Protein AF-A0A7G8WI26-F1 (afdb_monomer)

Radius of gyration: 36.74 Å; Cα contacts (8 Å, |Δi|>4): 642; chains: 1; bounding box: 111×98×102 Å

Foldseek 3Di:
DKDKAWQDALVRVVVVVVVCCVVVDPPCPPAQAEEEEEEAQVPVVQVQVLQLLLCVVGVHEYEYLHQYELDDDWGWMWMWDDDPSRRNYIYIYIYTYHPRSQVSLVRCVSVGDPPHAYEYEYAEDADLAQCPRSSNVRHLAYEYELLRYPQSVVSLLSCLVRPDWRYDYLLQLQCPLVVVVVVVVCVDPPNFQFAEKEWEDAPRRPNSLLVQLLCCVPRVHQYEYHHDDYRPRHTAKMWTAGPLGIWIWGDHDAFWIWTDDPPDDIDIDGHGRDRSSNSVSVCSVDRTGDVSSSCSSHPRSVSNVVSVVVVVVVVVPDDPPPPDDDDDDDDDDDDDDDDDDDDDDDDDDDDDDDDDDDDDDDDDDDDDDDDDDDDDDDDDDDDDDDDDDDDDDPDDDDDPDDDDDPDDDDDDDDDDDDDDDDDDDDDDDDDDDDDDDYDDDDDDDDDDDDDDDDDDDDDDDDDDDDDDDDDDDDDDDDDDD

Structure (mmCIF, N/CA/C/O backbone):
data_AF-A0A7G8WI26-F1
#
_entry.id   AF-A0A7G8WI26-F1
#
loop_
_atom_site.group_PDB
_atom_site.id
_atom_site.type_symbol
_atom_site.label_atom_id
_atom_site.label_alt_id
_atom_site.label_comp_id
_atom_site.label_asym_id
_atom_site.label_entity_id
_atom_site.label_seq_id
_atom_site.pdbx_PDB_ins_code
_atom_site.Cartn_x
_atom_site.Cartn_y
_atom_site.Cartn_z
_atom_site.occupancy
_atom_site.B_iso_or_equiv
_atom_site.auth_seq_id
_atom_site.auth_comp_id
_atom_site.auth_asym_id
_atom_site.auth_atom_id
_atom_site.pdbx_PDB_model_num
ATOM 1 N N . MET A 1 1 ? 21.279 13.737 -13.564 1.00 86.44 1 MET A N 1
ATOM 2 C CA . MET A 1 1 ? 21.615 13.500 -14.977 1.00 86.44 1 MET A CA 1
ATOM 3 C C . MET A 1 1 ? 20.604 12.533 -15.564 1.00 86.44 1 MET A C 1
ATOM 5 O O . MET A 1 1 ? 20.283 11.548 -14.907 1.00 86.44 1 MET A O 1
ATOM 9 N N . ILE A 1 2 ? 20.156 12.794 -16.793 1.00 91.31 2 ILE A N 1
ATOM 10 C CA . ILE A 1 2 ? 19.252 11.933 -17.565 1.00 91.31 2 ILE A CA 1
ATOM 11 C C . ILE A 1 2 ? 19.951 11.567 -18.882 1.00 91.31 2 ILE A C 1
ATOM 13 O O . ILE A 1 2 ? 20.618 12.418 -19.471 1.00 91.31 2 ILE A O 1
ATOM 17 N N . ILE A 1 3 ? 19.844 10.307 -19.304 1.00 93.25 3 ILE A N 1
ATOM 18 C CA . ILE A 1 3 ? 20.389 9.779 -20.561 1.00 93.25 3 ILE A CA 1
ATOM 19 C C . ILE A 1 3 ? 19.303 8.951 -21.247 1.00 93.25 3 ILE A C 1
ATOM 21 O O . ILE A 1 3 ? 18.889 7.917 -20.721 1.00 93.25 3 ILE A O 1
ATOM 25 N N . ASP A 1 4 ? 18.878 9.388 -22.427 1.00 96.94 4 ASP A N 1
ATOM 26 C CA . ASP A 1 4 ? 17.894 8.690 -23.251 1.00 96.94 4 ASP A CA 1
ATOM 27 C C . ASP A 1 4 ? 18.562 7.693 -24.211 1.00 96.94 4 ASP A C 1
ATOM 29 O O . ASP A 1 4 ? 19.629 7.945 -24.775 1.00 96.94 4 ASP A O 1
ATOM 33 N N . LEU A 1 5 ? 17.916 6.543 -24.384 1.00 97.31 5 LEU A N 1
ATOM 34 C CA . LEU A 1 5 ? 18.324 5.413 -25.216 1.00 97.31 5 LEU A CA 1
ATOM 35 C C . LEU A 1 5 ? 17.117 4.965 -26.067 1.00 97.31 5 LEU A C 1
ATOM 37 O O . LEU A 1 5 ? 16.460 3.977 -25.725 1.00 97.31 5 LEU A O 1
ATOM 41 N N . PRO A 1 6 ? 16.769 5.693 -27.142 1.00 96.56 6 PRO A N 1
ATOM 42 C CA . PRO A 1 6 ? 15.693 5.292 -28.045 1.00 96.56 6 PRO A CA 1
ATOM 43 C C . PRO A 1 6 ? 16.074 4.034 -28.840 1.00 96.56 6 PRO A C 1
ATOM 45 O O . PRO A 1 6 ? 17.233 3.863 -29.211 1.00 96.56 6 PRO A O 1
ATOM 48 N N . SER A 1 7 ? 15.091 3.183 -29.148 1.00 95.81 7 SER A N 1
ATOM 49 C CA . SER A 1 7 ? 15.237 1.960 -29.962 1.00 95.81 7 SER A CA 1
ATOM 50 C C . SER A 1 7 ? 16.385 1.045 -29.500 1.00 95.81 7 SER A C 1
ATOM 52 O O . SER A 1 7 ? 17.254 0.657 -30.278 1.00 95.81 7 SER A O 1
ATOM 54 N N . THR A 1 8 ? 16.399 0.734 -28.204 1.00 97.38 8 THR A N 1
ATOM 55 C CA . THR A 1 8 ? 17.504 0.074 -27.493 1.00 97.38 8 THR A CA 1
ATOM 56 C C . THR A 1 8 ? 17.191 -1.384 -27.111 1.00 97.38 8 THR A C 1
ATOM 58 O O . THR A 1 8 ? 16.133 -1.922 -27.431 1.00 97.38 8 THR A O 1
ATOM 61 N N . THR A 1 9 ? 18.112 -2.045 -26.404 1.00 96.88 9 THR A N 1
ATOM 62 C CA . THR A 1 9 ? 17.952 -3.405 -25.857 1.00 96.88 9 THR A CA 1
ATOM 63 C C . THR A 1 9 ? 18.413 -3.459 -24.399 1.00 96.88 9 THR A C 1
ATOM 65 O O . THR A 1 9 ? 19.270 -2.672 -23.995 1.00 96.88 9 THR A O 1
ATOM 68 N N . SER A 1 10 ? 17.928 -4.418 -23.598 1.00 94.69 10 SER A N 1
ATOM 69 C 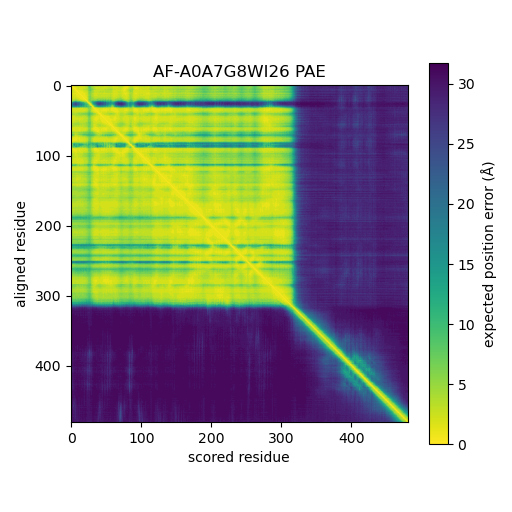CA . SER A 1 10 ? 18.383 -4.580 -22.201 1.00 94.69 10 SER A CA 1
ATOM 70 C C . SER A 1 10 ? 19.900 -4.796 -22.082 1.00 94.69 10 SER A C 1
ATOM 72 O O . SER A 1 10 ? 20.505 -4.339 -21.117 1.00 94.69 10 SER A O 1
ATOM 74 N N . SER A 1 11 ? 20.539 -5.405 -23.089 1.00 94.75 11 SER A N 1
ATOM 75 C CA . SER A 1 11 ? 22.003 -5.527 -23.164 1.00 94.75 11 SER A CA 1
ATOM 76 C C . SER A 1 11 ? 22.688 -4.164 -23.344 1.00 94.75 11 SER A C 1
ATOM 78 O O . SER A 1 11 ? 23.612 -3.836 -22.599 1.00 94.75 11 SER A O 1
ATOM 80 N N . ALA A 1 12 ? 22.198 -3.326 -24.267 1.00 96.44 12 ALA A N 1
ATOM 81 C CA . ALA A 1 12 ? 22.728 -1.980 -24.483 1.00 96.44 12 ALA A CA 1
ATOM 82 C C . ALA A 1 12 ? 22.503 -1.060 -23.267 1.00 96.44 12 ALA A C 1
ATOM 84 O O . ALA A 1 12 ? 23.396 -0.292 -22.907 1.00 96.44 12 ALA A O 1
ATOM 85 N N . ILE A 1 13 ? 21.354 -1.187 -22.589 1.00 96.00 13 ILE A N 1
ATOM 86 C CA . ILE A 1 13 ? 21.077 -0.509 -21.314 1.00 96.00 13 ILE A CA 1
ATOM 87 C C . ILE A 1 13 ? 22.083 -0.959 -20.250 1.00 96.00 13 ILE A C 1
ATOM 89 O O . ILE A 1 13 ? 22.748 -0.112 -19.661 1.00 96.00 13 ILE A O 1
ATOM 93 N N . ASN A 1 14 ? 22.248 -2.268 -20.021 1.00 91.94 14 ASN A N 1
ATOM 94 C CA . ASN A 1 14 ? 23.146 -2.767 -18.976 1.00 91.94 14 ASN A CA 1
ATOM 95 C C . ASN A 1 14 ? 24.609 -2.369 -19.238 1.00 91.94 14 ASN A C 1
ATOM 97 O O . ASN A 1 14 ? 25.282 -1.877 -18.333 1.00 91.94 14 ASN A O 1
ATOM 101 N N . LYS A 1 15 ? 25.073 -2.453 -20.496 1.00 93.00 15 LYS A N 1
ATOM 102 C CA . LYS A 1 15 ? 26.383 -1.915 -20.895 1.00 93.00 15 LYS A CA 1
ATOM 103 C C . LYS A 1 15 ? 26.502 -0.430 -20.545 1.00 93.00 15 LYS A C 1
ATOM 105 O O . LYS A 1 15 ? 27.497 -0.033 -19.950 1.00 93.00 15 LYS A O 1
ATOM 110 N N . LYS A 1 16 ? 25.475 0.379 -20.835 1.00 93.12 16 LYS A N 1
ATOM 111 C CA . LYS A 1 16 ? 25.468 1.809 -20.496 1.00 93.12 16 LYS A CA 1
ATOM 112 C C . LYS A 1 16 ? 25.525 2.062 -18.981 1.00 93.12 16 LYS A C 1
ATOM 114 O O . LYS A 1 16 ? 26.198 3.005 -18.572 1.00 93.12 16 LYS A O 1
ATOM 119 N N . MET A 1 17 ? 24.895 1.219 -18.158 1.00 88.00 17 MET A N 1
ATOM 120 C CA . MET A 1 17 ? 25.004 1.293 -16.691 1.00 88.00 17 MET A CA 1
ATOM 121 C C . MET A 1 17 ? 26.433 1.009 -16.199 1.00 88.00 17 MET A C 1
ATOM 123 O O . MET A 1 17 ? 26.916 1.703 -15.304 1.00 88.00 17 MET A O 1
ATOM 127 N N . ILE A 1 18 ? 27.117 0.020 -16.786 1.00 87.81 18 ILE A N 1
ATOM 128 C CA . ILE A 1 18 ? 28.511 -0.332 -16.458 1.00 87.81 18 ILE A CA 1
ATOM 129 C C . ILE A 1 18 ? 29.448 0.826 -16.837 1.00 87.81 18 ILE A C 1
ATOM 131 O O . ILE A 1 18 ? 30.112 1.381 -15.962 1.00 87.81 18 ILE A O 1
ATOM 135 N N . ASP A 1 19 ? 29.374 1.279 -18.094 1.00 88.62 19 ASP A N 1
ATOM 136 C CA . ASP A 1 19 ? 30.041 2.473 -18.636 1.00 88.62 19 ASP A CA 1
ATOM 137 C C . ASP A 1 19 ? 29.955 3.683 -17.681 1.00 88.62 19 ASP A C 1
ATOM 139 O O . ASP A 1 19 ? 30.915 4.432 -17.502 1.00 88.62 19 ASP A O 1
ATOM 143 N N . MET A 1 20 ? 28.775 3.909 -17.094 1.00 84.50 20 MET A N 1
ATOM 144 C CA . MET A 1 20 ? 28.503 5.037 -16.202 1.00 84.50 20 MET A CA 1
ATOM 145 C C . MET A 1 20 ? 29.063 4.845 -14.791 1.00 84.50 20 MET A C 1
ATOM 147 O O . MET A 1 20 ? 29.517 5.823 -14.197 1.00 84.50 20 MET A O 1
ATOM 151 N N . ARG A 1 21 ? 29.063 3.616 -14.259 1.00 80.12 21 ARG A N 1
ATOM 152 C CA . ARG A 1 21 ? 29.677 3.294 -12.961 1.00 80.12 21 ARG A CA 1
ATOM 153 C C . ARG A 1 21 ? 31.192 3.489 -13.005 1.00 80.12 21 ARG A C 1
ATOM 155 O O . ARG A 1 21 ? 31.754 4.056 -12.076 1.00 80.12 21 ARG A O 1
ATOM 162 N N . GLU A 1 22 ? 31.837 3.051 -14.082 1.00 83.06 22 GLU A N 1
ATOM 163 C CA . GLU A 1 22 ? 33.282 3.219 -14.284 1.00 83.06 22 GLU A CA 1
ATOM 164 C C . GLU A 1 22 ? 33.659 4.705 -14.387 1.00 83.06 22 GLU A C 1
ATOM 166 O O . GLU A 1 22 ? 34.554 5.181 -13.691 1.00 83.06 22 GLU A O 1
ATOM 171 N N . LYS A 1 23 ? 32.927 5.467 -15.211 1.00 80.50 23 LYS A N 1
ATOM 172 C CA . LYS A 1 23 ? 33.219 6.886 -15.493 1.00 80.50 23 LYS A CA 1
ATOM 173 C C . LYS A 1 23 ? 32.800 7.840 -14.371 1.00 80.50 23 LYS A C 1
ATOM 175 O O . LYS A 1 23 ? 33.328 8.945 -14.294 1.00 80.50 23 LYS A O 1
ATOM 180 N N . GLY A 1 24 ? 31.861 7.441 -13.512 1.00 68.19 24 GLY A N 1
ATOM 181 C CA . GLY A 1 24 ? 31.385 8.246 -12.382 1.00 68.19 24 GLY A CA 1
ATOM 182 C C . GLY A 1 24 ? 32.275 8.199 -11.135 1.00 68.19 24 GLY A C 1
ATOM 183 O O . GLY A 1 24 ? 31.985 8.903 -10.168 1.00 68.19 24 GLY A O 1
ATOM 184 N N . GLY A 1 25 ? 33.322 7.366 -11.136 1.00 59.09 25 GLY A N 1
ATOM 185 C CA . GLY A 1 25 ? 33.998 6.936 -9.915 1.00 59.09 25 GLY A CA 1
ATOM 186 C C . GLY A 1 25 ? 33.159 5.906 -9.148 1.00 59.09 25 GLY A C 1
ATOM 187 O O . GLY A 1 25 ? 31.931 5.872 -9.248 1.00 59.09 25 GLY A O 1
ATOM 188 N N . ALA A 1 26 ? 33.822 5.043 -8.376 1.00 51.88 26 ALA A N 1
ATOM 189 C CA . ALA A 1 26 ? 33.201 3.881 -7.740 1.00 51.88 26 ALA A CA 1
ATOM 190 C C . ALA A 1 26 ? 32.339 4.228 -6.505 1.00 51.88 26 ALA A C 1
ATOM 192 O O . ALA A 1 26 ? 32.569 3.724 -5.408 1.00 51.88 26 ALA A O 1
ATOM 193 N N . ASN A 1 27 ? 31.291 5.035 -6.696 1.00 51.91 27 ASN A N 1
ATOM 194 C CA . ASN A 1 27 ? 30.196 5.216 -5.742 1.00 51.91 27 ASN A CA 1
ATOM 195 C C . ASN A 1 27 ? 29.346 3.937 -5.676 1.00 51.91 27 ASN A C 1
ATOM 197 O O . ASN A 1 27 ? 28.208 3.870 -6.147 1.00 51.91 27 ASN A O 1
ATOM 201 N N . ALA A 1 28 ? 29.927 2.892 -5.090 1.00 48.84 28 ALA A N 1
ATOM 202 C CA . ALA A 1 28 ? 29.272 1.639 -4.767 1.00 48.84 28 ALA A CA 1
ATOM 203 C C . ALA A 1 28 ? 28.327 1.826 -3.568 1.00 48.84 28 ALA A C 1
ATOM 205 O O . ALA A 1 28 ? 28.543 1.272 -2.494 1.00 48.84 28 ALA A O 1
ATOM 206 N N . GLN A 1 29 ? 27.251 2.596 -3.763 1.00 56.41 29 GLN A N 1
ATOM 207 C CA . GLN A 1 29 ? 26.084 2.520 -2.887 1.00 56.41 29 GLN A CA 1
ATOM 208 C C . GLN A 1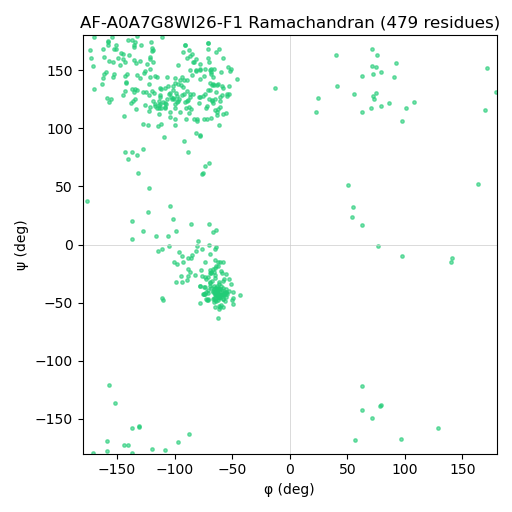 29 ? 25.619 1.060 -2.864 1.00 56.41 29 GLN A C 1
ATOM 210 O O . GLN A 1 29 ? 25.211 0.522 -3.900 1.00 56.41 29 GLN A O 1
ATOM 215 N N . GLY A 1 30 ? 25.746 0.417 -1.701 1.00 62.94 30 GLY A N 1
ATOM 216 C CA . GLY A 1 30 ? 25.303 -0.955 -1.481 1.00 62.94 30 GLY A CA 1
ATOM 217 C C . GLY A 1 30 ? 23.796 -1.031 -1.680 1.00 62.94 30 GLY A C 1
ATOM 218 O O . GLY A 1 30 ? 23.046 -0.361 -0.974 1.00 62.94 30 GLY A O 1
ATOM 219 N N . ARG A 1 31 ? 23.356 -1.792 -2.684 1.00 73.62 31 ARG A N 1
ATOM 220 C CA . ARG A 1 31 ? 21.938 -1.904 -3.042 1.00 73.62 31 ARG A CA 1
ATOM 221 C C . ARG A 1 31 ? 21.337 -3.062 -2.283 1.00 73.62 31 ARG A C 1
ATOM 223 O O . ARG A 1 31 ? 21.809 -4.183 -2.430 1.00 73.62 31 ARG A O 1
ATOM 230 N N . VAL A 1 32 ? 20.293 -2.783 -1.515 1.00 82.69 32 VAL A N 1
ATOM 231 C CA . VAL A 1 32 ? 19.625 -3.794 -0.688 1.00 82.69 32 VAL A CA 1
ATOM 232 C C . VAL A 1 32 ? 18.450 -4.468 -1.400 1.00 82.69 32 VAL A C 1
ATOM 234 O O . VAL A 1 32 ? 18.003 -5.512 -0.946 1.00 82.69 32 VAL A O 1
ATOM 237 N N . LEU A 1 33 ? 17.956 -3.899 -2.510 1.00 92.44 33 LEU A N 1
ATOM 238 C CA . LEU A 1 33 ? 16.873 -4.465 -3.329 1.00 92.44 33 LEU A CA 1
ATOM 239 C C . LEU A 1 33 ? 16.802 -3.857 -4.744 1.00 92.44 33 LEU A C 1
ATOM 241 O O . LEU A 1 33 ? 17.400 -2.812 -5.034 1.00 92.44 33 LEU A O 1
ATOM 245 N N . THR A 1 34 ? 16.014 -4.493 -5.612 1.00 95.19 34 THR A N 1
ATOM 246 C CA . THR A 1 34 ? 15.543 -3.949 -6.895 1.00 95.19 34 THR A CA 1
ATOM 247 C C . THR A 1 34 ? 14.034 -3.701 -6.825 1.00 95.19 34 THR A C 1
ATOM 249 O O . THR A 1 34 ? 13.264 -4.641 -6.658 1.00 95.19 34 THR A O 1
ATOM 252 N N . LEU A 1 35 ? 13.595 -2.450 -6.968 1.00 97.31 35 LEU A N 1
ATOM 253 C CA . LEU A 1 35 ? 12.179 -2.077 -7.021 1.00 97.31 35 LEU A CA 1
ATOM 254 C C . LEU A 1 35 ? 11.733 -1.971 -8.483 1.00 97.31 35 LEU A C 1
ATOM 256 O O . LEU A 1 35 ? 12.186 -1.087 -9.209 1.00 97.31 35 LEU A O 1
ATOM 260 N N . VAL A 1 36 ? 10.833 -2.854 -8.907 1.00 98.25 36 VAL A N 1
ATOM 261 C CA . VAL A 1 36 ? 10.217 -2.843 -10.236 1.00 98.25 36 VAL A CA 1
ATOM 262 C C . VAL A 1 36 ? 8.833 -2.205 -10.138 1.00 98.25 36 VAL A C 1
ATOM 264 O O . VAL A 1 36 ? 7.958 -2.722 -9.452 1.00 98.25 36 VAL A O 1
ATOM 267 N N . ILE A 1 37 ? 8.627 -1.085 -10.826 1.00 98.38 37 ILE A N 1
ATOM 268 C CA . ILE A 1 37 ? 7.356 -0.353 -10.888 1.00 98.38 37 ILE A CA 1
ATOM 269 C C . ILE A 1 37 ? 6.676 -0.673 -12.220 1.00 98.38 37 ILE A C 1
ATOM 271 O O . ILE A 1 37 ? 7.277 -0.464 -13.272 1.00 98.38 37 ILE A O 1
ATOM 275 N N . ILE A 1 38 ? 5.433 -1.149 -12.202 1.00 97.81 38 ILE A N 1
ATOM 276 C CA . ILE A 1 38 ? 4.679 -1.535 -13.401 1.00 97.81 38 ILE A CA 1
ATOM 277 C C . ILE A 1 38 ? 3.502 -0.571 -13.564 1.00 97.81 38 ILE A C 1
ATOM 279 O O . ILE A 1 38 ? 2.592 -0.565 -12.740 1.00 97.81 38 ILE A O 1
ATOM 283 N N . THR A 1 39 ? 3.518 0.262 -14.606 1.00 96.44 39 THR A N 1
ATOM 284 C CA . THR A 1 39 ? 2.546 1.358 -14.790 1.00 96.44 39 THR A CA 1
ATOM 285 C C . THR A 1 39 ? 2.350 1.695 -16.274 1.00 96.44 39 THR A C 1
ATOM 287 O O . THR A 1 39 ? 3.114 1.238 -17.125 1.00 96.44 39 THR A O 1
ATOM 290 N N . ASP A 1 40 ? 1.332 2.488 -16.599 1.00 93.50 40 ASP A N 1
ATOM 291 C CA . ASP A 1 40 ? 1.147 3.051 -17.942 1.00 93.50 40 ASP A CA 1
ATOM 292 C C . ASP A 1 40 ? 2.103 4.243 -18.153 1.00 93.50 40 ASP A C 1
ATOM 294 O O . ASP A 1 40 ? 2.458 4.937 -17.196 1.00 93.50 40 ASP A O 1
ATOM 298 N N . GLU A 1 41 ? 2.532 4.498 -19.395 1.00 90.06 41 GLU A N 1
ATOM 299 C CA . GLU A 1 41 ? 3.555 5.520 -19.696 1.00 90.06 41 GLU A CA 1
ATOM 300 C C . GLU A 1 41 ? 3.206 6.927 -19.174 1.00 90.06 41 GLU A C 1
ATOM 302 O O . GLU A 1 41 ? 4.054 7.584 -18.572 1.00 90.06 41 GLU A O 1
ATOM 307 N N . ASP A 1 42 ? 1.950 7.356 -19.315 1.00 91.00 42 ASP A N 1
ATOM 308 C CA . ASP A 1 42 ? 1.476 8.668 -18.848 1.00 91.00 42 ASP A CA 1
ATOM 309 C C . ASP A 1 42 ? 1.419 8.793 -17.306 1.00 91.00 42 ASP A C 1
ATOM 311 O O . ASP A 1 42 ? 1.153 9.870 -16.775 1.00 91.00 42 ASP A O 1
ATOM 315 N N . SER A 1 43 ? 1.630 7.693 -16.571 1.00 92.19 43 SER A N 1
ATOM 316 C CA . SER A 1 43 ? 1.464 7.580 -15.111 1.00 92.19 43 SER A CA 1
ATOM 317 C C . SER A 1 43 ? 2.742 7.114 -14.392 1.00 92.19 43 SER A C 1
ATOM 319 O O . SER A 1 43 ? 2.675 6.482 -13.335 1.00 92.19 43 SER A O 1
ATOM 321 N N . SER A 1 44 ? 3.925 7.396 -14.955 1.00 93.38 44 SER A N 1
ATOM 322 C CA . SER A 1 44 ? 5.211 6.943 -14.400 1.00 93.38 44 SER A CA 1
ATOM 323 C C . SER A 1 44 ? 5.867 7.885 -13.383 1.00 93.38 44 SER A C 1
ATOM 325 O O . SER A 1 44 ? 6.566 7.412 -12.489 1.00 93.38 44 SER A O 1
ATOM 327 N N . GLU A 1 45 ? 5.674 9.202 -13.490 1.00 94.69 45 GLU A N 1
ATOM 328 C CA . GLU A 1 45 ? 6.488 10.179 -12.741 1.00 94.69 45 GLU A CA 1
ATOM 329 C C . GLU A 1 45 ? 6.183 10.246 -11.234 1.00 94.69 45 GLU A C 1
ATOM 331 O O . GLU A 1 45 ? 7.118 10.289 -10.436 1.00 94.69 45 GLU A O 1
ATOM 336 N N . ASP A 1 46 ? 4.914 10.188 -10.815 1.00 95.50 46 ASP A N 1
ATOM 337 C CA . ASP A 1 46 ? 4.554 10.177 -9.385 1.00 95.50 46 ASP A CA 1
ATOM 338 C C . ASP A 1 46 ? 5.075 8.914 -8.655 1.00 95.50 46 ASP A C 1
ATOM 340 O O . ASP A 1 46 ? 5.667 9.046 -7.575 1.00 95.50 46 ASP A O 1
ATOM 344 N N . PRO A 1 47 ? 4.963 7.695 -9.229 1.00 96.75 47 PRO A N 1
ATOM 345 C CA . PRO A 1 47 ? 5.645 6.510 -8.710 1.00 96.75 47 PRO A CA 1
ATOM 346 C C . PRO A 1 47 ? 7.174 6.641 -8.651 1.00 96.75 47 PRO A C 1
ATOM 348 O O . PRO A 1 47 ? 7.770 6.256 -7.644 1.00 96.75 47 PRO A O 1
ATOM 351 N N . ILE A 1 48 ? 7.817 7.231 -9.670 1.00 96.06 48 ILE A N 1
ATOM 352 C CA . ILE A 1 48 ? 9.267 7.504 -9.653 1.00 96.06 48 ILE A CA 1
ATOM 353 C C . ILE A 1 48 ? 9.625 8.464 -8.514 1.00 96.06 48 ILE A C 1
ATOM 355 O O . ILE A 1 48 ? 10.573 8.209 -7.776 1.00 96.06 48 ILE A O 1
ATOM 359 N N . ALA A 1 49 ? 8.864 9.542 -8.317 1.00 95.12 49 ALA A N 1
ATOM 360 C CA . ALA A 1 49 ? 9.099 10.499 -7.239 1.00 95.12 49 ALA A CA 1
ATOM 361 C C . ALA A 1 49 ? 8.935 9.858 -5.846 1.00 95.12 49 ALA A C 1
ATOM 363 O O . ALA A 1 49 ? 9.725 10.134 -4.938 1.00 95.12 49 ALA A O 1
ATOM 364 N N . ALA A 1 50 ? 7.956 8.962 -5.680 1.00 96.25 50 ALA A N 1
ATOM 365 C CA . ALA A 1 50 ? 7.771 8.193 -4.453 1.00 96.25 50 ALA A CA 1
ATOM 366 C C . ALA A 1 50 ? 8.932 7.215 -4.194 1.00 96.25 50 ALA A C 1
ATOM 368 O O . ALA A 1 50 ? 9.459 7.193 -3.081 1.00 96.25 50 ALA A O 1
ATOM 369 N N . ALA A 1 51 ? 9.372 6.469 -5.213 1.00 95.31 51 ALA A N 1
ATOM 370 C CA . ALA A 1 51 ? 10.503 5.543 -5.127 1.00 95.31 51 ALA A CA 1
ATOM 371 C C . ALA A 1 51 ? 11.834 6.266 -4.858 1.00 95.31 51 ALA A C 1
ATOM 373 O O . ALA A 1 51 ? 12.551 5.905 -3.927 1.00 95.31 51 ALA A O 1
ATOM 374 N N . ASN A 1 52 ? 12.121 7.355 -5.580 1.00 92.75 52 ASN A N 1
ATOM 375 C CA . ASN A 1 52 ? 13.271 8.227 -5.322 1.00 92.75 52 ASN A CA 1
ATOM 376 C C . ASN A 1 52 ? 13.264 8.741 -3.875 1.00 92.75 52 ASN A C 1
ATOM 378 O O . ASN A 1 52 ? 14.306 8.781 -3.226 1.00 92.75 52 ASN A O 1
ATOM 382 N N . GLY A 1 53 ? 12.095 9.110 -3.344 1.00 92.81 53 GLY A N 1
ATOM 383 C CA . GLY A 1 53 ? 11.957 9.542 -1.955 1.00 92.81 53 GLY A CA 1
ATOM 384 C C . GLY A 1 53 ? 12.152 8.419 -0.926 1.00 92.81 53 GLY A C 1
ATOM 385 O O . GLY A 1 53 ? 12.679 8.693 0.148 1.00 92.81 53 GLY A O 1
ATOM 386 N N . ALA A 1 54 ? 11.766 7.180 -1.243 1.00 93.06 54 ALA A N 1
ATOM 387 C CA . ALA A 1 54 ? 11.999 6.006 -0.395 1.00 93.06 54 ALA A CA 1
ATOM 388 C C . ALA A 1 54 ? 13.459 5.508 -0.454 1.00 93.06 54 ALA A C 1
ATOM 390 O O . ALA A 1 54 ? 13.961 4.966 0.530 1.00 93.06 54 ALA A O 1
ATOM 391 N N . SER A 1 55 ? 14.172 5.750 -1.564 1.00 89.69 55 SER A N 1
ATOM 392 C CA . SER A 1 55 ? 15.566 5.313 -1.764 1.00 89.69 55 SER A CA 1
ATOM 393 C C . SER A 1 55 ? 16.556 5.838 -0.717 1.00 89.69 55 SER A C 1
ATOM 395 O O . SER A 1 55 ? 17.578 5.205 -0.469 1.00 89.69 55 SER A O 1
ATOM 397 N N . PHE A 1 56 ? 16.244 6.969 -0.072 1.00 88.06 56 PHE A N 1
ATOM 398 C CA . PHE A 1 56 ? 17.050 7.541 1.011 1.00 88.06 56 PHE A CA 1
ATOM 399 C C . PHE A 1 56 ? 17.038 6.696 2.293 1.00 88.06 56 PHE A C 1
ATOM 401 O O . PHE A 1 56 ? 17.973 6.801 3.081 1.00 88.06 56 PHE A O 1
ATOM 408 N N . GLU A 1 57 ? 16.005 5.875 2.503 1.00 90.56 57 GLU A N 1
ATOM 409 C CA . GLU A 1 57 ? 15.963 4.873 3.576 1.00 90.56 57 GLU A CA 1
ATOM 410 C C . GLU A 1 57 ? 16.330 3.471 3.052 1.00 90.56 57 GLU A C 1
ATOM 412 O O . GLU A 1 57 ? 16.969 2.693 3.757 1.00 90.56 57 GLU A O 1
ATOM 417 N N . HIS A 1 58 ? 16.000 3.173 1.789 1.00 90.75 58 HIS A N 1
ATOM 418 C CA . HIS A 1 58 ? 16.211 1.864 1.160 1.00 90.75 58 HIS A CA 1
ATOM 419 C C . HIS A 1 58 ? 16.983 1.983 -0.170 1.00 90.75 58 HIS A C 1
ATOM 421 O O . HIS A 1 58 ? 16.360 1.989 -1.238 1.00 90.75 58 HIS A O 1
ATOM 427 N N . PRO A 1 59 ? 18.330 2.072 -0.144 1.00 88.94 59 PRO A N 1
ATOM 428 C CA . PRO A 1 59 ? 19.149 2.217 -1.348 1.00 88.94 59 PRO A CA 1
ATOM 429 C C . PRO A 1 59 ? 18.934 1.061 -2.333 1.00 88.94 59 PRO A C 1
ATOM 431 O O . PRO A 1 59 ? 19.290 -0.091 -2.074 1.00 88.94 59 PRO A O 1
ATOM 434 N N . CYS A 1 60 ? 18.333 1.361 -3.482 1.00 89.62 60 CYS A N 1
ATOM 435 C CA . CYS A 1 60 ? 17.838 0.355 -4.420 1.00 89.62 60 CYS A CA 1
ATOM 436 C C . CYS A 1 60 ? 18.115 0.720 -5.881 1.00 89.62 60 CYS A C 1
ATOM 438 O O . CYS A 1 60 ? 18.376 1.877 -6.219 1.00 89.62 60 CYS A O 1
ATOM 440 N N . ARG A 1 61 ? 18.027 -0.268 -6.777 1.00 93.12 61 ARG A N 1
ATOM 441 C CA . ARG A 1 61 ? 17.827 -0.008 -8.211 1.00 93.12 61 ARG A CA 1
ATOM 442 C C . ARG A 1 61 ? 16.325 0.103 -8.468 1.00 93.12 61 ARG A C 1
ATOM 444 O O . ARG A 1 61 ? 15.594 -0.817 -8.119 1.00 93.12 61 ARG A O 1
ATOM 451 N N . VAL A 1 62 ? 15.878 1.185 -9.099 1.00 95.44 62 VAL A N 1
ATOM 452 C CA . VAL A 1 62 ? 14.485 1.356 -9.532 1.00 95.44 62 VAL A CA 1
ATOM 453 C C . VAL A 1 62 ? 14.399 1.048 -11.024 1.00 95.44 62 VAL A C 1
ATOM 455 O O . VAL A 1 62 ? 15.119 1.638 -11.829 1.00 95.44 62 VAL A O 1
ATOM 458 N N . ILE A 1 63 ? 13.514 0.134 -11.408 1.00 97.38 63 ILE A N 1
ATOM 459 C CA . ILE A 1 63 ? 13.218 -0.199 -12.805 1.00 97.38 63 ILE A CA 1
ATOM 460 C C . ILE A 1 63 ? 11.743 0.106 -13.039 1.00 97.38 63 ILE A C 1
ATOM 462 O O . ILE A 1 63 ? 10.892 -0.426 -12.338 1.00 97.38 63 ILE A O 1
ATOM 466 N N . VAL A 1 64 ? 11.415 0.949 -14.012 1.00 98.25 64 VAL A N 1
ATOM 467 C CA . VAL A 1 64 ? 10.021 1.277 -14.340 1.00 98.25 64 VAL A CA 1
ATOM 468 C C . VAL A 1 64 ? 9.663 0.637 -15.664 1.00 98.25 64 VAL A C 1
ATOM 470 O O . VAL A 1 64 ? 10.252 0.973 -16.683 1.00 98.25 64 VAL A O 1
ATOM 473 N N . VAL A 1 65 ? 8.688 -0.263 -15.658 1.00 98.06 65 VAL A N 1
ATOM 474 C CA . VAL A 1 65 ? 8.069 -0.831 -16.855 1.00 98.06 65 VAL A CA 1
ATOM 475 C C . VAL A 1 65 ? 6.869 0.043 -17.199 1.00 98.06 65 VAL A C 1
ATOM 477 O O . VAL A 1 65 ? 5.759 -0.181 -16.717 1.00 98.06 65 VAL A O 1
ATOM 480 N N . ALA A 1 66 ? 7.125 1.070 -18.008 1.00 96.44 66 ALA A N 1
ATOM 481 C CA . ALA A 1 66 ? 6.117 1.939 -18.593 1.00 96.44 66 ALA A CA 1
ATOM 482 C C . ALA A 1 66 ? 5.510 1.250 -19.826 1.00 96.44 66 ALA A C 1
ATOM 484 O O . ALA A 1 66 ? 6.153 1.104 -20.872 1.00 96.44 66 ALA A O 1
ATOM 485 N N . ARG A 1 67 ? 4.260 0.803 -19.696 1.00 94.12 67 ARG A N 1
ATOM 486 C CA . ARG A 1 67 ? 3.480 0.221 -20.791 1.00 94.12 67 ARG A CA 1
ATOM 487 C C . ARG A 1 67 ? 3.025 1.355 -21.716 1.00 94.12 67 ARG A C 1
ATOM 489 O O . ARG A 1 67 ? 2.191 2.178 -21.343 1.00 94.12 67 ARG A O 1
ATOM 496 N N . GLY A 1 68 ? 3.628 1.420 -22.903 1.00 92.06 68 GLY A N 1
ATOM 497 C CA . GLY A 1 68 ? 3.281 2.367 -23.960 1.00 92.06 68 GLY A CA 1
ATOM 498 C C . GLY A 1 68 ? 2.160 1.835 -24.857 1.00 92.06 68 GLY A C 1
ATOM 499 O O . GLY A 1 68 ? 1.450 0.879 -24.530 1.00 92.06 68 GLY A O 1
ATOM 500 N N . SER A 1 69 ? 1.984 2.430 -26.041 1.00 91.44 69 SER A N 1
ATOM 501 C CA . SER A 1 69 ? 0.943 1.962 -26.965 1.00 91.44 69 SER A CA 1
ATOM 502 C C . SER A 1 69 ? 1.256 0.567 -27.522 1.00 91.44 69 SER A C 1
ATOM 504 O O . SER A 1 69 ? 2.258 0.369 -28.208 1.00 91.44 69 SER A O 1
ATOM 506 N N . ARG A 1 70 ? 0.324 -0.375 -27.330 1.00 92.50 70 ARG A N 1
ATOM 507 C CA . ARG A 1 70 ? 0.342 -1.742 -27.900 1.00 92.50 70 ARG A CA 1
ATOM 508 C C . ARG A 1 70 ? 0.251 -1.798 -29.437 1.00 92.50 70 ARG A C 1
ATOM 510 O O . ARG A 1 70 ? 0.241 -2.876 -30.020 1.00 92.50 70 ARG A O 1
ATOM 517 N N . ARG A 1 71 ? 0.123 -0.648 -30.110 1.00 92.19 71 ARG A N 1
ATOM 518 C CA . ARG A 1 71 ? 0.005 -0.528 -31.572 1.00 92.19 71 ARG A CA 1
ATOM 519 C C . ARG A 1 71 ? 1.348 -0.143 -32.188 1.00 92.19 71 ARG A C 1
ATOM 521 O O . ARG A 1 71 ? 2.045 0.708 -31.649 1.00 92.19 71 ARG A O 1
ATOM 528 N N . GLY A 1 72 ? 1.641 -0.690 -33.365 1.00 92.25 72 GLY A N 1
ATOM 529 C CA . GLY A 1 72 ? 2.892 -0.449 -34.088 1.00 92.25 72 GLY A CA 1
ATOM 530 C C . GLY A 1 72 ? 3.937 -1.537 -33.840 1.00 92.25 72 GLY A C 1
ATOM 531 O O . GLY A 1 72 ? 3.620 -2.613 -33.334 1.00 92.25 72 GLY A O 1
ATOM 532 N N . ALA A 1 73 ? 5.178 -1.266 -34.242 1.00 93.56 73 ALA A N 1
ATOM 533 C CA . ALA A 1 73 ? 6.288 -2.205 -34.104 1.00 93.56 73 ALA A CA 1
ATOM 534 C C . ALA A 1 73 ? 6.689 -2.422 -32.635 1.00 93.56 73 ALA A C 1
ATOM 536 O O . ALA A 1 73 ? 6.570 -1.515 -31.809 1.00 93.56 73 ALA A O 1
ATOM 537 N N . ALA A 1 74 ? 7.220 -3.609 -32.331 1.00 95.88 74 ALA A N 1
ATOM 538 C CA . ALA A 1 74 ? 7.887 -3.870 -31.061 1.00 95.88 74 ALA A CA 1
ATOM 539 C C . ALA A 1 74 ? 9.095 -2.933 -30.904 1.00 95.88 74 ALA A C 1
ATOM 541 O O . ALA A 1 74 ? 10.023 -2.978 -31.713 1.00 95.88 74 ALA A O 1
ATOM 542 N N . ARG A 1 75 ? 9.084 -2.082 -29.874 1.00 95.94 75 ARG A N 1
ATOM 543 C CA . ARG A 1 75 ? 10.183 -1.154 -29.570 1.00 95.94 75 ARG A CA 1
ATOM 544 C C . ARG A 1 75 ? 10.369 -1.034 -28.065 1.00 95.94 75 ARG A C 1
ATOM 546 O O . ARG A 1 75 ? 9.388 -0.950 -27.327 1.00 95.94 75 ARG A O 1
ATOM 553 N N . LEU A 1 76 ? 11.629 -0.985 -27.647 1.00 97.62 76 LEU A N 1
ATOM 554 C CA . LEU A 1 76 ? 12.046 -0.531 -26.330 1.00 97.62 76 LEU A CA 1
ATOM 555 C C . LEU A 1 76 ? 12.731 0.825 -26.492 1.00 97.62 76 LEU A C 1
ATOM 557 O O . LEU A 1 76 ? 13.741 0.918 -27.187 1.00 97.62 76 LEU A O 1
ATOM 561 N N . ASP A 1 77 ? 12.223 1.847 -25.818 1.00 97.31 77 ASP A N 1
ATOM 562 C CA . ASP A 1 77 ? 13.018 3.035 -25.505 1.00 97.31 77 ASP A CA 1
ATOM 563 C C . ASP A 1 77 ? 13.341 2.998 -24.014 1.00 97.31 77 ASP A C 1
ATOM 565 O O . ASP A 1 77 ? 12.517 2.561 -23.211 1.00 97.31 77 ASP A O 1
ATOM 569 N N . ALA A 1 78 ? 14.523 3.455 -23.618 1.00 97.75 78 ALA A N 1
ATOM 570 C CA . ALA A 1 78 ? 14.874 3.551 -22.208 1.00 97.75 78 ALA A CA 1
ATOM 571 C C . ALA A 1 78 ? 15.425 4.924 -21.840 1.00 97.75 78 ALA A C 1
ATOM 573 O O . ALA A 1 78 ? 15.933 5.658 -22.682 1.00 97.75 78 ALA A O 1
ATOM 574 N N . GLN A 1 79 ? 15.340 5.255 -20.559 1.00 96.06 79 GLN A N 1
ATOM 575 C CA . GLN A 1 79 ? 15.897 6.467 -19.986 1.00 96.06 79 GLN A CA 1
ATOM 576 C C . GLN A 1 79 ? 16.550 6.129 -18.647 1.00 96.06 79 GLN A C 1
ATOM 578 O O . GLN A 1 79 ? 15.899 5.623 -17.734 1.00 96.06 79 GLN A O 1
ATOM 583 N N . ILE A 1 80 ? 17.841 6.422 -18.531 1.00 94.62 80 ILE A N 1
ATOM 584 C CA . ILE A 1 80 ? 18.631 6.219 -17.318 1.00 94.62 80 ILE A CA 1
ATOM 585 C C . ILE A 1 80 ? 18.711 7.556 -16.577 1.00 94.62 80 ILE A C 1
ATOM 587 O O . ILE A 1 80 ? 19.205 8.540 -17.132 1.00 94.62 80 ILE A O 1
ATOM 591 N N . ARG A 1 81 ? 18.259 7.598 -15.320 1.00 92.38 81 ARG A N 1
ATOM 592 C CA . ARG A 1 81 ? 18.409 8.749 -14.417 1.00 92.38 81 ARG A CA 1
ATOM 593 C C . ARG A 1 81 ? 19.373 8.392 -13.286 1.00 92.38 81 ARG A C 1
ATOM 595 O O . ARG A 1 81 ? 19.263 7.319 -12.694 1.00 92.38 81 ARG A O 1
ATOM 602 N N . VAL A 1 82 ? 20.312 9.293 -12.987 1.00 85.31 82 VAL A N 1
ATOM 603 C CA . VAL A 1 82 ? 21.327 9.140 -11.923 1.00 85.31 82 VAL A CA 1
ATOM 604 C C . VAL A 1 82 ? 21.592 10.484 -11.234 1.00 85.31 82 VAL A C 1
ATOM 606 O O . VAL A 1 82 ? 21.596 11.540 -11.879 1.00 85.31 82 VAL A O 1
ATOM 609 N N . GLY A 1 83 ? 21.848 10.454 -9.924 1.00 79.31 83 GLY A N 1
ATOM 610 C CA . GLY A 1 83 ? 22.049 11.645 -9.094 1.00 79.31 83 GLY A CA 1
ATOM 611 C C . GLY A 1 83 ? 20.715 12.292 -8.724 1.00 79.31 83 GLY A C 1
ATOM 612 O O . GLY A 1 83 ? 19.754 11.590 -8.435 1.00 79.31 83 GLY A O 1
ATOM 613 N N . GLY A 1 84 ? 20.623 13.627 -8.767 1.00 73.81 84 GLY A N 1
ATOM 614 C CA . GLY A 1 84 ? 19.427 14.363 -8.315 1.00 73.81 84 GLY A CA 1
ATOM 615 C C . GLY A 1 84 ? 18.089 13.918 -8.931 1.00 73.81 84 GLY A C 1
ATOM 616 O O . GLY A 1 84 ? 17.071 13.963 -8.249 1.00 73.81 84 GLY A O 1
ATOM 617 N N . ASP A 1 85 ? 18.093 13.413 -10.169 1.00 74.12 85 ASP A N 1
ATOM 618 C CA . ASP A 1 85 ? 16.897 12.910 -10.873 1.00 74.12 85 ASP A CA 1
ATOM 619 C C . ASP A 1 85 ? 16.485 11.475 -10.457 1.00 74.12 85 ASP A C 1
ATOM 621 O O . ASP A 1 85 ? 15.501 10.929 -10.962 1.00 74.12 85 ASP A O 1
ATOM 625 N N . ALA A 1 86 ? 17.252 10.855 -9.554 1.00 67.69 86 ALA A N 1
ATOM 626 C CA . ALA A 1 86 ? 17.122 9.471 -9.091 1.00 67.69 86 ALA A CA 1
ATOM 627 C C . ALA A 1 86 ? 17.283 9.302 -7.561 1.00 67.69 86 ALA A C 1
ATOM 629 O O . ALA A 1 86 ? 17.281 8.183 -7.059 1.00 67.69 86 ALA A O 1
ATOM 630 N N . GLY A 1 87 ? 17.430 10.391 -6.794 1.00 72.69 87 GLY A N 1
ATOM 631 C CA . GLY A 1 87 ? 17.617 10.323 -5.339 1.00 72.69 87 GLY A CA 1
ATOM 632 C C . GLY A 1 87 ? 18.912 9.601 -4.944 1.00 72.69 87 GLY A C 1
ATOM 633 O O . GLY A 1 87 ? 19.999 10.013 -5.349 1.00 72.69 87 GLY A O 1
ATOM 634 N N . ALA A 1 88 ? 18.787 8.532 -4.154 1.00 71.56 88 ALA A N 1
ATOM 635 C CA . ALA A 1 88 ? 19.871 7.621 -3.778 1.00 71.56 88 ALA A CA 1
ATOM 636 C C . ALA A 1 88 ? 19.847 6.300 -4.587 1.00 71.56 88 ALA A C 1
ATOM 638 O O . ALA A 1 88 ? 20.389 5.286 -4.148 1.00 71.56 88 ALA A O 1
ATOM 639 N N . SER A 1 89 ? 19.214 6.316 -5.765 1.00 74.25 89 SER A N 1
ATOM 640 C CA . SER A 1 89 ? 19.049 5.174 -6.668 1.00 74.25 89 SER A CA 1
ATOM 641 C C . SER A 1 89 ? 19.682 5.396 -8.048 1.00 74.25 89 SER A C 1
ATOM 643 O O . SER A 1 89 ? 20.034 6.504 -8.452 1.00 74.25 89 SER A O 1
ATOM 645 N N . GLU A 1 90 ? 19.766 4.310 -8.818 1.00 87.31 90 GLU A N 1
ATOM 646 C CA . GLU A 1 90 ? 19.667 4.367 -10.282 1.00 87.31 90 GLU A CA 1
ATOM 647 C C . GLU A 1 90 ? 18.194 4.168 -10.661 1.00 87.31 90 GLU A C 1
ATOM 649 O O . GLU A 1 90 ? 17.603 3.181 -10.218 1.00 87.31 90 GLU A O 1
ATOM 654 N N . VAL A 1 91 ? 17.619 5.040 -11.498 1.00 93.75 91 VAL A N 1
ATOM 655 C CA . VAL A 1 91 ? 16.290 4.811 -12.099 1.00 93.75 91 VAL A CA 1
ATOM 656 C C . VAL A 1 91 ? 16.463 4.461 -13.571 1.00 93.75 91 VAL A C 1
ATOM 658 O O . VAL A 1 91 ? 17.058 5.226 -14.331 1.00 93.75 91 VAL A O 1
ATOM 661 N N . ILE A 1 92 ? 15.909 3.325 -13.985 1.00 96.19 92 ILE A N 1
ATOM 662 C CA . ILE A 1 92 ? 15.867 2.873 -15.376 1.00 96.19 92 ILE A CA 1
ATOM 663 C C . ILE A 1 92 ? 14.400 2.858 -15.811 1.00 96.19 92 ILE A C 1
ATOM 665 O O . ILE A 1 92 ? 13.654 1.949 -15.452 1.00 96.19 92 ILE A O 1
ATOM 669 N N . VAL A 1 93 ? 13.968 3.867 -16.568 1.00 97.44 93 VAL A N 1
ATOM 670 C CA . VAL A 1 93 ? 12.616 3.914 -17.143 1.00 97.44 93 VAL A CA 1
ATOM 671 C C . VAL A 1 93 ? 12.633 3.202 -18.489 1.00 97.44 93 VAL A C 1
ATOM 673 O O . VAL A 1 93 ? 13.348 3.620 -19.394 1.00 97.44 93 VAL A O 1
ATOM 676 N N . LEU A 1 94 ? 11.855 2.133 -18.617 1.00 98.25 94 LEU A N 1
ATOM 677 C CA . LEU A 1 94 ? 11.704 1.293 -19.801 1.00 98.25 94 LEU A CA 1
ATOM 678 C C . LEU A 1 94 ? 10.324 1.560 -20.410 1.00 98.25 94 LEU A C 1
ATOM 680 O O . LEU A 1 94 ? 9.314 1.290 -19.767 1.00 98.25 94 LEU A O 1
ATOM 684 N N . ARG A 1 95 ? 10.269 2.064 -21.643 1.00 97.62 95 ARG A N 1
ATOM 685 C CA . ARG A 1 95 ? 9.035 2.308 -22.403 1.00 97.62 95 ARG A CA 1
ATOM 686 C C . ARG A 1 95 ? 8.868 1.225 -23.460 1.00 97.62 95 ARG A C 1
ATOM 688 O O . ARG A 1 95 ? 9.700 1.107 -24.362 1.00 97.62 95 ARG A O 1
ATOM 695 N N . LEU A 1 96 ? 7.829 0.406 -23.317 1.00 97.38 96 LEU A N 1
ATOM 696 C CA . LEU A 1 96 ? 7.612 -0.786 -24.140 1.00 97.38 96 LEU A CA 1
ATOM 697 C C . LEU A 1 96 ? 6.414 -0.561 -25.077 1.00 97.38 96 LEU A C 1
ATOM 699 O O . LEU A 1 96 ? 5.305 -0.295 -24.612 1.00 97.38 96 LEU A O 1
ATOM 703 N N . TYR A 1 97 ? 6.637 -0.692 -26.388 1.00 96.75 97 TYR A N 1
ATOM 704 C CA . TYR A 1 97 ? 5.653 -0.421 -27.447 1.00 96.75 97 TYR A CA 1
ATOM 705 C C . TYR A 1 97 ? 5.378 -1.643 -28.330 1.00 96.75 97 TYR A C 1
ATOM 707 O O . TYR A 1 97 ? 6.180 -2.580 -28.394 1.00 96.75 97 TYR A O 1
ATOM 715 N N . GLY A 1 98 ? 4.252 -1.618 -29.051 1.00 95.94 98 GLY A N 1
ATOM 716 C CA . GLY A 1 98 ? 3.818 -2.730 -29.898 1.00 95.94 98 GLY A CA 1
ATOM 717 C C . GLY A 1 98 ? 3.557 -3.987 -29.065 1.00 95.94 98 GLY A C 1
ATOM 718 O O . GLY A 1 98 ? 3.095 -3.895 -27.928 1.00 95.94 98 GLY A O 1
ATOM 719 N N . SER A 1 99 ? 3.911 -5.161 -29.591 1.00 94.50 99 SER A N 1
ATOM 720 C CA . SER A 1 99 ? 3.830 -6.422 -28.837 1.00 94.50 99 SER A CA 1
ATOM 721 C C . SER A 1 99 ? 4.772 -6.484 -27.627 1.00 94.50 99 SER A C 1
ATOM 723 O O . SER A 1 99 ? 4.512 -7.249 -26.703 1.00 94.50 99 SER A O 1
ATOM 725 N N . LEU A 1 100 ? 5.831 -5.663 -27.568 1.00 94.50 100 LEU A N 1
ATOM 726 C CA . LEU A 1 100 ? 6.745 -5.664 -26.422 1.00 94.50 100 LEU A CA 1
ATOM 727 C C . LEU A 1 100 ? 6.062 -5.179 -25.131 1.00 94.50 100 LEU A C 1
ATOM 729 O O . LEU A 1 100 ? 6.491 -5.565 -24.050 1.00 94.50 100 LEU A O 1
ATOM 733 N N . ALA A 1 101 ? 4.983 -4.392 -25.226 1.00 93.62 101 ALA A N 1
ATOM 734 C CA . ALA A 1 101 ? 4.243 -3.854 -24.078 1.00 93.62 101 ALA A CA 1
ATOM 735 C C . ALA A 1 101 ? 3.738 -4.928 -23.086 1.00 93.62 101 ALA A C 1
ATOM 737 O O . ALA A 1 101 ? 3.569 -4.636 -21.901 1.00 93.62 101 ALA A O 1
ATOM 738 N N . ASP A 1 102 ? 3.538 -6.167 -23.548 1.00 91.62 102 ASP A N 1
ATOM 739 C CA . ASP A 1 102 ? 3.119 -7.309 -22.723 1.00 91.62 102 ASP A CA 1
ATOM 740 C C . ASP A 1 102 ? 4.289 -8.197 -22.241 1.00 91.62 102 ASP A C 1
ATOM 742 O O . ASP A 1 102 ? 4.098 -9.072 -21.400 1.00 91.62 102 ASP A O 1
ATOM 746 N N . HIS A 1 103 ? 5.522 -7.947 -22.693 1.00 94.19 103 HIS A N 1
ATOM 747 C CA . HIS A 1 103 ? 6.714 -8.755 -22.386 1.00 94.19 103 HIS A CA 1
ATOM 748 C C . HIS A 1 103 ? 7.654 -8.107 -21.348 1.00 94.19 103 HIS A C 1
ATOM 750 O O . HIS A 1 103 ? 8.871 -8.299 -21.387 1.00 94.19 103 HIS A O 1
ATOM 756 N N . GLY A 1 104 ? 7.094 -7.358 -20.391 1.00 94.44 104 GLY A N 1
ATOM 757 C CA . GLY A 1 104 ? 7.849 -6.595 -19.385 1.00 94.44 104 GLY A CA 1
ATOM 758 C C . GLY A 1 104 ? 8.937 -7.391 -18.655 1.00 94.44 104 GLY A C 1
ATOM 759 O O . GLY A 1 104 ? 10.078 -6.939 -18.579 1.00 94.44 104 GLY A O 1
ATOM 760 N N . ALA A 1 105 ? 8.625 -8.605 -18.194 1.00 95.62 105 ALA A N 1
ATOM 761 C CA . ALA A 1 105 ? 9.571 -9.465 -17.479 1.00 95.62 105 ALA A CA 1
ATOM 762 C C . ALA A 1 105 ? 10.841 -9.785 -18.286 1.00 95.62 105 ALA A C 1
ATOM 764 O O . ALA A 1 105 ? 11.946 -9.683 -17.759 1.00 95.62 105 ALA A O 1
ATOM 765 N N . ALA A 1 106 ? 10.706 -10.087 -19.582 1.00 95.44 106 ALA A N 1
ATOM 766 C CA . ALA A 1 106 ? 11.843 -10.405 -20.448 1.00 95.44 106 ALA A CA 1
ATOM 767 C C . ALA A 1 106 ? 12.797 -9.209 -20.632 1.00 95.44 106 ALA A C 1
ATOM 769 O O . ALA A 1 106 ? 14.001 -9.395 -20.804 1.00 95.44 106 ALA A O 1
ATOM 770 N N . VAL A 1 107 ? 12.276 -7.978 -20.554 1.00 95.75 107 VAL A N 1
ATOM 771 C CA . VAL A 1 107 ? 13.086 -6.750 -20.591 1.00 95.75 107 VAL A CA 1
ATOM 772 C C . VAL A 1 107 ? 13.756 -6.480 -19.237 1.00 95.75 107 VAL A C 1
ATOM 774 O O . VAL A 1 107 ? 14.895 -6.009 -19.210 1.00 95.75 107 VAL A O 1
ATOM 777 N N . VAL A 1 108 ? 13.069 -6.792 -18.130 1.00 96.56 108 VAL A N 1
ATOM 778 C CA . VAL A 1 108 ? 13.519 -6.563 -16.744 1.00 96.56 108 VAL A CA 1
ATOM 779 C C . VAL A 1 108 ? 14.600 -7.547 -16.295 1.00 96.56 108 VAL A C 1
ATOM 781 O O . VAL A 1 108 ? 15.567 -7.109 -15.677 1.00 96.56 108 VAL A O 1
ATOM 784 N N . ILE A 1 109 ? 14.478 -8.845 -16.604 1.00 95.75 109 ILE A N 1
ATOM 785 C CA . ILE A 1 109 ? 15.377 -9.904 -16.099 1.00 95.75 109 ILE A CA 1
ATOM 786 C C . ILE A 1 109 ? 16.877 -9.569 -16.288 1.00 95.75 109 ILE A C 1
ATOM 788 O O . ILE A 1 109 ? 17.606 -9.624 -15.298 1.00 95.75 109 ILE A O 1
ATOM 792 N N . PRO A 1 110 ? 17.363 -9.117 -17.467 1.00 93.94 110 PRO A N 1
ATOM 793 C CA . PRO A 1 110 ? 18.778 -8.764 -17.665 1.00 93.94 110 PRO A CA 1
ATOM 794 C C . PRO A 1 110 ? 19.253 -7.484 -16.947 1.00 93.94 110 PRO A C 1
ATOM 796 O O . PRO A 1 110 ? 20.409 -7.091 -17.104 1.00 93.94 110 PRO A O 1
ATOM 799 N N . LEU A 1 111 ? 18.363 -6.794 -16.226 1.00 93.69 111 LEU A N 1
ATOM 800 C CA . LEU A 1 111 ? 18.616 -5.548 -15.491 1.00 93.69 111 LEU A CA 1
ATOM 801 C C . LEU A 1 111 ? 18.470 -5.715 -13.968 1.00 93.69 111 LEU A C 1
ATOM 803 O O . LEU A 1 111 ? 18.781 -4.777 -13.222 1.00 93.69 111 LEU A O 1
ATOM 807 N N . LEU A 1 112 ? 18.027 -6.889 -13.506 1.00 93.44 112 LEU A N 1
ATOM 808 C CA . LEU A 1 112 ? 18.011 -7.259 -12.092 1.00 93.44 112 LEU A CA 1
ATOM 809 C C . LEU A 1 112 ? 19.437 -7.332 -11.516 1.00 93.44 112 LEU A C 1
ATOM 811 O O . LEU A 1 112 ? 20.437 -7.337 -12.237 1.00 93.44 112 LEU A O 1
ATOM 815 N N . LEU A 1 113 ? 19.524 -7.360 -10.190 1.00 86.81 113 LEU A N 1
ATOM 816 C CA . LEU A 1 113 ? 20.758 -7.603 -9.445 1.00 86.81 113 LEU A CA 1
ATOM 817 C C . LEU A 1 113 ? 20.702 -9.049 -8.942 1.00 86.81 113 LEU A C 1
ATOM 819 O O . LEU A 1 113 ? 19.708 -9.412 -8.323 1.00 86.81 113 LEU A O 1
ATOM 823 N N . ALA A 1 114 ? 21.730 -9.858 -9.218 1.00 80.38 114 ALA A N 1
ATOM 824 C CA . ALA A 1 114 ? 21.692 -11.307 -8.981 1.00 80.38 114 ALA A CA 1
ATOM 825 C C . ALA A 1 114 ? 21.374 -11.681 -7.520 1.00 80.38 114 ALA A C 1
ATOM 827 O O . ALA A 1 114 ? 20.566 -12.573 -7.277 1.00 80.38 114 ALA A O 1
ATOM 828 N N . ASP A 1 115 ? 21.965 -10.953 -6.570 1.00 82.75 115 ASP A N 1
ATOM 829 C CA . ASP A 1 115 ? 21.931 -11.278 -5.139 1.00 82.75 115 ASP A CA 1
ATOM 830 C C . ASP A 1 115 ? 20.995 -10.369 -4.317 1.00 82.75 115 ASP A C 1
ATOM 832 O O . ASP A 1 115 ? 21.014 -10.419 -3.088 1.00 82.75 115 ASP A O 1
ATOM 836 N N . ALA A 1 116 ? 20.199 -9.502 -4.962 1.00 90.19 116 ALA A N 1
ATOM 837 C CA . ALA A 1 116 ? 19.316 -8.561 -4.263 1.00 90.19 116 ALA A CA 1
ATOM 838 C C . ALA A 1 116 ? 17.830 -8.901 -4.484 1.00 90.19 116 ALA A C 1
ATOM 840 O O . ALA A 1 116 ? 17.424 -9.108 -5.631 1.00 90.19 116 ALA A O 1
ATOM 841 N N . PRO A 1 117 ? 16.989 -8.892 -3.431 1.00 94.81 117 PRO A N 1
ATOM 842 C CA . PRO A 1 117 ? 15.564 -9.175 -3.555 1.00 94.81 117 PRO A CA 1
ATOM 843 C C . PRO A 1 117 ? 14.863 -8.192 -4.497 1.00 94.81 117 PRO A C 1
ATOM 845 O O . PRO A 1 117 ? 15.217 -7.013 -4.601 1.00 94.81 117 PRO A O 1
ATOM 848 N N . VAL A 1 118 ? 13.837 -8.694 -5.174 1.00 96.81 118 VAL A N 1
ATOM 849 C CA . VAL A 1 118 ? 13.013 -7.967 -6.132 1.00 96.81 118 VAL A CA 1
ATOM 850 C C . VAL A 1 118 ? 11.666 -7.656 -5.489 1.00 96.81 118 VAL A C 1
ATOM 852 O O . VAL A 1 118 ? 10.987 -8.528 -4.944 1.00 96.81 118 VAL A O 1
ATOM 855 N N . VAL A 1 119 ? 11.269 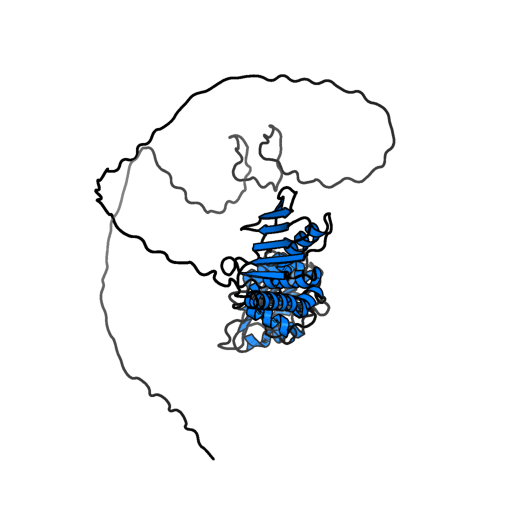-6.391 -5.573 1.00 98.00 119 VAL A N 1
ATOM 856 C CA . VAL A 1 119 ? 9.967 -5.897 -5.125 1.00 98.00 119 VAL A CA 1
ATOM 857 C C . VAL A 1 119 ? 9.195 -5.450 -6.356 1.00 98.00 119 VAL A C 1
ATOM 859 O O . VAL A 1 119 ? 9.637 -4.535 -7.045 1.00 98.00 119 VAL A O 1
ATOM 862 N N . ALA A 1 120 ? 8.057 -6.075 -6.647 1.00 98.44 120 ALA A N 1
ATOM 863 C CA . ALA A 1 120 ? 7.166 -5.638 -7.720 1.00 98.44 120 ALA A CA 1
ATOM 864 C C . ALA A 1 120 ? 6.104 -4.692 -7.151 1.00 98.44 120 ALA A C 1
ATOM 866 O O . ALA A 1 120 ? 5.528 -4.971 -6.100 1.00 98.44 120 ALA A O 1
ATOM 867 N N . TRP A 1 121 ? 5.832 -3.579 -7.830 1.00 98.50 121 TRP A N 1
ATOM 868 C CA . TRP A 1 121 ? 4.857 -2.586 -7.391 1.00 98.50 121 TRP A CA 1
ATOM 869 C C . TRP A 1 121 ? 3.965 -2.097 -8.537 1.00 98.50 121 TRP A C 1
ATOM 871 O O . TRP A 1 121 ? 4.438 -1.536 -9.527 1.00 98.50 121 TRP A O 1
ATOM 881 N N . TRP A 1 122 ? 2.655 -2.251 -8.350 1.00 98.06 122 TRP A N 1
ATOM 882 C CA . TRP A 1 122 ? 1.610 -1.664 -9.184 1.00 98.06 122 TRP A CA 1
ATOM 883 C C . TRP A 1 122 ? 0.983 -0.460 -8.447 1.00 98.06 122 TRP A C 1
ATOM 885 O O . TRP A 1 122 ? 0.274 -0.661 -7.458 1.00 98.06 122 TRP A O 1
ATOM 895 N N . PRO A 1 123 ? 1.221 0.792 -8.892 1.00 96.19 123 PRO A N 1
ATOM 896 C CA . PRO A 1 123 ? 0.747 2.014 -8.230 1.00 96.19 123 PRO A CA 1
ATOM 897 C C . PRO A 1 123 ? -0.727 2.362 -8.513 1.00 96.19 123 PRO A C 1
ATOM 899 O O . PRO A 1 123 ? -1.196 3.415 -8.089 1.00 96.19 123 PRO A O 1
ATOM 902 N N . GLY A 1 124 ? -1.447 1.517 -9.255 1.00 93.50 124 GLY A N 1
ATOM 903 C CA . GLY A 1 124 ? -2.829 1.738 -9.677 1.00 93.50 124 GLY A CA 1
ATOM 904 C C . GLY A 1 124 ? -3.520 0.416 -10.001 1.00 93.50 124 GLY A C 1
ATOM 905 O O . GLY A 1 124 ? -3.602 -0.472 -9.153 1.00 93.50 124 GLY A O 1
ATOM 906 N N . GLU A 1 125 ? -3.999 0.260 -11.238 1.00 93.38 125 GLU A N 1
ATOM 907 C CA . GLU A 1 125 ? -4.506 -1.037 -11.703 1.00 93.38 125 GLU A CA 1
ATOM 908 C C . GLU A 1 125 ? -3.412 -2.112 -11.621 1.00 93.38 125 GLU A C 1
ATOM 910 O O . GLU A 1 125 ? -2.257 -1.885 -11.987 1.00 93.38 125 GLU A O 1
ATOM 915 N N . SER A 1 126 ? -3.785 -3.294 -11.136 1.00 94.81 126 SER A N 1
ATOM 916 C CA . SER A 1 126 ? -2.872 -4.410 -10.882 1.00 94.81 126 SER A CA 1
ATOM 917 C C . SER A 1 126 ? -3.462 -5.731 -11.396 1.00 94.81 126 SER A C 1
ATOM 919 O O . SER A 1 126 ? -4.680 -5.822 -11.567 1.00 94.81 126 SER A O 1
ATOM 921 N N . PRO A 1 127 ? -2.629 -6.757 -11.655 1.00 95.44 127 PRO A N 1
ATOM 922 C CA . PRO A 1 127 ? -3.080 -8.091 -12.051 1.00 95.44 127 PRO A CA 1
ATOM 923 C C . PRO A 1 127 ? -4.098 -8.676 -11.067 1.00 95.44 127 PRO A C 1
ATOM 925 O O . PRO A 1 127 ? -4.082 -8.352 -9.876 1.00 95.44 127 PRO A O 1
ATOM 928 N N . GLU A 1 128 ? -4.973 -9.564 -11.545 1.00 94.75 128 GLU A N 1
ATOM 929 C CA . GLU A 1 128 ? -5.966 -10.248 -10.703 1.00 94.75 128 GLU A CA 1
ATOM 930 C C . GLU A 1 128 ? -5.300 -11.126 -9.632 1.00 94.75 128 GLU A C 1
ATOM 932 O O . GLU A 1 128 ? -5.730 -11.113 -8.477 1.00 94.75 128 GLU A O 1
ATOM 937 N N . ILE A 1 129 ? -4.188 -11.774 -9.983 1.00 97.31 129 ILE A N 1
ATOM 938 C CA . ILE A 1 129 ? -3.300 -12.502 -9.074 1.00 97.31 129 ILE A CA 1
ATOM 939 C C . ILE A 1 129 ? -1.891 -11.900 -9.238 1.00 97.31 129 ILE A C 1
ATOM 941 O O . ILE A 1 129 ? -1.249 -12.152 -10.258 1.00 97.31 129 ILE A O 1
ATOM 945 N N . PRO A 1 130 ? -1.402 -11.055 -8.306 1.00 97.50 130 PRO A N 1
ATOM 946 C CA . PRO A 1 130 ? -0.099 -10.395 -8.450 1.00 97.50 130 PRO A CA 1
ATOM 947 C C . PRO A 1 130 ? 1.079 -11.366 -8.534 1.00 97.50 130 PRO A C 1
ATOM 949 O O . PRO A 1 130 ? 2.055 -11.064 -9.212 1.00 97.50 130 PRO A O 1
ATOM 952 N N . ALA A 1 131 ? 0.990 -12.517 -7.864 1.00 97.06 131 ALA A N 1
ATOM 953 C CA . ALA A 1 131 ? 2.013 -13.560 -7.883 1.00 97.06 131 ALA A CA 1
ATOM 954 C C . ALA A 1 131 ? 2.151 -14.274 -9.241 1.00 97.06 131 ALA A C 1
ATOM 956 O O . ALA A 1 131 ? 3.238 -14.754 -9.548 1.00 97.06 131 ALA A O 1
ATOM 957 N N . ASP A 1 132 ? 1.096 -14.286 -10.064 1.00 97.12 132 ASP A N 1
ATOM 958 C CA . ASP A 1 132 ? 1.068 -14.992 -11.353 1.00 97.12 132 ASP A CA 1
ATOM 959 C C . ASP A 1 132 ? 1.476 -14.080 -12.534 1.00 97.12 132 ASP A C 1
ATOM 961 O O . ASP A 1 132 ? 1.690 -14.555 -13.651 1.00 97.12 132 ASP A O 1
ATOM 965 N N . ASP A 1 133 ? 1.602 -12.761 -12.318 1.00 97.38 133 ASP A N 1
ATOM 966 C CA . ASP A 1 133 ? 2.157 -11.845 -13.325 1.00 97.38 133 ASP A CA 1
ATOM 967 C C . ASP A 1 133 ? 3.645 -12.178 -13.567 1.00 97.38 133 ASP A C 1
ATOM 969 O O . ASP A 1 133 ? 4.383 -12.378 -12.600 1.00 97.38 133 ASP A O 1
ATOM 973 N N . PRO A 1 134 ? 4.139 -12.197 -14.822 1.00 96.69 134 PRO A N 1
ATOM 974 C CA . PRO A 1 134 ? 5.529 -12.547 -15.126 1.00 96.69 134 PRO A CA 1
ATOM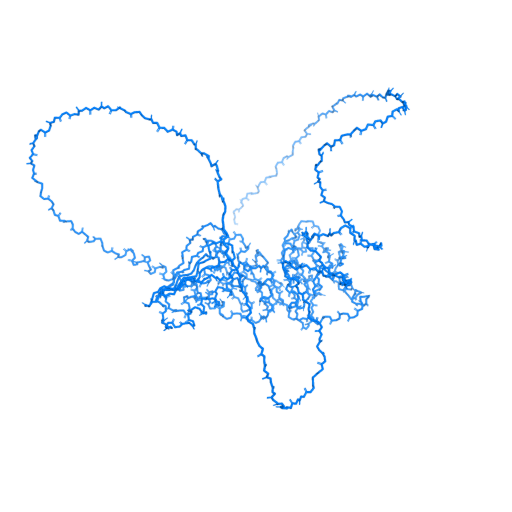 975 C C . PRO A 1 134 ? 6.618 -11.693 -14.451 1.00 96.69 134 PRO A C 1
ATOM 977 O O . PRO A 1 134 ? 7.781 -12.084 -14.478 1.00 96.69 134 PRO A O 1
ATOM 980 N N . ILE A 1 135 ? 6.289 -10.520 -13.896 1.00 97.00 135 ILE A N 1
ATOM 981 C CA . ILE A 1 135 ? 7.187 -9.725 -13.039 1.00 97.00 135 ILE A CA 1
ATOM 982 C C . ILE A 1 135 ? 6.965 -10.058 -11.555 1.00 97.00 135 ILE A C 1
ATOM 984 O O . ILE A 1 135 ? 7.911 -10.039 -10.771 1.00 97.00 135 ILE A O 1
ATOM 988 N N . GLY A 1 136 ? 5.734 -10.391 -11.164 1.00 97.38 136 GLY A N 1
ATOM 989 C CA . GLY A 1 136 ? 5.389 -10.827 -9.812 1.00 97.38 136 GLY A CA 1
ATOM 990 C C . GLY A 1 136 ? 6.022 -12.161 -9.418 1.00 97.38 136 GLY A C 1
ATOM 991 O O . GLY A 1 136 ? 6.529 -12.273 -8.305 1.00 97.38 136 GLY A O 1
ATOM 992 N N . THR A 1 137 ? 6.105 -13.124 -10.339 1.00 97.00 137 THR A N 1
ATOM 993 C CA . THR A 1 137 ? 6.806 -14.409 -10.126 1.00 97.00 137 THR A CA 1
ATOM 994 C C . THR A 1 137 ? 8.297 -14.244 -9.805 1.00 97.00 137 THR A C 1
ATOM 996 O O . THR A 1 137 ? 8.896 -15.125 -9.193 1.00 97.00 137 THR A O 1
ATOM 999 N N . LEU A 1 138 ? 8.901 -13.112 -10.187 1.00 95.69 138 LEU A N 1
ATOM 1000 C CA . LEU A 1 138 ? 10.298 -12.769 -9.896 1.00 95.69 138 LEU A CA 1
ATOM 1001 C C . LEU A 1 138 ? 10.477 -12.097 -8.523 1.00 95.69 138 LEU A C 1
ATOM 1003 O O . LEU A 1 138 ? 11.613 -11.914 -8.090 1.00 95.69 138 LEU A O 1
ATOM 1007 N N . ALA A 1 139 ? 9.389 -11.684 -7.864 1.00 96.69 139 ALA A N 1
ATOM 1008 C CA . ALA A 1 139 ? 9.408 -10.766 -6.729 1.00 96.69 139 ALA A CA 1
ATOM 1009 C C . ALA A 1 139 ? 8.980 -11.421 -5.408 1.00 96.69 139 ALA A C 1
ATOM 1011 O O . ALA A 1 139 ? 7.878 -11.963 -5.285 1.00 96.69 139 ALA A O 1
ATOM 1012 N N . GLN A 1 140 ? 9.822 -11.286 -4.377 1.00 94.50 140 GLN A N 1
ATOM 1013 C CA . GLN A 1 140 ? 9.520 -11.769 -3.025 1.00 94.50 140 GLN A CA 1
ATOM 1014 C C . GLN A 1 140 ? 8.404 -10.941 -2.360 1.00 94.50 140 GLN A C 1
ATOM 1016 O O . GLN A 1 140 ? 7.565 -11.500 -1.656 1.00 94.50 140 GLN A O 1
ATOM 1021 N N . ARG A 1 141 ? 8.361 -9.626 -2.626 1.00 97.19 141 ARG A N 1
ATOM 1022 C CA . ARG A 1 141 ? 7.334 -8.692 -2.130 1.00 97.19 141 ARG A CA 1
ATOM 1023 C C . ARG A 1 141 ? 6.570 -8.084 -3.308 1.00 97.19 141 ARG A C 1
ATOM 1025 O O . ARG A 1 141 ? 7.185 -7.589 -4.255 1.00 97.19 141 ARG A O 1
ATOM 1032 N N . ARG A 1 142 ? 5.237 -8.105 -3.255 1.00 98.31 142 ARG A N 1
ATOM 1033 C CA . ARG A 1 142 ? 4.345 -7.664 -4.342 1.00 98.31 142 ARG A CA 1
ATOM 1034 C C . ARG A 1 142 ? 3.335 -6.648 -3.820 1.00 98.31 142 ARG A C 1
ATOM 1036 O O . ARG A 1 142 ? 2.385 -6.987 -3.119 1.00 98.31 142 ARG A O 1
ATOM 1043 N N . ILE A 1 143 ? 3.575 -5.383 -4.145 1.00 98.50 143 ILE A N 1
ATOM 1044 C CA . ILE A 1 143 ? 2.846 -4.217 -3.645 1.00 98.50 143 ILE A CA 1
ATOM 1045 C C . ILE A 1 143 ? 1.757 -3.822 -4.644 1.00 98.50 143 ILE A C 1
ATOM 1047 O O . ILE A 1 143 ? 2.037 -3.551 -5.811 1.00 98.50 143 ILE A O 1
ATOM 1051 N N . THR A 1 144 ? 0.516 -3.729 -4.180 1.00 98.25 144 THR A N 1
ATOM 1052 C CA . THR A 1 144 ? -0.630 -3.242 -4.967 1.00 98.25 144 THR A CA 1
ATOM 1053 C C . THR A 1 144 ? -1.257 -2.006 -4.321 1.00 98.25 144 THR A C 1
ATOM 1055 O O . THR A 1 144 ? -0.924 -1.663 -3.188 1.00 98.25 144 THR A O 1
ATOM 1058 N N . ASP A 1 145 ? -2.121 -1.278 -5.033 1.00 96.88 145 ASP A N 1
ATOM 1059 C CA . ASP A 1 145 ? -2.824 -0.122 -4.467 1.00 96.88 145 ASP A CA 1
ATOM 1060 C C . ASP A 1 145 ? -4.306 -0.100 -4.862 1.00 96.88 145 ASP A C 1
ATOM 1062 O O . ASP A 1 145 ? -4.742 0.634 -5.753 1.00 96.88 145 ASP A O 1
ATOM 1066 N N . SER A 1 146 ? -5.108 -0.901 -4.159 1.00 95.62 146 SER A N 1
ATOM 1067 C CA . SER A 1 146 ? -6.564 -0.954 -4.309 1.00 95.62 146 SER A CA 1
ATOM 1068 C C . SER A 1 146 ? -7.214 0.428 -4.233 1.00 95.62 146 SER A C 1
ATOM 1070 O O . SER A 1 146 ? -8.169 0.684 -4.961 1.00 95.62 146 SER A O 1
ATOM 1072 N N . ALA A 1 147 ? -6.683 1.351 -3.423 1.00 93.56 147 ALA A N 1
ATOM 1073 C CA . ALA A 1 147 ? -7.212 2.706 -3.284 1.00 93.56 147 ALA A CA 1
ATOM 1074 C C . ALA A 1 147 ? -6.927 3.620 -4.495 1.00 93.56 147 ALA A C 1
ATOM 1076 O O . ALA A 1 147 ? -7.564 4.668 -4.606 1.00 93.56 147 ALA A O 1
ATOM 1077 N N . ALA A 1 148 ? -6.008 3.236 -5.388 1.00 93.00 148 ALA A N 1
ATOM 1078 C CA . ALA A 1 148 ? -5.704 3.936 -6.638 1.00 93.00 148 ALA A CA 1
ATOM 1079 C C . ALA A 1 148 ? -6.360 3.295 -7.884 1.00 93.00 148 ALA A C 1
ATOM 1081 O O . ALA A 1 148 ? -6.436 3.934 -8.934 1.00 93.00 148 ALA A O 1
ATOM 1082 N N . GLY A 1 149 ? -6.863 2.059 -7.787 1.00 91.25 149 GLY A N 1
ATOM 1083 C CA . GLY A 1 149 ? -7.622 1.404 -8.861 1.00 91.25 149 GLY A CA 1
ATOM 1084 C C . GLY A 1 149 ? -9.014 2.017 -9.088 1.00 91.25 149 GLY A C 1
ATOM 1085 O O . GLY A 1 149 ? -9.622 2.588 -8.183 1.00 91.25 149 GLY A O 1
ATOM 1086 N N . ARG A 1 150 ? -9.590 1.850 -10.289 1.00 92.12 150 ARG A N 1
ATOM 1087 C CA . ARG A 1 150 ? -10.885 2.457 -10.692 1.00 92.12 150 ARG A CA 1
ATOM 1088 C C . ARG A 1 150 ? -12.088 2.000 -9.859 1.00 92.12 150 ARG A C 1
ATOM 1090 O O . ARG A 1 150 ? -13.148 2.621 -9.923 1.00 92.12 150 ARG A O 1
ATOM 1097 N N . ARG A 1 151 ? -11.972 0.879 -9.139 1.00 93.75 151 ARG A N 1
ATOM 1098 C CA . ARG A 1 151 ? -13.037 0.283 -8.309 1.00 93.75 151 ARG A CA 1
ATOM 1099 C C . ARG A 1 151 ? -12.453 -0.274 -6.997 1.00 93.75 151 ARG A C 1
ATOM 1101 O O . ARG A 1 151 ? -12.375 -1.496 -6.866 1.00 93.75 151 ARG A O 1
ATOM 1108 N N . PRO A 1 152 ? -12.069 0.565 -6.016 1.00 95.12 152 PRO A N 1
ATOM 1109 C CA . PRO A 1 152 ? -11.264 0.122 -4.873 1.00 95.12 152 PRO A CA 1
ATOM 1110 C C . PRO A 1 152 ? -11.843 -1.038 -4.059 1.00 95.12 152 PRO A C 1
ATOM 1112 O O . PRO A 1 152 ? -11.129 -1.975 -3.717 1.00 95.12 152 PRO A O 1
ATOM 1115 N N . ILE A 1 153 ? -13.156 -1.032 -3.815 1.00 94.75 153 ILE A N 1
ATOM 1116 C CA . ILE A 1 153 ? -13.841 -2.109 -3.080 1.00 94.75 153 ILE A CA 1
ATOM 1117 C C . ILE A 1 153 ? -13.804 -3.439 -3.854 1.00 94.75 153 ILE A C 1
ATOM 1119 O O . ILE A 1 153 ? -13.657 -4.499 -3.253 1.00 94.75 153 ILE A O 1
ATOM 1123 N N . ALA A 1 154 ? -13.889 -3.395 -5.189 1.00 95.44 154 ALA A N 1
ATOM 1124 C CA . ALA A 1 154 ? -13.778 -4.588 -6.028 1.00 95.44 154 ALA A CA 1
ATOM 1125 C C . ALA A 1 154 ? -12.324 -5.079 -6.131 1.00 95.44 154 ALA A C 1
ATOM 1127 O O . ALA A 1 154 ? -12.094 -6.284 -6.116 1.00 95.44 154 ALA A O 1
ATOM 1128 N N . ALA A 1 155 ? -11.349 -4.164 -6.173 1.00 96.19 155 ALA A N 1
ATOM 1129 C CA . ALA A 1 155 ? -9.930 -4.508 -6.120 1.00 96.19 155 ALA A CA 1
ATOM 1130 C C . ALA A 1 155 ? -9.576 -5.201 -4.792 1.00 96.19 155 ALA A C 1
ATOM 1132 O O . ALA A 1 155 ? -8.993 -6.281 -4.813 1.00 96.19 155 ALA A O 1
ATOM 1133 N N . LEU A 1 156 ? -10.014 -4.650 -3.651 1.00 96.44 156 LEU A N 1
ATOM 1134 C CA . LEU A 1 156 ? -9.840 -5.258 -2.326 1.00 96.44 156 LEU A CA 1
ATOM 1135 C C . LEU A 1 156 ? -10.528 -6.632 -2.217 1.00 96.44 156 LEU A C 1
ATOM 1137 O O . LEU A 1 156 ? -9.933 -7.575 -1.699 1.00 96.44 156 LEU A O 1
ATOM 1141 N N . ALA A 1 157 ? -11.753 -6.771 -2.736 1.00 95.25 157 ALA A N 1
ATOM 1142 C CA . ALA A 1 157 ? -12.437 -8.065 -2.797 1.00 95.25 157 ALA A CA 1
ATOM 1143 C C . ALA A 1 157 ? -11.661 -9.085 -3.653 1.00 95.25 157 ALA A C 1
ATOM 1145 O O . ALA A 1 157 ? -11.556 -10.245 -3.262 1.00 95.25 157 ALA A O 1
ATOM 1146 N N . GLY A 1 158 ? -11.051 -8.642 -4.758 1.00 95.69 158 GLY A N 1
ATOM 1147 C CA . GLY A 1 158 ? -10.106 -9.436 -5.544 1.00 95.69 158 GLY A CA 1
ATOM 1148 C C . GLY A 1 158 ? -8.885 -9.859 -4.724 1.00 95.69 158 GLY A C 1
ATOM 1149 O O . GLY A 1 158 ? -8.635 -11.052 -4.606 1.00 95.69 158 GLY A O 1
ATOM 1150 N N . ARG A 1 159 ? -8.175 -8.914 -4.077 1.00 96.31 159 ARG A N 1
ATOM 1151 C CA . ARG A 1 159 ? -7.016 -9.212 -3.200 1.00 96.31 159 ARG A CA 1
ATOM 1152 C C . ARG A 1 159 ? -7.348 -10.257 -2.136 1.00 96.31 159 ARG A C 1
ATOM 1154 O O . ARG A 1 159 ? -6.534 -11.132 -1.883 1.00 96.31 159 ARG A O 1
ATOM 1161 N N . ARG A 1 160 ? -8.546 -10.204 -1.541 1.00 95.62 160 ARG A N 1
ATOM 1162 C CA . ARG A 1 160 ? -9.002 -11.210 -0.570 1.00 95.62 160 ARG A CA 1
ATOM 1163 C C . ARG A 1 160 ? -9.092 -12.624 -1.165 1.00 95.62 160 ARG A C 1
ATOM 1165 O O . ARG A 1 160 ? -8.822 -13.582 -0.449 1.00 95.62 160 ARG A O 1
ATOM 1172 N N . LEU A 1 161 ? -9.523 -12.758 -2.419 1.00 95.31 161 LEU A N 1
ATOM 1173 C CA . LEU A 1 161 ? -9.707 -14.052 -3.085 1.00 95.31 161 LEU A CA 1
ATOM 1174 C C . LEU A 1 161 ? -8.405 -14.618 -3.668 1.00 95.31 161 LEU A C 1
ATOM 1176 O O . LEU A 1 161 ? -8.295 -15.831 -3.808 1.00 95.31 161 LEU A O 1
ATOM 1180 N N . THR A 1 162 ? -7.442 -13.756 -4.007 1.00 96.06 162 THR A N 1
ATOM 1181 C CA . THR A 1 162 ? -6.231 -14.127 -4.760 1.00 96.06 162 THR A CA 1
ATOM 1182 C C . THR A 1 162 ? -4.917 -13.946 -3.995 1.00 96.06 162 THR A C 1
ATOM 1184 O O . THR A 1 162 ? -3.850 -14.114 -4.581 1.00 96.06 162 THR A O 1
ATOM 1187 N N . TYR A 1 163 ? -4.983 -13.623 -2.698 1.00 97.31 163 TYR A N 1
ATOM 1188 C CA . TYR A 1 163 ? -3.820 -13.401 -1.834 1.00 97.31 163 TYR A CA 1
ATOM 1189 C C . TYR A 1 163 ? -2.835 -14.579 -1.839 1.00 97.31 163 TYR A C 1
ATOM 1191 O O . TYR A 1 163 ? -3.203 -15.704 -1.492 1.00 97.31 163 TYR A O 1
ATOM 1199 N N . GLN A 1 164 ? -1.561 -14.287 -2.102 1.00 97.19 164 GLN A N 1
ATOM 1200 C CA . GLN A 1 164 ? -0.441 -15.193 -1.847 1.00 97.19 164 GLN A CA 1
ATOM 1201 C C . GLN A 1 164 ? 0.588 -14.565 -0.881 1.00 97.19 164 GLN A C 1
ATOM 1203 O O . GLN A 1 164 ? 0.757 -13.342 -0.864 1.00 97.19 164 GLN A O 1
ATOM 1208 N N . PRO A 1 165 ? 1.324 -15.363 -0.077 1.00 96.81 165 PRO A N 1
ATOM 1209 C CA . PRO A 1 165 ? 2.360 -14.849 0.823 1.00 96.81 165 PRO A CA 1
ATOM 1210 C C . PRO A 1 165 ? 3.383 -13.957 0.101 1.00 96.81 165 PRO A C 1
ATOM 1212 O O . PRO A 1 165 ? 3.924 -14.327 -0.941 1.00 96.81 165 PRO A O 1
ATOM 1215 N N . GLY A 1 166 ? 3.628 -12.765 0.649 1.00 95.25 166 GLY A N 1
ATOM 1216 C CA . GLY A 1 166 ? 4.423 -11.705 0.010 1.00 95.25 166 GLY A CA 1
ATOM 1217 C C . GLY A 1 166 ? 3.589 -10.631 -0.707 1.00 95.25 166 GLY A C 1
ATOM 1218 O O . GLY A 1 166 ? 4.135 -9.583 -1.053 1.00 95.25 166 GLY A O 1
ATOM 1219 N N . ASP A 1 167 ? 2.278 -10.830 -0.878 1.00 97.56 167 ASP A N 1
ATOM 1220 C CA . ASP A 1 167 ? 1.363 -9.781 -1.341 1.00 97.56 167 ASP A CA 1
ATOM 1221 C C . ASP A 1 167 ? 1.077 -8.752 -0.232 1.00 97.56 167 ASP A C 1
ATOM 1223 O O . ASP A 1 167 ? 0.945 -9.085 0.951 1.00 97.56 167 ASP A O 1
ATOM 1227 N N . THR A 1 168 ? 0.920 -7.490 -0.629 1.00 97.62 168 THR A N 1
ATOM 1228 C CA . THR A 1 168 ? 0.526 -6.361 0.229 1.00 97.62 168 THR A CA 1
ATOM 1229 C C . THR A 1 168 ? -0.261 -5.323 -0.582 1.00 97.62 168 THR A C 1
ATOM 1231 O O . THR A 1 168 ? -0.191 -5.289 -1.816 1.00 97.62 168 THR A O 1
ATOM 1234 N N . ASP A 1 169 ? -1.024 -4.464 0.093 1.00 97.88 169 ASP A N 1
ATOM 1235 C CA . ASP A 1 169 ? -1.782 -3.382 -0.540 1.00 97.88 169 ASP A CA 1
ATOM 1236 C C . ASP A 1 169 ? -1.625 -2.067 0.229 1.00 97.88 169 ASP A C 1
ATOM 1238 O O . ASP A 1 169 ? -1.827 -2.015 1.442 1.00 97.88 169 ASP A O 1
ATOM 1242 N N . LEU A 1 170 ? -1.316 -0.971 -0.464 1.00 98.06 170 LEU A N 1
ATOM 1243 C CA . LEU A 1 170 ? -1.065 0.327 0.167 1.00 98.06 170 LEU A CA 1
ATOM 1244 C C . LEU A 1 170 ? -2.298 0.914 0.877 1.00 98.06 170 LEU A C 1
ATOM 1246 O O . LEU A 1 170 ? -2.175 1.870 1.650 1.00 98.06 170 LEU A O 1
ATOM 1250 N N . ALA A 1 171 ? -3.508 0.386 0.663 1.00 97.38 171 ALA A N 1
ATOM 1251 C CA . ALA A 1 171 ? -4.662 0.709 1.498 1.00 97.38 171 ALA A CA 1
ATOM 1252 C C . ALA A 1 171 ? -4.494 0.227 2.954 1.00 97.38 171 ALA A C 1
ATOM 1254 O O . ALA A 1 171 ? -5.067 0.853 3.850 1.00 97.38 171 ALA A O 1
ATOM 1255 N N . TRP A 1 172 ? -3.690 -0.815 3.198 1.00 98.00 172 TRP A N 1
ATOM 1256 C CA . TRP A 1 172 ? -3.297 -1.304 4.522 1.00 98.00 172 TRP A CA 1
ATOM 1257 C C . TRP A 1 172 ? -2.204 -0.434 5.153 1.00 98.00 172 TRP A C 1
ATOM 1259 O O . TRP A 1 172 ? -2.395 0.074 6.258 1.00 98.00 172 TRP A O 1
ATOM 1269 N N . THR A 1 173 ? -1.112 -0.151 4.435 1.00 97.69 173 THR A N 1
ATOM 1270 C CA . THR A 1 173 ? 0.011 0.688 4.910 1.00 97.69 173 THR A CA 1
ATOM 1271 C C . THR A 1 173 ? -0.451 2.073 5.376 1.00 97.69 173 THR A C 1
ATOM 1273 O O . THR A 1 173 ? -0.026 2.598 6.406 1.00 97.69 173 THR A O 1
ATOM 1276 N N . ARG A 1 174 ? -1.423 2.667 4.667 1.00 96.75 174 ARG A N 1
ATOM 1277 C CA . ARG A 1 174 ? -2.034 3.961 5.034 1.00 96.75 174 ARG A CA 1
ATOM 1278 C C . ARG A 1 174 ? -2.726 3.965 6.405 1.00 96.75 174 ARG A C 1
ATOM 1280 O O . ARG A 1 174 ? -3.009 5.047 6.928 1.00 96.75 174 ARG A O 1
ATOM 1287 N N . LEU A 1 175 ? -2.994 2.797 6.992 1.00 97.50 175 LEU A N 1
ATOM 1288 C CA . LEU A 1 175 ? -3.591 2.648 8.317 1.00 97.50 175 LEU A CA 1
ATOM 1289 C C . LEU A 1 175 ? -2.580 2.624 9.459 1.00 97.50 175 LEU A C 1
ATOM 1291 O O . LEU A 1 175 ? -3.016 2.720 10.598 1.00 97.50 175 LEU A O 1
ATOM 1295 N N . THR A 1 176 ? -1.271 2.501 9.232 1.00 97.00 176 THR A N 1
ATOM 1296 C CA . THR A 1 176 ? -0.295 2.286 10.322 1.00 97.00 176 THR A CA 1
ATOM 1297 C C . THR A 1 176 ? -0.372 3.349 11.423 1.00 97.00 176 THR A C 1
ATOM 1299 O O . THR A 1 176 ? -0.452 3.006 12.601 1.00 97.00 176 THR A O 1
ATOM 1302 N N . ASN A 1 177 ? -0.507 4.631 11.066 1.00 96.75 177 ASN A N 1
ATOM 1303 C CA . ASN A 1 177 ? -0.697 5.707 12.047 1.00 96.75 177 ASN A CA 1
ATOM 1304 C C . ASN A 1 177 ? -2.056 5.626 12.776 1.00 96.75 177 ASN A C 1
ATOM 1306 O O . ASN A 1 177 ? -2.145 6.014 13.936 1.00 96.75 177 ASN A O 1
ATOM 1310 N N . TRP A 1 178 ? -3.112 5.123 12.125 1.00 97.69 178 TRP A N 1
ATOM 1311 C CA . TRP A 1 178 ? -4.416 4.896 12.765 1.00 97.69 178 TRP A CA 1
ATOM 1312 C C . TRP A 1 178 ? -4.369 3.701 13.722 1.00 97.69 178 TRP A C 1
ATOM 1314 O O . TRP A 1 178 ? -4.801 3.828 14.863 1.00 97.69 178 TRP A O 1
ATOM 1324 N N . ARG A 1 179 ? -3.795 2.570 13.287 1.00 97.88 179 ARG A N 1
ATOM 1325 C CA . ARG A 1 179 ? -3.583 1.366 14.107 1.00 97.88 179 ARG A CA 1
ATOM 1326 C C . ARG A 1 179 ? -2.778 1.701 15.365 1.00 97.88 179 ARG A C 1
ATOM 1328 O O . ARG A 1 179 ? -3.219 1.379 16.462 1.00 97.88 179 ARG A O 1
ATOM 1335 N N . GLY A 1 180 ? -1.664 2.424 15.211 1.00 97.38 180 GLY A N 1
ATOM 1336 C CA . GLY A 1 180 ? -0.811 2.852 16.322 1.00 97.38 180 GLY A CA 1
ATOM 1337 C C . GLY A 1 180 ? -1.508 3.787 17.317 1.00 97.38 180 GLY A C 1
ATOM 1338 O O . GLY A 1 180 ? -1.407 3.569 18.519 1.00 97.38 180 GLY A O 1
ATOM 1339 N N . LEU A 1 181 ? -2.265 4.789 16.846 1.00 97.12 181 LEU A N 1
ATOM 1340 C CA . LEU A 1 181 ? -3.013 5.685 17.743 1.00 97.12 181 LEU A CA 1
ATOM 1341 C C . LEU A 1 181 ? -4.180 4.992 18.459 1.00 97.12 181 LEU A C 1
ATOM 1343 O O . LEU A 1 181 ? -4.493 5.360 19.588 1.00 97.12 181 LEU A O 1
ATOM 1347 N N . LEU A 1 182 ? -4.823 4.007 17.824 1.00 97.25 182 LEU A N 1
ATOM 1348 C CA . LEU A 1 182 ? -5.893 3.224 18.447 1.00 97.25 182 LEU A CA 1
ATOM 1349 C C . LEU A 1 182 ? -5.338 2.245 19.490 1.00 97.25 182 LEU A C 1
ATOM 1351 O O . LEU A 1 182 ? -5.888 2.179 20.584 1.00 97.25 182 LEU A O 1
ATOM 1355 N N . ALA A 1 183 ? -4.227 1.558 19.199 1.00 96.81 183 ALA A N 1
ATOM 1356 C CA . ALA A 1 183 ? -3.523 0.724 20.176 1.00 96.81 183 ALA A CA 1
ATOM 1357 C C . ALA A 1 183 ? -3.088 1.552 21.398 1.00 96.81 183 ALA A C 1
ATOM 1359 O O . ALA A 1 183 ? -3.548 1.292 22.507 1.00 96.81 183 ALA A O 1
ATOM 1360 N N . ALA A 1 184 ? -2.371 2.660 21.177 1.00 95.62 184 ALA A N 1
ATOM 1361 C CA . ALA A 1 184 ? -1.904 3.549 22.243 1.00 95.62 184 ALA A CA 1
ATOM 1362 C C . ALA A 1 184 ? -3.032 4.218 23.064 1.00 95.62 184 ALA A C 1
ATOM 1364 O O . ALA A 1 184 ? -2.770 4.765 24.135 1.00 95.62 184 ALA A O 1
ATOM 1365 N N . ALA A 1 185 ? -4.284 4.204 22.588 1.00 94.25 185 ALA A N 1
ATOM 1366 C CA . ALA A 1 185 ? -5.455 4.640 23.354 1.00 94.25 185 ALA A CA 1
ATOM 1367 C C . ALA A 1 185 ? -6.066 3.521 24.227 1.00 94.25 185 ALA A C 1
ATOM 1369 O O . ALA A 1 185 ? -6.722 3.820 25.226 1.00 94.25 185 ALA A O 1
ATOM 1370 N N . LEU A 1 186 ? -5.846 2.251 23.869 1.00 94.44 186 LEU A N 1
ATOM 1371 C CA . LEU A 1 186 ? -6.243 1.056 24.628 1.00 94.44 186 LEU A CA 1
ATOM 1372 C C . LEU A 1 186 ? -5.168 0.626 25.641 1.00 94.44 186 LEU A C 1
ATOM 1374 O O . LEU A 1 186 ? -5.502 0.133 26.720 1.00 94.44 186 LEU A O 1
ATOM 1378 N N . ASP A 1 187 ? -3.902 0.942 25.361 1.00 93.94 187 ASP A N 1
ATOM 1379 C CA . ASP A 1 187 ? -2.759 0.842 26.282 1.00 93.94 187 ASP A CA 1
ATOM 1380 C C . ASP A 1 187 ? -2.842 1.836 27.463 1.00 93.94 187 ASP A C 1
ATOM 1382 O O . ASP A 1 187 ? -1.875 2.041 28.194 1.00 93.94 187 ASP A O 1
ATOM 1386 N N . GLN A 1 188 ? -3.989 2.493 27.662 1.00 89.81 188 GLN A N 1
ATOM 1387 C CA . GLN A 1 188 ? -4.259 3.406 28.769 1.00 89.81 188 GLN A CA 1
ATOM 1388 C C . GLN A 1 188 ? -5.366 2.848 29.683 1.00 89.81 188 GLN A C 1
ATOM 1390 O O . GLN A 1 188 ? -6.351 2.277 29.190 1.00 89.81 188 GLN A O 1
ATOM 1395 N N . PRO A 1 189 ? -5.271 3.062 31.010 1.00 88.69 189 PRO A N 1
ATOM 1396 C CA . PRO A 1 189 ? -6.313 2.674 31.954 1.00 88.69 189 PRO A CA 1
ATOM 1397 C C . PRO A 1 189 ? -7.719 3.178 31.559 1.00 88.69 189 PRO A C 1
ATOM 1399 O O . PRO A 1 189 ? -7.852 4.230 30.920 1.00 88.69 189 PRO A O 1
ATOM 1402 N N . PRO A 1 190 ? -8.797 2.467 31.943 1.00 89.38 190 PRO A N 1
ATOM 1403 C CA . PRO A 1 190 ? -8.835 1.267 32.792 1.00 89.38 190 PRO A CA 1
ATOM 1404 C C . PRO A 1 190 ? -8.618 -0.092 32.082 1.00 89.38 190 PRO A C 1
ATOM 1406 O O . PRO A 1 190 ? -8.968 -1.114 32.661 1.00 89.38 190 PRO A O 1
ATOM 1409 N N . HIS A 1 191 ? -8.074 -0.146 30.855 1.00 91.88 191 HIS A N 1
ATOM 1410 C CA . HIS A 1 191 ? -7.813 -1.404 30.110 1.00 91.88 191 HIS A CA 1
ATOM 1411 C C . HIS A 1 191 ? -9.029 -2.351 29.944 1.00 91.88 191 HIS A C 1
ATOM 1413 O O . HIS A 1 191 ? -8.884 -3.560 29.758 1.00 91.88 191 HIS A O 1
ATOM 1419 N N . GLU A 1 192 ? -10.253 -1.819 30.011 1.00 93.88 192 GLU A N 1
ATOM 1420 C CA . GLU A 1 192 ? -11.474 -2.603 29.805 1.00 93.88 192 GLU A CA 1
ATOM 1421 C C . GLU A 1 192 ? -11.586 -3.122 28.364 1.00 93.88 192 GLU A C 1
ATOM 1423 O O . GLU A 1 192 ? -11.169 -2.461 27.410 1.00 93.88 192 GLU A O 1
ATOM 1428 N N . ARG A 1 193 ? -12.250 -4.273 28.198 1.00 95.38 193 ARG A N 1
ATOM 1429 C CA . ARG A 1 193 ? -12.600 -4.812 26.876 1.00 95.38 193 ARG A CA 1
ATOM 1430 C C . ARG A 1 193 ? -13.535 -3.849 26.136 1.00 95.38 193 ARG A C 1
ATOM 1432 O O . ARG A 1 193 ? -14.497 -3.350 26.721 1.00 95.38 193 ARG A O 1
ATOM 1439 N N . ILE A 1 194 ? -13.289 -3.661 24.842 1.00 97.94 194 ILE A N 1
ATOM 1440 C CA . ILE A 1 194 ? -14.216 -2.969 23.942 1.00 97.94 194 ILE A CA 1
ATOM 1441 C C . ILE A 1 194 ? -15.413 -3.886 23.656 1.00 97.94 194 ILE A C 1
ATOM 1443 O O . ILE A 1 194 ? -15.233 -5.049 23.300 1.00 97.94 194 ILE A O 1
ATOM 1447 N N . THR A 1 195 ? -16.629 -3.368 23.814 1.00 97.50 195 THR A N 1
ATOM 1448 C CA . THR A 1 195 ? -17.888 -4.099 23.592 1.00 97.50 195 THR A CA 1
ATOM 1449 C C . THR A 1 195 ? -18.452 -3.905 22.188 1.00 97.50 195 THR A C 1
ATOM 1451 O O . THR A 1 195 ? -19.142 -4.789 21.696 1.00 97.50 195 THR A O 1
ATOM 1454 N N . GLU A 1 196 ? -18.148 -2.782 21.537 1.00 97.56 196 GLU A N 1
ATOM 1455 C CA . GLU A 1 196 ? -18.529 -2.471 20.153 1.00 97.56 196 GLU A CA 1
ATOM 1456 C C . GLU A 1 196 ? -17.502 -1.504 19.545 1.00 97.56 196 GLU A C 1
ATOM 1458 O O . GLU A 1 196 ? -16.968 -0.643 20.250 1.00 97.56 196 GLU A O 1
ATOM 1463 N N . ALA A 1 197 ? -17.241 -1.606 18.241 1.00 98.38 197 ALA A N 1
ATOM 1464 C CA . ALA A 1 197 ? -16.501 -0.594 17.493 1.00 98.38 197 ALA A CA 1
ATOM 1465 C C . ALA A 1 197 ? -17.269 -0.115 16.250 1.00 98.38 197 ALA A C 1
ATOM 1467 O O . ALA A 1 197 ? -17.962 -0.878 15.583 1.00 98.38 197 ALA A O 1
ATOM 1468 N N . THR A 1 198 ? -17.089 1.151 15.887 1.00 98.50 198 THR A N 1
ATOM 1469 C CA . THR A 1 198 ? -17.617 1.761 14.664 1.00 98.50 198 THR A CA 1
ATOM 1470 C C . THR A 1 198 ? -16.476 2.390 13.869 1.00 98.50 198 THR A C 1
ATOM 1472 O O . THR A 1 198 ? -15.686 3.164 14.408 1.00 98.50 198 THR A O 1
ATOM 1475 N N . VAL A 1 199 ? -16.408 2.095 12.569 1.00 98.31 199 VAL A N 1
ATOM 1476 C CA . VAL A 1 199 ? -15.443 2.682 11.625 1.00 98.31 199 VAL A CA 1
ATOM 1477 C C . VAL A 1 199 ? -16.191 3.471 10.558 1.00 98.31 199 VAL A C 1
ATOM 1479 O O . VAL A 1 199 ? -16.985 2.909 9.799 1.00 98.31 199 VAL A O 1
ATOM 1482 N N . ALA A 1 200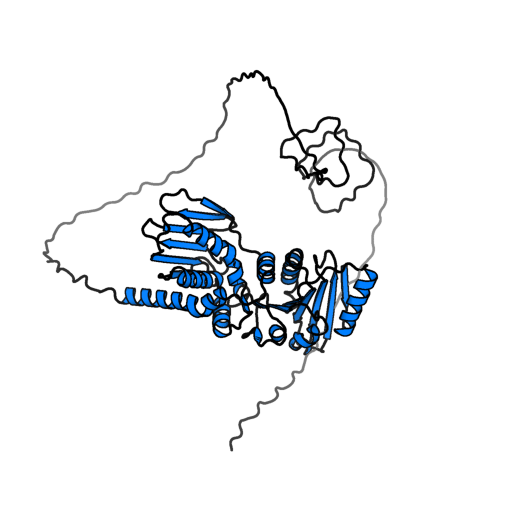 ? -15.917 4.772 10.480 1.00 97.19 200 ALA A N 1
ATOM 1483 C CA . ALA A 1 200 ? -16.534 5.694 9.537 1.00 97.19 200 ALA A CA 1
ATOM 1484 C C . ALA A 1 200 ? -15.517 6.201 8.503 1.00 97.19 200 ALA A C 1
ATOM 1486 O O . ALA A 1 200 ? -14.455 6.728 8.840 1.00 97.19 200 ALA A O 1
ATOM 1487 N N . GLY A 1 201 ? -15.863 6.088 7.224 1.00 95.56 201 GLY A N 1
ATOM 1488 C CA . GLY A 1 201 ? -15.075 6.621 6.110 1.00 95.56 201 GLY A CA 1
ATOM 1489 C C . GLY A 1 201 ? -15.827 6.556 4.783 1.00 95.56 201 GLY A C 1
ATOM 1490 O O . GLY A 1 201 ? -16.943 6.029 4.731 1.00 95.56 201 GLY A O 1
ATOM 1491 N N . ALA A 1 202 ? -15.199 7.049 3.717 1.00 94.12 202 ALA A N 1
ATOM 1492 C CA . ALA A 1 202 ? -15.768 7.095 2.373 1.00 94.12 202 ALA A CA 1
ATOM 1493 C C . ALA A 1 202 ? -16.315 5.735 1.902 1.00 94.12 202 ALA A C 1
ATOM 1495 O O . ALA A 1 202 ? -15.832 4.664 2.297 1.00 94.12 202 ALA A O 1
ATOM 1496 N N . SER A 1 203 ? -17.348 5.776 1.059 1.00 93.69 203 SER A N 1
ATOM 1497 C CA . SER A 1 203 ? -18.058 4.593 0.548 1.00 93.69 203 SER A CA 1
ATOM 1498 C C . SER A 1 203 ? -17.199 3.662 -0.320 1.00 93.69 203 SER A C 1
ATOM 1500 O O . SER A 1 203 ? -17.561 2.496 -0.485 1.00 93.69 203 SER A O 1
ATOM 1502 N N . ASP A 1 204 ? -16.075 4.179 -0.818 1.00 93.81 204 ASP A N 1
ATOM 1503 C CA . ASP A 1 204 ? -15.035 3.548 -1.632 1.00 93.81 204 ASP A CA 1
ATOM 1504 C C . ASP A 1 204 ? -13.737 3.240 -0.854 1.00 93.81 204 ASP A C 1
ATOM 1506 O O . ASP A 1 204 ? -12.792 2.698 -1.421 1.00 93.81 204 ASP A O 1
ATOM 1510 N N . SER A 1 205 ? -13.649 3.576 0.438 1.00 95.69 205 SER A N 1
ATOM 1511 C CA . SER A 1 205 ? -12.390 3.470 1.184 1.00 95.69 205 SER A CA 1
ATOM 1512 C C . SER A 1 205 ? -12.060 2.032 1.601 1.00 95.69 205 SER A C 1
ATOM 1514 O O . SER A 1 205 ? -12.419 1.598 2.696 1.00 95.69 205 SER A O 1
ATOM 1516 N N . ALA A 1 206 ? -11.272 1.343 0.769 1.00 96.06 206 ALA A N 1
ATOM 1517 C CA . ALA A 1 206 ? -10.654 0.049 1.078 1.00 96.06 206 ALA A CA 1
ATOM 1518 C C . ALA A 1 206 ? -9.925 0.051 2.442 1.00 96.06 206 ALA A C 1
ATOM 1520 O O . ALA A 1 206 ? -10.085 -0.872 3.236 1.00 96.06 206 ALA A O 1
ATOM 1521 N N . SER A 1 207 ? -9.212 1.134 2.778 1.00 97.25 207 SER A N 1
ATOM 1522 C CA . SER A 1 207 ? -8.583 1.318 4.096 1.00 97.25 207 SER A CA 1
ATOM 1523 C C . SER A 1 207 ? -9.580 1.281 5.264 1.00 97.25 207 SER A C 1
ATOM 1525 O O . SER A 1 207 ? -9.274 0.725 6.312 1.00 97.25 207 SER A O 1
ATOM 1527 N N . ALA A 1 208 ? -10.774 1.861 5.126 1.00 97.38 208 ALA A N 1
ATOM 1528 C CA . ALA A 1 208 ? -11.766 1.839 6.203 1.00 97.38 208 ALA A CA 1
ATOM 1529 C C . ALA A 1 208 ? -12.408 0.447 6.375 1.00 97.38 208 ALA A C 1
ATOM 1531 O O . ALA A 1 208 ? -12.752 0.071 7.495 1.00 97.38 208 ALA A O 1
ATOM 1532 N N . ASP A 1 209 ? -12.514 -0.335 5.299 1.00 97.25 209 ASP A N 1
ATOM 1533 C CA . ASP A 1 209 ? -12.977 -1.728 5.349 1.00 97.25 209 ASP A CA 1
ATOM 1534 C C . ASP A 1 209 ? -11.910 -2.625 6.012 1.00 97.25 209 ASP A C 1
ATOM 1536 O O . ASP A 1 209 ? -12.211 -3.354 6.959 1.00 97.25 209 ASP A O 1
ATOM 1540 N N . LEU A 1 210 ? -10.641 -2.485 5.605 1.00 98.44 210 LEU A N 1
ATOM 1541 C CA . LEU A 1 210 ? -9.487 -3.154 6.222 1.00 98.44 210 LEU A CA 1
ATOM 1542 C C . LEU A 1 210 ? -9.343 -2.828 7.718 1.00 98.44 210 LEU A C 1
ATOM 1544 O O . LEU A 1 210 ? -9.095 -3.728 8.521 1.00 98.44 210 LEU A O 1
ATOM 1548 N N . LEU A 1 211 ? -9.530 -1.565 8.127 1.00 98.62 211 LEU A N 1
ATOM 1549 C CA . LEU A 1 211 ? -9.442 -1.195 9.544 1.00 98.62 211 LEU A CA 1
ATOM 1550 C C . LEU A 1 211 ? -10.589 -1.792 10.369 1.00 98.62 211 LEU A C 1
ATOM 1552 O O . LEU A 1 211 ? -10.358 -2.224 11.497 1.00 98.62 211 LEU A O 1
ATOM 1556 N N . ALA A 1 212 ? -11.803 -1.865 9.812 1.00 98.44 212 ALA A N 1
ATOM 1557 C CA . ALA A 1 212 ? -12.915 -2.556 10.461 1.00 98.44 212 ALA A CA 1
ATOM 1558 C C . ALA A 1 212 ? -12.615 -4.056 10.636 1.00 98.44 212 ALA A C 1
ATOM 1560 O O . ALA A 1 212 ? -12.845 -4.601 11.715 1.00 98.44 212 ALA A O 1
ATOM 1561 N N . GLY A 1 213 ? -12.033 -4.704 9.619 1.00 98.31 213 GLY A N 1
ATOM 1562 C CA . GLY A 1 213 ? -11.613 -6.106 9.695 1.00 98.31 213 GLY A CA 1
ATOM 1563 C C . GLY A 1 213 ? -10.522 -6.361 10.741 1.00 98.31 213 GLY A C 1
ATOM 1564 O O . GLY A 1 213 ? -10.595 -7.338 11.485 1.00 98.31 213 GLY A O 1
ATOM 1565 N N . TRP A 1 214 ? -9.549 -5.453 10.861 1.00 98.62 214 TRP A N 1
ATOM 1566 C CA . TRP A 1 214 ? -8.513 -5.509 11.898 1.00 98.62 214 TRP A CA 1
ATOM 1567 C C . TRP A 1 214 ? -9.083 -5.343 13.308 1.00 98.62 214 TRP A C 1
ATOM 1569 O O . TRP A 1 214 ? -8.793 -6.163 14.178 1.00 98.62 214 TRP A O 1
ATOM 1579 N N . LEU A 1 215 ? -9.945 -4.346 13.533 1.00 98.56 215 LEU A N 1
ATOM 1580 C CA . LEU A 1 215 ? -10.600 -4.161 14.832 1.00 98.56 215 LEU A CA 1
ATOM 1581 C C . LEU A 1 215 ? -11.457 -5.379 15.210 1.00 98.56 215 LEU A C 1
ATOM 1583 O O . LEU A 1 215 ? -11.426 -5.798 16.365 1.00 98.56 215 LEU A O 1
ATOM 1587 N N . ALA A 1 216 ? -12.152 -5.999 14.250 1.00 98.12 216 ALA A N 1
ATOM 1588 C CA . ALA A 1 216 ? -12.967 -7.189 14.501 1.00 98.12 216 ALA A CA 1
ATOM 1589 C C . ALA A 1 216 ? -12.131 -8.400 14.953 1.00 98.12 216 ALA A C 1
ATOM 1591 O O . ALA A 1 216 ? -12.555 -9.134 15.845 1.00 98.12 216 ALA A O 1
ATOM 1592 N N . LEU A 1 217 ? -10.930 -8.587 14.393 1.00 97.19 217 LEU A N 1
ATOM 1593 C CA . LEU A 1 217 ? -10.005 -9.650 14.809 1.00 97.19 217 LEU A CA 1
ATOM 1594 C C . LEU A 1 217 ? -9.381 -9.396 16.181 1.00 97.19 217 LEU A C 1
ATOM 1596 O O . LEU A 1 217 ? -9.348 -10.298 17.018 1.00 97.19 217 LEU A O 1
ATOM 1600 N N . GLN A 1 218 ? -8.874 -8.181 16.402 1.00 97.25 218 GLN A N 1
ATOM 1601 C CA . GLN A 1 218 ? -8.106 -7.856 17.606 1.00 97.25 218 GLN A CA 1
ATOM 1602 C C . GLN A 1 218 ? -9.009 -7.706 18.836 1.00 97.25 218 GLN A C 1
ATOM 1604 O O . GLN A 1 218 ? -8.696 -8.232 19.902 1.00 97.25 218 GLN A O 1
ATOM 1609 N N . LEU A 1 219 ? -10.157 -7.034 18.691 1.00 97.00 219 LEU A N 1
ATOM 1610 C CA . LEU A 1 219 ? -11.076 -6.759 19.801 1.00 97.00 219 LEU A CA 1
ATOM 1611 C C . LEU A 1 219 ? -12.107 -7.875 20.024 1.00 97.00 219 LEU A C 1
ATOM 1613 O O . LEU A 1 219 ? -12.652 -7.982 21.121 1.00 97.00 219 LEU A O 1
ATOM 1617 N N . LYS A 1 220 ? -12.361 -8.714 19.006 1.00 96.19 220 LYS A N 1
ATOM 1618 C CA . LYS A 1 220 ? -13.308 -9.849 19.047 1.00 96.19 220 LYS A CA 1
ATOM 1619 C C . LYS A 1 220 ? -14.731 -9.439 19.464 1.00 96.19 220 LYS A C 1
ATOM 1621 O O . LYS A 1 220 ? -15.454 -10.212 20.089 1.00 96.19 220 LYS A O 1
ATOM 1626 N N . CYS A 1 221 ? -15.121 -8.218 19.103 1.00 96.31 221 CYS A N 1
ATOM 1627 C CA . CYS A 1 221 ? -16.427 -7.618 19.357 1.00 96.31 221 CYS A CA 1
ATOM 1628 C C . CYS A 1 221 ? -17.144 -7.268 18.034 1.00 96.31 221 CYS A C 1
ATOM 1630 O O . CYS A 1 221 ? -16.505 -7.267 16.975 1.00 96.31 221 CYS A O 1
ATOM 1632 N N . PRO A 1 222 ? -18.453 -6.954 18.064 1.00 97.50 222 PRO A N 1
ATOM 1633 C CA . PRO A 1 222 ? -19.157 -6.384 16.921 1.00 97.50 222 PRO A CA 1
ATOM 1634 C C . PRO A 1 222 ? -18.468 -5.121 16.395 1.00 97.50 222 PRO A C 1
ATOM 1636 O O . PRO A 1 222 ? -18.180 -4.191 17.152 1.00 97.50 222 PRO A O 1
ATOM 1639 N N . VAL A 1 223 ? -18.226 -5.082 15.081 1.00 98.31 223 VAL A N 1
ATOM 1640 C CA . VAL A 1 223 ? -17.633 -3.923 14.398 1.00 98.31 223 VAL A CA 1
ATOM 1641 C C . VAL A 1 223 ? -18.510 -3.483 13.239 1.00 98.31 223 VAL A C 1
ATOM 1643 O O . VAL A 1 223 ? -18.738 -4.242 12.296 1.00 98.31 223 VAL A O 1
ATOM 1646 N N . LYS A 1 224 ? -18.971 -2.234 13.302 1.00 97.56 224 LYS A N 1
ATOM 1647 C CA . LYS A 1 224 ? -19.876 -1.619 12.335 1.00 97.56 224 LYS A CA 1
ATOM 1648 C C . LYS A 1 224 ? -19.122 -0.708 11.371 1.00 97.56 224 LYS A C 1
ATOM 1650 O O . LYS A 1 224 ? -18.419 0.218 11.775 1.00 97.56 224 LYS A O 1
ATOM 1655 N N . ARG A 1 225 ? -19.290 -0.941 10.069 1.00 96.56 225 ARG A N 1
ATOM 1656 C CA . ARG A 1 225 ? -18.681 -0.131 9.005 1.00 96.56 225 ARG A CA 1
ATOM 1657 C C . ARG A 1 225 ? -19.696 0.866 8.449 1.00 96.56 225 ARG A C 1
ATOM 1659 O O . ARG A 1 225 ? -20.555 0.509 7.647 1.00 96.56 225 ARG A O 1
ATOM 1666 N N . ILE A 1 226 ? -19.579 2.130 8.849 1.00 96.00 226 ILE A N 1
ATOM 1667 C CA . ILE A 1 226 ? -20.457 3.214 8.393 1.00 96.00 226 ILE A CA 1
ATOM 1668 C C . ILE A 1 226 ? -19.819 3.912 7.188 1.00 96.00 226 ILE A C 1
ATOM 1670 O O . ILE A 1 226 ? -18.650 4.308 7.221 1.00 96.00 226 ILE A O 1
ATOM 1674 N N . LYS A 1 227 ? -20.586 4.061 6.105 1.00 94.06 227 LYS A N 1
ATOM 1675 C CA . LYS A 1 227 ? -20.186 4.815 4.910 1.00 94.06 227 LYS A CA 1
ATOM 1676 C C . LYS A 1 227 ? -20.620 6.273 5.083 1.00 94.06 227 LYS A C 1
ATOM 1678 O O . LYS A 1 227 ? -21.809 6.537 5.226 1.00 94.06 227 LYS A O 1
ATOM 1683 N N . VAL A 1 228 ? -19.657 7.192 5.105 1.00 88.75 228 VAL A N 1
ATOM 1684 C CA . VAL A 1 228 ? -19.862 8.645 5.278 1.00 88.75 228 VAL A CA 1
ATOM 1685 C C . VAL A 1 228 ? -19.133 9.417 4.177 1.00 88.75 228 VAL A C 1
ATOM 1687 O O . VAL A 1 228 ? -18.341 8.827 3.449 1.00 88.75 228 VAL A O 1
ATOM 1690 N N . ASP A 1 229 ? -19.359 10.729 4.092 1.00 83.38 229 ASP A N 1
ATOM 1691 C CA . ASP A 1 229 ? -18.721 11.641 3.131 1.00 83.38 229 ASP A CA 1
ATOM 1692 C C . ASP A 1 229 ? -18.903 11.245 1.643 1.00 83.38 229 ASP A C 1
ATOM 1694 O O . ASP A 1 229 ? -19.733 10.413 1.273 1.00 83.38 229 ASP A O 1
ATOM 1698 N N . ARG A 1 230 ? -18.144 11.903 0.756 1.00 82.19 230 ARG A N 1
ATOM 1699 C CA . ARG A 1 230 ? -18.026 11.555 -0.667 1.00 82.19 230 ARG A CA 1
ATOM 1700 C C . ARG A 1 230 ? -16.884 10.555 -0.880 1.00 82.19 230 ARG A C 1
ATOM 1702 O O . ARG A 1 230 ? -15.958 10.484 -0.070 1.00 82.19 230 ARG A O 1
ATOM 1709 N N . ALA A 1 231 ? -16.922 9.859 -2.016 1.00 83.44 231 ALA A N 1
ATOM 1710 C CA . ALA A 1 231 ? -15.803 9.068 -2.530 1.00 83.44 231 ALA A CA 1
ATOM 1711 C C . ALA A 1 231 ? -14.471 9.851 -2.464 1.00 83.44 231 ALA A C 1
ATOM 1713 O O . ALA A 1 231 ? -14.451 11.072 -2.650 1.00 83.44 231 ALA A O 1
ATOM 1714 N N . GLY A 1 232 ? -13.371 9.170 -2.145 1.00 81.44 232 GLY A N 1
ATOM 1715 C CA . GLY A 1 232 ? -12.044 9.776 -1.983 1.00 81.44 232 GLY A CA 1
ATOM 1716 C C . GLY A 1 232 ? -11.795 10.553 -0.674 1.00 81.44 232 GLY A C 1
ATOM 1717 O O . GLY A 1 232 ? -10.670 11.028 -0.453 1.00 81.44 232 GLY A O 1
ATOM 1718 N N . SER A 1 233 ? -12.768 10.675 0.248 1.00 84.88 233 SER A N 1
ATOM 1719 C CA . SER A 1 233 ? -12.494 11.252 1.585 1.00 84.88 233 SER A CA 1
ATOM 1720 C C . SER A 1 233 ? -11.621 10.331 2.460 1.00 84.88 233 SER A C 1
ATOM 1722 O O . SER A 1 233 ? -10.866 10.809 3.311 1.00 84.88 233 SER A O 1
ATOM 1724 N N . GLY A 1 234 ? -11.637 9.022 2.187 1.00 89.31 234 GLY A N 1
ATOM 1725 C CA . GLY A 1 234 ? -10.879 8.016 2.926 1.00 89.31 234 GLY A CA 1
ATOM 1726 C C . GLY A 1 234 ? -11.433 7.765 4.332 1.00 89.31 234 GLY A C 1
ATOM 1727 O O . GLY A 1 234 ? -12.632 7.872 4.576 1.00 89.31 234 GLY A O 1
ATOM 1728 N N . LEU A 1 235 ? -10.557 7.402 5.269 1.00 93.50 235 LEU A N 1
ATOM 1729 C CA . LEU A 1 235 ? -10.927 7.151 6.665 1.00 93.50 235 LEU A CA 1
ATOM 1730 C C . LEU A 1 235 ? -11.127 8.466 7.448 1.00 93.50 235 LEU A C 1
ATOM 1732 O O . LEU A 1 235 ? -10.227 9.319 7.464 1.00 93.50 235 LEU A O 1
ATOM 1736 N N . ARG A 1 236 ? -12.293 8.587 8.103 1.00 94.56 236 ARG A N 1
ATOM 1737 C CA . ARG A 1 236 ? -12.828 9.802 8.746 1.00 94.56 236 ARG A CA 1
ATOM 1738 C C . ARG A 1 236 ? -12.839 9.707 10.276 1.00 94.56 236 ARG A C 1
ATOM 1740 O O . ARG A 1 236 ? -12.372 10.632 10.939 1.00 94.56 236 ARG A O 1
ATOM 1747 N N . ALA A 1 237 ? -13.342 8.610 10.840 1.00 96.81 237 ALA A N 1
ATOM 1748 C CA . ALA A 1 237 ? -13.399 8.407 12.288 1.00 96.81 237 ALA A CA 1
ATOM 1749 C C . ALA A 1 237 ? -13.400 6.927 12.694 1.00 96.81 237 ALA A C 1
ATOM 1751 O O . ALA A 1 237 ? -13.823 6.060 11.928 1.00 96.81 237 ALA A O 1
ATOM 1752 N N . VAL A 1 238 ? -12.982 6.665 13.933 1.00 98.31 238 VAL A N 1
ATOM 1753 C CA . VAL A 1 238 ? -13.186 5.395 14.641 1.00 98.31 238 VAL A CA 1
ATOM 1754 C C . VAL A 1 238 ? -13.707 5.693 16.044 1.00 98.31 238 VAL A C 1
ATOM 1756 O O . VAL A 1 238 ? -13.140 6.537 16.733 1.00 98.31 238 VAL A O 1
ATOM 1759 N N . THR A 1 239 ? -14.750 4.979 16.458 1.00 98.38 239 THR A N 1
ATOM 1760 C CA . THR A 1 239 ? -15.345 5.008 17.803 1.00 98.38 239 THR A CA 1
ATOM 1761 C C . THR A 1 239 ? -15.251 3.606 18.402 1.00 98.38 239 THR A C 1
ATOM 1763 O O . THR A 1 239 ? -15.604 2.634 17.738 1.00 98.38 239 THR A O 1
ATOM 1766 N N . LEU A 1 240 ? -14.779 3.492 19.642 1.00 98.44 240 LEU A N 1
ATOM 1767 C CA . LEU A 1 240 ? -14.698 2.257 20.424 1.00 98.44 240 LEU A CA 1
ATOM 1768 C C . LEU A 1 240 ? -15.497 2.448 21.720 1.00 98.44 240 LEU A C 1
ATOM 1770 O O . LEU A 1 240 ? -15.278 3.422 22.443 1.00 98.44 240 LEU A O 1
ATOM 1774 N N . ILE A 1 241 ? -16.402 1.522 22.027 1.00 97.81 241 ILE A N 1
ATOM 1775 C CA . ILE A 1 241 ? -17.276 1.576 23.205 1.00 97.81 241 ILE A CA 1
ATOM 1776 C C . ILE A 1 241 ? -16.771 0.602 24.272 1.00 97.81 241 ILE A C 1
ATOM 1778 O O . ILE A 1 241 ? -16.544 -0.572 23.983 1.00 97.81 241 ILE A O 1
ATOM 1782 N N . ARG A 1 242 ? -16.622 1.069 25.515 1.00 95.88 242 ARG A N 1
ATOM 1783 C CA . ARG A 1 242 ? -16.327 0.250 26.704 1.00 95.88 242 ARG A CA 1
ATOM 1784 C C . ARG A 1 242 ? -17.204 0.674 27.884 1.00 95.88 242 ARG A C 1
ATOM 1786 O O . ARG A 1 242 ? -17.896 1.687 27.820 1.00 95.88 242 ARG A O 1
ATOM 1793 N N . ARG A 1 243 ? -17.176 -0.086 28.983 1.00 94.81 243 ARG A N 1
ATOM 1794 C CA . ARG A 1 243 ? -18.024 0.161 30.167 1.00 94.81 243 ARG A CA 1
ATOM 1795 C C . ARG A 1 243 ? -17.815 1.557 30.775 1.00 94.81 243 ARG A C 1
ATOM 1797 O O . ARG A 1 243 ? -18.784 2.177 31.198 1.00 94.81 243 ARG A O 1
ATOM 1804 N N . SER A 1 244 ? -16.579 2.052 30.796 1.00 91.94 244 SER A N 1
ATOM 1805 C CA . SER A 1 244 ? -16.219 3.401 31.264 1.00 91.94 244 SER A CA 1
ATOM 1806 C C . SER A 1 244 ? -16.544 4.537 30.280 1.00 91.94 244 SER A C 1
ATOM 1808 O O . SER A 1 244 ? -16.357 5.703 30.630 1.00 91.94 244 SER A O 1
ATOM 1810 N N . GLY A 1 245 ? -17.034 4.226 29.074 1.00 94.06 245 GLY A N 1
ATOM 1811 C CA . GLY A 1 245 ? -17.469 5.200 28.071 1.00 94.06 245 GLY A CA 1
ATOM 1812 C C . GLY A 1 245 ? -16.864 4.986 26.681 1.00 94.06 245 GLY A C 1
ATOM 1813 O O . GLY A 1 245 ? -16.426 3.894 26.320 1.00 94.06 245 GLY A O 1
ATOM 1814 N N . GLU A 1 246 ? -16.853 6.052 25.889 1.00 96.31 246 GLU A N 1
ATOM 1815 C CA . GLU A 1 246 ? -16.376 6.071 24.507 1.00 96.31 246 GLU A CA 1
ATOM 1816 C C . GLU A 1 246 ? -14.898 6.493 24.415 1.00 96.31 246 GLU A C 1
ATOM 1818 O O . GLU A 1 246 ? -14.429 7.383 25.131 1.00 96.31 246 GLU A O 1
ATOM 1823 N N . ILE A 1 247 ? -14.180 5.877 23.475 1.00 97.38 247 ILE A N 1
ATOM 1824 C CA . ILE A 1 247 ? -12.947 6.396 22.879 1.00 97.38 247 ILE A CA 1
ATOM 1825 C C . ILE A 1 247 ? -13.261 6.714 21.417 1.00 97.38 247 ILE A C 1
ATOM 1827 O O . ILE A 1 247 ? -13.609 5.803 20.667 1.00 97.38 247 ILE A O 1
ATOM 1831 N N . SER A 1 248 ? -13.094 7.960 20.977 1.00 97.69 248 SER A N 1
ATOM 1832 C CA . SER A 1 248 ? -13.237 8.321 19.561 1.00 97.69 248 SER A CA 1
ATOM 1833 C C . SER A 1 248 ? -12.041 9.078 19.010 1.00 97.69 248 SER A C 1
ATOM 1835 O O . SER A 1 248 ? -11.568 10.056 19.583 1.00 97.69 248 SER A O 1
ATOM 1837 N N . LEU A 1 249 ? -11.562 8.617 17.854 1.00 97.88 249 LEU A N 1
ATOM 1838 C CA . LEU A 1 249 ? -10.502 9.229 17.065 1.00 97.88 249 LEU A CA 1
ATOM 1839 C C . LEU A 1 249 ? -11.117 9.759 15.767 1.00 97.88 249 LEU A C 1
ATOM 1841 O O . LEU A 1 249 ? -11.420 8.993 14.852 1.00 97.88 249 LEU A O 1
ATOM 1845 N N . VAL A 1 250 ? -11.317 11.074 15.692 1.00 97.06 250 VAL A N 1
ATOM 1846 C CA . VAL A 1 250 ? -11.985 11.753 14.572 1.00 97.06 250 VAL A CA 1
ATOM 1847 C C . VAL A 1 250 ? -10.989 12.6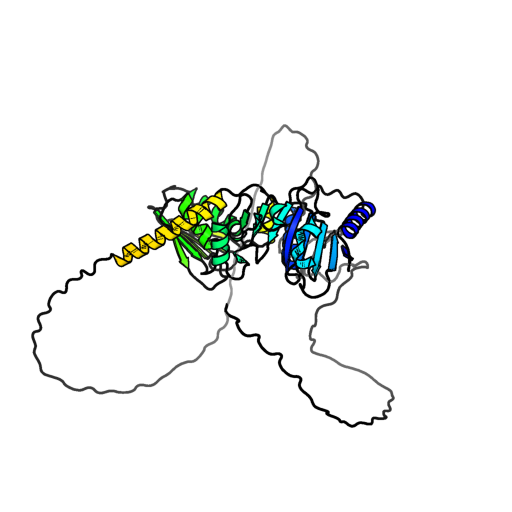43 13.841 1.00 97.06 250 VAL A C 1
ATOM 1849 O O . VAL A 1 250 ? -10.458 13.588 14.419 1.00 97.06 250 VAL A O 1
ATOM 1852 N N . ARG A 1 251 ? -10.766 12.395 12.549 1.00 94.88 251 ARG A N 1
ATOM 1853 C CA . ARG A 1 251 ? -9.988 13.274 11.667 1.00 94.88 251 ARG A CA 1
ATOM 1854 C C . ARG A 1 251 ? -10.941 13.951 10.682 1.00 94.88 251 ARG A C 1
ATOM 1856 O O . ARG A 1 251 ? -11.211 13.356 9.640 1.00 94.88 251 ARG A O 1
ATOM 1863 N N . PRO A 1 252 ? -11.464 15.155 10.986 1.00 83.44 252 PRO A N 1
ATOM 1864 C CA . PRO A 1 252 ? -12.492 15.780 10.163 1.00 83.44 252 PRO A CA 1
ATOM 1865 C C . PRO A 1 252 ? -11.982 16.070 8.747 1.00 83.44 252 PRO A C 1
ATOM 1867 O O . PRO A 1 252 ? -12.456 15.461 7.799 1.00 83.44 252 PRO A O 1
ATOM 1870 N N . GLU A 1 253 ? -10.982 16.936 8.597 1.00 78.12 253 GLU A N 1
ATOM 1871 C CA . GLU A 1 253 ? -10.311 17.202 7.322 1.00 78.12 253 GLU A CA 1
ATOM 1872 C C . GLU A 1 253 ? -8.904 17.766 7.583 1.00 78.12 253 GLU A C 1
ATOM 1874 O O . GLU A 1 253 ? -8.613 18.278 8.665 1.00 78.12 253 GLU A O 1
ATOM 1879 N N . GLY A 1 254 ? -8.000 17.642 6.607 1.00 81.88 254 GLY A N 1
ATOM 1880 C CA . GLY A 1 254 ? -6.600 18.049 6.762 1.00 81.88 254 GLY A CA 1
ATOM 1881 C C . GLY A 1 254 ? -5.743 17.048 7.551 1.00 81.88 254 GLY A C 1
ATOM 1882 O O . GLY A 1 254 ? -5.810 15.839 7.318 1.00 81.88 254 GLY A O 1
ATOM 1883 N N . VAL A 1 255 ? -4.874 17.564 8.428 1.00 89.00 255 VAL A N 1
ATOM 1884 C CA . VAL A 1 255 ? -3.785 16.801 9.080 1.00 89.00 255 VAL A CA 1
ATOM 1885 C C . VAL A 1 255 ? -3.970 16.558 10.579 1.00 89.00 255 VAL A C 1
ATOM 1887 O O . VAL A 1 255 ? -3.149 15.865 11.174 1.00 89.00 255 VAL A O 1
ATOM 1890 N N . THR A 1 256 ? -5.024 17.097 11.190 1.00 94.00 256 THR A N 1
ATOM 1891 C CA . THR A 1 256 ? -5.262 17.004 12.638 1.00 94.00 256 THR A CA 1
ATOM 1892 C C . THR A 1 256 ? -6.417 16.052 12.927 1.00 94.00 256 THR A C 1
ATOM 1894 O O . THR A 1 256 ? -7.463 16.131 12.283 1.00 94.00 256 THR A O 1
ATOM 1897 N N . ALA A 1 257 ? -6.242 15.172 13.910 1.00 96.31 257 ALA A N 1
ATOM 1898 C CA . ALA A 1 257 ? -7.299 14.347 14.478 1.00 96.31 257 ALA A CA 1
ATOM 1899 C C . ALA A 1 257 ? -7.515 14.687 15.955 1.00 96.31 257 ALA A C 1
ATOM 1901 O O . ALA A 1 257 ? -6.566 14.973 16.680 1.00 96.31 257 ALA A O 1
ATOM 1902 N N . THR A 1 258 ? -8.761 14.616 16.403 1.00 97.50 258 THR A N 1
ATOM 1903 C CA . THR A 1 258 ? -9.139 14.723 17.811 1.00 97.50 258 THR A CA 1
ATOM 1904 C C . THR A 1 258 ? -9.310 13.322 18.386 1.00 97.50 258 THR A C 1
ATOM 1906 O O . THR A 1 258 ? -10.101 12.542 17.859 1.00 97.50 258 THR A O 1
ATOM 1909 N N . LEU A 1 259 ? -8.578 13.010 19.457 1.00 97.44 259 LEU A N 1
ATOM 1910 C CA . LEU A 1 259 ? -8.783 11.835 20.299 1.00 97.44 259 LEU A CA 1
ATOM 1911 C C . LEU A 1 259 ? -9.550 12.253 21.557 1.00 97.44 259 LEU A C 1
ATOM 1913 O O . LEU A 1 259 ? -8.999 12.914 22.442 1.00 97.44 259 LEU A O 1
ATOM 1917 N N . SER A 1 260 ? -10.811 11.851 21.631 1.00 96.88 260 SER A N 1
ATOM 1918 C CA . SER A 1 260 ? -11.682 12.011 22.792 1.00 96.88 260 SER A CA 1
ATOM 1919 C C . SER A 1 260 ? -11.748 10.700 23.572 1.00 96.88 260 SER A C 1
ATOM 1921 O O . SER A 1 260 ? -11.838 9.625 22.983 1.00 96.88 260 SER A O 1
ATOM 1923 N N . VAL A 1 261 ? -11.723 10.789 24.900 1.00 94.75 261 VAL A N 1
ATOM 1924 C CA . VAL A 1 261 ? -11.966 9.666 25.817 1.00 94.75 261 VAL A CA 1
ATOM 1925 C C . VAL A 1 261 ? -12.909 10.176 26.899 1.00 94.75 261 VAL A C 1
ATOM 1927 O O . VAL A 1 261 ? -12.693 11.273 27.417 1.00 94.75 261 VAL A O 1
ATOM 1930 N N . THR A 1 262 ? -13.954 9.422 27.244 1.00 92.94 262 THR A N 1
ATOM 1931 C CA . THR A 1 262 ? -14.879 9.809 28.322 1.00 92.94 262 THR A CA 1
ATOM 1932 C C . THR A 1 262 ? -14.117 10.126 29.618 1.00 92.94 262 THR A C 1
ATOM 1934 O O . THR A 1 262 ? -13.177 9.426 29.993 1.00 92.94 262 THR A O 1
ATOM 1937 N N . ASN A 1 263 ? -14.517 11.212 30.287 1.00 89.19 263 ASN A N 1
ATOM 1938 C CA . ASN A 1 263 ? -13.871 11.781 31.479 1.00 89.19 263 ASN A CA 1
ATOM 1939 C C . ASN A 1 263 ? -12.419 12.282 31.283 1.00 89.19 263 ASN A C 1
ATOM 1941 O O . ASN A 1 263 ? -11.725 12.531 32.266 1.00 89.19 263 ASN A O 1
ATOM 1945 N N . GLN A 1 264 ? -11.959 12.486 30.042 1.00 90.75 264 GLN A N 1
ATOM 1946 C CA . GLN A 1 264 ? -10.684 13.147 29.725 1.00 90.75 264 GLN A CA 1
ATOM 1947 C C . GLN A 1 264 ? -10.895 14.355 28.800 1.00 90.75 264 GLN A C 1
ATOM 1949 O O . GLN A 1 264 ? -11.853 14.412 28.029 1.00 90.75 264 GLN A O 1
ATOM 1954 N N . ALA A 1 265 ? -9.972 15.320 28.836 1.00 93.69 265 ALA A N 1
ATOM 1955 C CA . ALA A 1 265 ? -9.983 16.434 27.891 1.00 93.69 265 ALA A CA 1
ATOM 1956 C C . ALA A 1 265 ? -9.622 15.940 26.467 1.00 93.69 265 ALA A C 1
ATOM 1958 O O . ALA A 1 265 ? -8.633 15.211 26.326 1.00 93.69 265 ALA A O 1
ATOM 1959 N N . PRO A 1 266 ? -10.361 16.329 25.407 1.00 95.12 266 PRO A N 1
ATOM 1960 C CA . PRO A 1 266 ? -10.039 15.932 24.036 1.00 95.12 266 PRO A CA 1
ATOM 1961 C C . PRO A 1 266 ? -8.641 16.389 23.600 1.00 95.12 266 PRO A C 1
ATOM 1963 O O . PRO A 1 266 ? -8.290 17.566 23.703 1.00 95.12 266 PRO A O 1
ATOM 1966 N N . ARG A 1 267 ? -7.840 15.457 23.077 1.00 95.44 267 ARG A N 1
ATOM 1967 C CA . ARG A 1 267 ? -6.452 15.686 22.650 1.00 95.44 267 ARG A CA 1
ATOM 1968 C C . ARG A 1 267 ? -6.383 15.886 21.138 1.00 95.44 267 ARG A C 1
ATOM 1970 O O . ARG A 1 267 ? -6.915 15.074 20.389 1.00 95.44 267 ARG A O 1
ATOM 1977 N N . GLN A 1 268 ? -5.705 16.936 20.678 1.00 95.81 268 GLN A N 1
ATOM 1978 C CA . GLN A 1 268 ? -5.416 17.133 19.252 1.00 95.81 268 GLN A CA 1
ATOM 1979 C C . GLN A 1 268 ? -4.094 16.452 18.881 1.00 95.81 268 GLN A C 1
ATOM 1981 O O . GLN A 1 268 ? -3.091 16.627 19.571 1.00 95.81 268 GLN A O 1
ATOM 1986 N N . LEU A 1 269 ? -4.100 15.680 17.795 1.00 95.56 269 LEU A N 1
ATOM 1987 C CA . LEU A 1 269 ? -3.010 14.813 17.349 1.00 95.56 269 LEU A CA 1
ATOM 1988 C C . LEU A 1 269 ? -2.735 15.011 15.853 1.00 95.56 269 LEU A C 1
ATOM 1990 O O . LEU A 1 269 ? -3.654 15.217 15.059 1.00 95.56 269 LEU A O 1
ATOM 1994 N N . THR A 1 270 ? -1.474 14.891 15.442 1.00 94.88 270 THR A N 1
ATOM 1995 C CA . THR A 1 270 ? -1.074 14.985 14.030 1.00 94.88 270 THR A CA 1
ATOM 1996 C C . THR A 1 270 ? -1.277 13.636 13.333 1.00 94.88 270 THR A C 1
ATOM 1998 O O . THR A 1 270 ? -0.522 12.694 13.561 1.00 94.88 270 THR A O 1
ATOM 2001 N N . LEU A 1 271 ? -2.290 13.542 12.467 1.00 95.06 271 LEU A N 1
ATOM 2002 C CA . LEU A 1 271 ? -2.683 12.331 11.735 1.00 95.06 271 LEU A CA 1
ATOM 2003 C C . LEU A 1 271 ? -2.891 12.621 10.229 1.00 95.06 271 LEU A C 1
ATOM 2005 O O . LEU A 1 271 ? -3.999 12.457 9.704 1.00 95.06 271 LEU A O 1
ATOM 2009 N N . PRO A 1 272 ? -1.853 13.069 9.497 1.00 92.56 272 PRO A N 1
ATOM 2010 C CA . PRO A 1 272 ? -1.949 13.346 8.065 1.00 92.56 272 PRO A CA 1
ATOM 2011 C C . PRO A 1 272 ? -2.397 12.113 7.266 1.00 92.56 272 PRO A C 1
ATOM 2013 O O . PRO A 1 272 ? -2.274 10.968 7.709 1.00 92.56 272 PRO A O 1
ATOM 2016 N N . ARG A 1 273 ? -2.906 12.326 6.047 1.00 91.88 273 ARG A N 1
ATOM 2017 C CA . ARG A 1 273 ? -2.970 11.234 5.064 1.00 91.88 273 ARG A CA 1
ATOM 2018 C C . ARG A 1 273 ? -1.527 10.840 4.721 1.00 91.88 273 ARG A C 1
ATOM 2020 O O . ARG A 1 273 ? -0.747 11.710 4.344 1.00 91.88 273 ARG A O 1
ATOM 2027 N N . ARG A 1 274 ? -1.173 9.557 4.869 1.00 93.94 274 ARG A N 1
ATOM 2028 C CA . ARG A 1 274 ? 0.143 9.036 4.463 1.00 93.94 274 ARG A CA 1
ATOM 2029 C C . ARG A 1 274 ? 0.327 9.255 2.958 1.00 93.94 274 ARG A C 1
ATOM 2031 O O . ARG A 1 274 ? -0.548 8.883 2.176 1.00 93.94 274 ARG A O 1
ATOM 2038 N N . ILE A 1 275 ? 1.436 9.884 2.574 1.00 94.50 275 ILE A N 1
ATOM 2039 C CA . ILE A 1 275 ? 1.798 10.105 1.168 1.00 94.50 275 ILE A CA 1
ATOM 2040 C C . ILE A 1 275 ? 2.448 8.850 0.576 1.00 94.50 275 ILE A C 1
ATOM 2042 O O . ILE A 1 275 ? 2.950 8.002 1.314 1.00 94.50 275 ILE A O 1
ATOM 2046 N N . LEU A 1 276 ? 2.457 8.739 -0.755 1.00 96.00 276 LEU A N 1
ATOM 2047 C CA . LEU A 1 276 ? 2.890 7.526 -1.458 1.00 96.00 276 LEU A CA 1
ATOM 2048 C C . LEU A 1 276 ? 4.328 7.111 -1.108 1.00 96.00 276 LEU A C 1
ATOM 2050 O O . LEU A 1 276 ? 4.559 5.951 -0.781 1.00 96.00 276 LEU A O 1
ATOM 2054 N N . ARG A 1 277 ? 5.256 8.081 -1.058 1.00 95.75 277 ARG A N 1
ATOM 2055 C CA . ARG A 1 277 ? 6.640 7.900 -0.580 1.00 95.75 277 ARG A CA 1
ATOM 2056 C C . ARG A 1 277 ? 6.698 7.179 0.766 1.00 95.75 277 ARG A C 1
ATOM 2058 O O . ARG A 1 277 ? 7.432 6.213 0.910 1.00 95.75 277 ARG A O 1
ATOM 2065 N N . ASP A 1 278 ? 5.931 7.658 1.743 1.00 96.31 278 ASP A N 1
ATOM 2066 C CA . ASP A 1 278 ? 5.977 7.139 3.112 1.00 96.31 278 ASP A CA 1
ATOM 2067 C C . ASP A 1 278 ? 5.363 5.742 3.194 1.00 96.31 278 ASP A C 1
ATOM 2069 O O . ASP A 1 278 ? 5.724 4.977 4.080 1.00 96.31 278 ASP A O 1
ATOM 2073 N N . CYS A 1 279 ? 4.422 5.406 2.308 1.00 97.38 279 CYS A N 1
ATOM 2074 C CA . CYS A 1 279 ? 3.874 4.054 2.223 1.00 97.38 279 CYS A CA 1
ATOM 2075 C C . CYS A 1 279 ? 4.913 3.098 1.619 1.00 97.38 279 CYS A C 1
ATOM 2077 O O . CYS A 1 279 ? 5.194 2.063 2.206 1.00 97.38 279 CYS A O 1
ATOM 2079 N N . ILE A 1 280 ? 5.554 3.479 0.508 1.00 97.62 280 ILE A N 1
ATOM 2080 C CA . ILE A 1 280 ? 6.594 2.658 -0.130 1.00 97.62 280 ILE A CA 1
ATOM 2081 C C . ILE A 1 280 ? 7.818 2.482 0.768 1.00 97.62 280 ILE A C 1
ATOM 2083 O O . ILE A 1 280 ? 8.305 1.366 0.887 1.00 97.62 280 ILE A O 1
ATOM 2087 N N . ALA A 1 281 ? 8.275 3.525 1.464 1.00 96.25 281 ALA A N 1
ATOM 2088 C CA . ALA A 1 281 ? 9.339 3.379 2.455 1.00 96.25 281 ALA A CA 1
ATOM 2089 C C . ALA A 1 281 ? 8.966 2.351 3.541 1.00 96.25 281 ALA A C 1
ATOM 2091 O O . ALA A 1 281 ? 9.770 1.490 3.862 1.00 96.25 281 ALA A O 1
ATOM 2092 N N . GLU A 1 282 ? 7.730 2.365 4.054 1.00 96.75 282 GLU A N 1
ATOM 2093 C CA . GLU A 1 282 ? 7.293 1.387 5.061 1.00 96.75 282 GLU A CA 1
ATOM 2094 C C . GLU A 1 282 ? 7.252 -0.055 4.518 1.00 96.75 282 GLU A C 1
ATOM 2096 O O . GLU A 1 282 ? 7.753 -0.959 5.185 1.00 96.75 282 GLU A O 1
ATOM 2101 N N . GLU A 1 283 ? 6.755 -0.273 3.295 1.00 96.31 283 GLU A N 1
ATOM 2102 C CA . GLU A 1 283 ? 6.727 -1.605 2.661 1.00 96.31 283 GLU A CA 1
ATOM 2103 C C . GLU A 1 283 ? 8.118 -2.139 2.266 1.00 96.31 283 GLU A C 1
ATOM 2105 O O . GLU A 1 283 ? 8.288 -3.349 2.130 1.00 96.31 283 GLU A O 1
ATOM 2110 N N . LEU A 1 284 ? 9.125 -1.273 2.095 1.00 95.69 284 LEU A N 1
ATOM 2111 C CA . LEU A 1 284 ? 10.509 -1.678 1.806 1.00 95.69 284 LEU A CA 1
ATOM 2112 C C . LEU A 1 284 ? 11.327 -2.020 3.068 1.00 95.69 284 LEU A C 1
ATOM 2114 O O . LEU A 1 284 ? 12.419 -2.575 2.948 1.00 95.69 284 LEU A O 1
ATOM 2118 N N . ARG A 1 285 ? 10.807 -1.750 4.277 1.00 93.31 285 ARG A N 1
ATOM 2119 C CA . ARG A 1 285 ? 11.447 -2.140 5.553 1.00 93.31 285 ARG A CA 1
ATOM 2120 C C . ARG A 1 285 ? 11.343 -3.632 5.858 1.00 93.31 285 ARG A C 1
ATOM 2122 O O . ARG A 1 285 ? 12.180 -4.149 6.593 1.00 93.31 285 ARG A O 1
ATOM 2129 N N . ARG A 1 286 ? 10.302 -4.308 5.357 1.00 90.75 286 ARG A N 1
ATOM 2130 C CA . ARG A 1 286 ? 9.987 -5.708 5.676 1.00 90.75 286 ARG A CA 1
ATOM 2131 C C . ARG A 1 286 ? 9.425 -6.418 4.442 1.00 90.75 286 ARG A C 1
ATOM 2133 O O . ARG A 1 286 ? 8.324 -6.109 3.996 1.00 90.75 286 ARG A O 1
ATOM 2140 N N . LEU A 1 287 ? 10.204 -7.348 3.884 1.00 94.00 287 LEU A N 1
ATOM 2141 C CA . LEU A 1 287 ? 9.924 -7.979 2.585 1.00 94.00 287 LEU A CA 1
ATOM 2142 C C . LEU A 1 287 ? 9.228 -9.348 2.687 1.00 94.00 287 LEU A C 1
ATOM 2144 O O . LEU A 1 287 ? 8.662 -9.810 1.699 1.00 94.00 287 LEU A O 1
ATOM 2148 N N . ASP A 1 288 ? 9.241 -9.987 3.856 1.00 93.94 288 ASP A N 1
ATOM 2149 C CA . ASP A 1 288 ? 8.470 -11.199 4.152 1.00 93.94 288 ASP A CA 1
ATOM 2150 C C . ASP A 1 288 ? 6.958 -10.909 4.273 1.00 93.94 288 ASP A C 1
ATOM 2152 O O . ASP A 1 288 ? 6.523 -9.762 4.181 1.00 93.94 288 ASP A O 1
ATOM 2156 N N . ALA A 1 289 ? 6.122 -11.941 4.413 1.00 94.62 289 ALA A N 1
ATOM 2157 C CA . ALA A 1 289 ? 4.665 -11.794 4.375 1.00 94.62 289 ALA A CA 1
ATOM 2158 C C . ALA A 1 289 ? 4.105 -11.012 5.584 1.00 94.62 289 ALA A C 1
ATOM 2160 O O . ALA A 1 289 ? 4.468 -11.268 6.730 1.00 94.62 289 ALA A O 1
ATOM 2161 N N . ASP A 1 290 ? 3.155 -10.096 5.345 1.00 95.81 290 ASP A N 1
ATOM 2162 C CA . ASP A 1 290 ? 2.367 -9.510 6.440 1.00 95.81 290 ASP A CA 1
ATOM 2163 C C . ASP A 1 290 ? 1.229 -10.475 6.820 1.00 95.81 290 ASP A C 1
ATOM 2165 O O . ASP A 1 290 ? 0.164 -10.512 6.198 1.00 95.81 290 ASP A O 1
ATOM 2169 N N . GLU A 1 291 ? 1.482 -11.283 7.849 1.00 95.81 291 GLU A N 1
ATOM 2170 C CA . GLU A 1 291 ? 0.516 -12.229 8.418 1.00 95.81 291 GLU A CA 1
ATOM 2171 C C . GLU A 1 291 ? -0.753 -11.532 8.936 1.00 95.81 291 GLU A C 1
ATOM 2173 O O . GLU A 1 291 ? -1.854 -12.058 8.782 1.00 95.81 291 GLU A O 1
ATOM 2178 N N . VAL A 1 292 ? -0.633 -10.320 9.492 1.00 97.00 292 VAL A N 1
ATOM 2179 C CA . VAL A 1 292 ? -1.778 -9.568 10.030 1.00 97.00 292 VAL A CA 1
ATOM 2180 C C . VAL A 1 292 ? -2.662 -9.067 8.889 1.00 97.00 292 VAL A C 1
ATOM 2182 O O . VAL A 1 292 ? -3.885 -9.134 8.991 1.00 97.00 292 VAL A O 1
ATOM 2185 N N . TYR A 1 293 ? -2.070 -8.620 7.780 1.00 97.81 293 TYR A N 1
ATOM 2186 C CA . TYR A 1 293 ? -2.799 -8.301 6.549 1.00 97.81 293 TYR A CA 1
ATOM 2187 C C . TYR A 1 293 ? -3.529 -9.533 5.989 1.00 97.81 293 TYR A C 1
ATOM 2189 O O . TYR A 1 293 ? -4.718 -9.450 5.673 1.00 97.81 293 TYR A O 1
ATOM 2197 N N . SER A 1 294 ? -2.854 -10.688 5.946 1.00 97.25 294 SER A N 1
ATOM 2198 C CA . SER A 1 294 ? -3.442 -11.966 5.522 1.00 97.25 294 SER A CA 1
ATOM 2199 C C . SER A 1 294 ? -4.650 -12.366 6.380 1.00 97.25 294 SER A C 1
ATOM 2201 O O . SER A 1 294 ? -5.719 -12.684 5.847 1.00 97.25 294 SER A O 1
ATOM 2203 N N . GLU A 1 295 ? -4.547 -12.274 7.712 1.00 97.94 295 GLU A N 1
ATOM 2204 C CA . GLU A 1 295 ? -5.683 -12.517 8.610 1.00 97.94 295 GLU A CA 1
ATOM 2205 C C . GLU A 1 295 ? -6.821 -11.511 8.392 1.00 97.94 295 GLU A C 1
ATOM 2207 O O . GLU A 1 295 ? -7.991 -11.900 8.352 1.00 97.94 295 GLU A O 1
ATOM 2212 N N . VAL A 1 296 ? -6.507 -10.223 8.219 1.00 98.31 296 VAL A N 1
ATOM 2213 C CA . VAL A 1 296 ? -7.507 -9.169 7.989 1.00 98.31 296 VAL A CA 1
ATOM 2214 C C . VAL A 1 296 ? -8.291 -9.413 6.704 1.00 98.31 296 VAL A C 1
ATOM 2216 O O . VAL A 1 296 ? -9.522 -9.343 6.746 1.00 98.31 296 VAL A O 1
ATOM 2219 N N . LEU A 1 297 ? -7.622 -9.758 5.599 1.00 96.75 297 LEU A N 1
ATOM 2220 C CA . LEU A 1 297 ? -8.281 -10.136 4.347 1.00 96.75 297 LEU A CA 1
ATOM 2221 C C . LEU A 1 297 ? -9.159 -11.382 4.521 1.00 96.75 297 LEU A C 1
ATOM 2223 O O . LEU A 1 297 ? -10.347 -11.356 4.198 1.00 96.75 297 LEU A O 1
ATOM 2227 N N . SER A 1 298 ? -8.572 -12.477 5.009 1.00 95.31 298 SER A N 1
ATOM 2228 C CA . SER A 1 298 ? -9.197 -13.805 4.992 1.00 95.31 298 SER A CA 1
ATOM 2229 C C . SER A 1 298 ? -10.311 -13.968 6.031 1.00 95.31 298 SER A C 1
ATOM 2231 O O . SER A 1 298 ? -11.368 -14.521 5.716 1.00 95.31 298 SER A O 1
ATOM 2233 N N . LYS A 1 299 ? -10.089 -13.465 7.252 1.00 96.69 299 LYS A N 1
ATOM 2234 C CA . LYS A 1 299 ? -10.957 -13.634 8.430 1.00 96.69 299 LYS A CA 1
ATOM 2235 C C . LYS A 1 299 ? -11.630 -12.319 8.835 1.00 96.69 299 LYS A C 1
ATOM 2237 O O . LYS A 1 299 ? -12.830 -12.298 9.098 1.00 96.69 299 LYS A O 1
ATOM 2242 N N . GLY A 1 300 ? -10.876 -11.218 8.885 1.00 96.69 300 GLY A N 1
ATOM 2243 C CA . GLY A 1 300 ? -11.328 -9.949 9.471 1.00 96.69 300 GLY A CA 1
ATOM 2244 C C . GLY A 1 300 ? -12.484 -9.284 8.725 1.00 96.69 300 GLY A C 1
ATOM 2245 O O . GLY A 1 300 ? -13.502 -8.952 9.334 1.00 96.69 300 GLY A O 1
ATOM 2246 N N . LEU A 1 301 ? -12.371 -9.142 7.401 1.00 96.00 301 LEU A N 1
ATOM 2247 C CA . LEU A 1 301 ? -13.453 -8.618 6.554 1.00 96.00 301 LEU A CA 1
ATOM 2248 C C . LEU A 1 301 ? -14.738 -9.462 6.668 1.00 96.00 301 LEU A C 1
ATOM 2250 O O . LEU A 1 301 ? -15.848 -8.934 6.590 1.00 96.00 301 LEU A O 1
ATOM 2254 N N . ASP A 1 302 ? -14.591 -10.766 6.906 1.00 95.88 302 ASP A N 1
ATOM 2255 C CA . ASP A 1 302 ? -15.702 -11.704 7.053 1.00 95.88 302 ASP A CA 1
ATOM 2256 C C . ASP A 1 302 ? -16.441 -11.541 8.391 1.00 95.88 302 ASP A C 1
ATOM 2258 O O . ASP A 1 302 ? -17.668 -11.619 8.432 1.00 95.88 302 ASP A O 1
ATOM 2262 N N . LEU A 1 303 ? -15.723 -11.237 9.480 1.00 96.25 303 LEU A N 1
ATOM 2263 C CA . LEU A 1 303 ? -16.335 -10.892 10.768 1.00 96.25 303 LEU A CA 1
ATOM 2264 C C . LEU A 1 303 ? -17.207 -9.635 10.648 1.00 96.25 303 LEU A C 1
ATOM 2266 O O . LEU A 1 303 ? -18.351 -9.645 11.093 1.00 96.25 303 LEU A O 1
ATOM 2270 N N . VAL A 1 304 ? -16.718 -8.579 9.985 1.00 95.94 304 VAL A N 1
ATOM 2271 C CA . VAL A 1 304 ? -17.491 -7.340 9.749 1.00 95.94 304 VAL A CA 1
ATOM 2272 C C . VAL A 1 304 ? -18.766 -7.621 8.944 1.00 95.94 304 VAL A C 1
ATOM 2274 O O . VAL A 1 304 ? -19.839 -7.132 9.302 1.00 95.94 304 VAL A O 1
ATOM 2277 N N . ALA A 1 305 ? -18.683 -8.451 7.899 1.00 93.38 305 ALA A N 1
ATOM 2278 C CA . ALA A 1 305 ? -19.848 -8.851 7.110 1.00 93.38 305 ALA A CA 1
ATOM 2279 C C . ALA A 1 305 ? -20.883 -9.632 7.946 1.00 93.38 305 ALA A C 1
ATOM 2281 O O . ALA A 1 305 ? -22.081 -9.353 7.868 1.00 93.38 305 ALA A O 1
ATOM 2282 N N . ARG A 1 306 ? -20.429 -10.564 8.798 1.00 93.06 306 ARG A N 1
ATOM 2283 C CA . ARG A 1 306 ? -21.293 -11.333 9.714 1.00 93.06 306 ARG A CA 1
ATOM 2284 C C . ARG A 1 306 ? -21.950 -10.439 10.770 1.00 93.06 306 ARG A C 1
ATOM 2286 O O . ARG A 1 306 ? -23.140 -10.601 11.029 1.00 93.06 306 ARG A O 1
ATOM 2293 N N . HIS A 1 307 ? -21.223 -9.470 11.332 1.00 91.75 307 HIS A N 1
ATOM 2294 C CA . HIS A 1 307 ? -21.776 -8.492 12.276 1.00 91.75 307 HIS A CA 1
ATOM 2295 C C . HIS A 1 307 ? -22.881 -7.639 11.632 1.00 91.75 307 HIS A C 1
ATOM 2297 O O . HIS A 1 307 ? -23.961 -7.513 12.205 1.00 91.75 307 HIS A O 1
ATOM 2303 N N . ALA A 1 308 ? -22.660 -7.129 10.416 1.00 89.38 308 ALA A N 1
ATOM 2304 C CA . ALA A 1 308 ? -23.669 -6.360 9.684 1.00 89.38 308 ALA A CA 1
ATOM 2305 C C . ALA A 1 308 ? -24.925 -7.192 9.344 1.00 89.38 308 ALA A C 1
ATOM 2307 O O . ALA A 1 308 ? -26.047 -6.697 9.458 1.00 89.38 308 ALA A O 1
ATOM 2308 N N . ALA A 1 309 ? -24.755 -8.467 8.974 1.00 89.00 309 ALA A N 1
ATOM 2309 C CA . ALA A 1 309 ? -25.873 -9.379 8.722 1.00 89.00 309 ALA A CA 1
ATOM 2310 C C . ALA A 1 309 ? -26.677 -9.694 9.999 1.00 89.00 309 ALA A C 1
ATOM 2312 O O . ALA A 1 309 ? -27.908 -9.714 9.963 1.00 89.00 309 ALA A O 1
ATOM 2313 N N . ALA A 1 310 ? -25.998 -9.892 11.134 1.00 87.12 310 ALA A N 1
ATOM 2314 C CA . ALA A 1 310 ? -26.638 -10.114 12.429 1.00 87.12 310 ALA A CA 1
ATOM 2315 C C . ALA A 1 310 ? -27.403 -8.872 12.923 1.00 87.12 310 ALA A C 1
ATOM 2317 O O . ALA A 1 310 ? -28.520 -9.004 13.431 1.00 87.12 310 ALA A O 1
ATOM 2318 N N . GLU A 1 311 ? -26.851 -7.667 12.729 1.00 84.12 311 GLU A N 1
ATOM 2319 C CA . GLU A 1 311 ? -27.549 -6.411 13.027 1.00 84.12 311 GLU A CA 1
ATOM 2320 C C . GLU A 1 311 ? -28.839 -6.301 12.197 1.00 84.12 311 GLU A C 1
ATOM 2322 O O . GLU A 1 311 ? -29.923 -6.139 12.761 1.00 84.12 311 GLU A O 1
ATOM 2327 N N . ALA A 1 312 ? -28.748 -6.482 10.874 1.00 80.12 312 ALA A N 1
ATOM 2328 C CA . ALA A 1 312 ? -29.899 -6.418 9.974 1.00 80.12 312 ALA A CA 1
ATOM 2329 C C . ALA A 1 312 ? -30.998 -7.428 10.354 1.00 80.12 312 ALA A C 1
ATOM 2331 O O . ALA A 1 312 ? -32.161 -7.049 10.490 1.00 80.12 312 ALA A O 1
ATOM 2332 N N . ALA A 1 313 ? -30.632 -8.689 10.613 1.00 78.94 313 ALA A N 1
ATOM 2333 C CA . ALA A 1 313 ? -31.574 -9.718 11.053 1.00 78.94 313 ALA A CA 1
ATOM 2334 C C . ALA A 1 313 ? -32.244 -9.377 12.399 1.00 78.94 313 ALA A C 1
ATOM 2336 O O . ALA A 1 313 ? -33.419 -9.686 12.600 1.00 78.94 313 ALA A O 1
ATOM 2337 N N . THR A 1 314 ? -31.526 -8.710 13.308 1.00 74.94 314 THR A N 1
ATOM 2338 C CA . THR A 1 314 ? -32.070 -8.272 14.602 1.00 74.94 314 THR A CA 1
ATOM 2339 C C . THR A 1 314 ? -33.074 -7.131 14.427 1.00 74.94 314 THR A C 1
ATOM 2341 O O . THR A 1 314 ? -34.150 -7.179 15.022 1.00 74.94 314 THR A O 1
ATOM 2344 N N . VAL A 1 315 ? -32.785 -6.157 13.555 1.00 72.19 315 VAL A N 1
ATOM 2345 C CA . VAL A 1 315 ? -33.718 -5.068 13.206 1.00 72.19 315 VAL A CA 1
ATOM 2346 C C . VAL A 1 315 ? -34.993 -5.619 12.557 1.00 72.19 315 VAL A C 1
ATOM 2348 O O . VAL A 1 315 ? -36.092 -5.220 12.937 1.00 72.19 315 VAL A O 1
ATOM 2351 N N . THR A 1 316 ? -34.882 -6.590 11.643 1.00 61.53 316 THR A N 1
ATOM 2352 C CA . THR A 1 316 ? -36.048 -7.247 11.018 1.00 61.53 316 THR A CA 1
ATOM 2353 C C . THR A 1 316 ? -36.879 -8.080 12.006 1.00 61.53 316 THR A C 1
ATOM 2355 O O . THR A 1 316 ? -38.056 -8.321 11.751 1.00 61.53 316 THR A O 1
ATOM 2358 N N . ARG A 1 317 ? -36.312 -8.499 13.149 1.00 54.34 317 ARG A N 1
ATOM 2359 C CA . ARG A 1 317 ? -37.000 -9.313 14.170 1.00 54.34 317 ARG A CA 1
ATOM 2360 C C . ARG A 1 317 ? -37.542 -8.508 15.363 1.00 54.34 317 ARG A C 1
ATOM 2362 O O . ARG A 1 317 ? -37.951 -9.108 16.359 1.00 54.34 317 ARG A O 1
ATOM 2369 N N . ALA A 1 318 ? -37.567 -7.176 15.286 1.00 37.88 318 ALA A N 1
ATOM 2370 C CA . ALA A 1 318 ? -38.247 -6.338 16.273 1.00 37.88 318 ALA A CA 1
ATOM 2371 C C . ALA A 1 318 ? -39.781 -6.546 16.191 1.00 37.88 318 ALA A C 1
ATOM 2373 O O . ALA A 1 318 ? -40.357 -6.393 15.112 1.00 37.88 318 ALA A O 1
ATOM 2374 N N . PRO A 1 319 ? -40.476 -6.912 17.288 1.00 46.69 319 PRO A N 1
ATOM 2375 C CA . PRO A 1 319 ? -41.879 -7.313 17.219 1.00 46.69 319 PRO A CA 1
ATOM 2376 C C . PRO A 1 319 ? -42.824 -6.120 17.020 1.00 46.69 319 PRO A C 1
ATOM 2378 O O . PRO A 1 319 ? -42.840 -5.170 17.803 1.00 46.69 319 PRO A O 1
ATOM 2381 N N . ALA A 1 320 ? -43.693 -6.214 16.012 1.00 47.78 320 ALA A N 1
ATOM 2382 C CA . ALA A 1 320 ? -44.763 -5.252 15.745 1.00 47.78 320 ALA A CA 1
ATOM 2383 C C . ALA A 1 320 ? -45.944 -5.409 16.731 1.00 47.78 320 ALA A C 1
ATOM 2385 O O . ALA A 1 320 ? -47.066 -5.727 16.341 1.00 47.78 320 ALA A O 1
ATOM 2386 N N . THR A 1 321 ? -45.697 -5.209 18.030 1.00 47.91 321 THR A N 1
ATOM 2387 C CA . THR A 1 321 ? -46.679 -5.437 19.109 1.00 47.91 321 THR A CA 1
ATOM 2388 C C . THR A 1 321 ? -46.965 -4.200 19.962 1.00 47.91 321 THR A C 1
ATOM 2390 O O . THR A 1 321 ? -47.040 -4.284 21.186 1.00 47.91 321 THR A O 1
ATOM 2393 N N . VAL A 1 322 ? -47.232 -3.054 19.327 1.00 44.75 322 VAL A N 1
ATOM 2394 C CA . VAL A 1 322 ? -48.052 -1.996 19.952 1.00 44.75 322 VAL A CA 1
ATOM 2395 C C . VAL A 1 322 ? -49.517 -2.286 19.621 1.00 44.75 322 VAL A C 1
ATOM 2397 O O . VAL A 1 322 ? -50.098 -1.739 18.686 1.00 44.75 322 VAL A O 1
ATOM 2400 N N . ARG A 1 323 ? -50.110 -3.225 20.366 1.00 36.78 323 ARG A N 1
ATOM 2401 C CA . ARG A 1 323 ? -51.518 -3.620 20.212 1.00 36.78 323 ARG A CA 1
ATOM 2402 C C . ARG A 1 323 ? -52.418 -2.436 20.582 1.00 36.78 323 ARG A C 1
ATOM 2404 O O . ARG A 1 323 ? -52.410 -1.991 21.728 1.00 36.78 323 ARG A O 1
ATOM 2411 N N . ALA A 1 324 ? -53.177 -1.928 19.613 1.00 36.31 324 ALA A N 1
ATOM 2412 C CA . ALA A 1 324 ? -53.972 -0.713 19.776 1.00 36.31 324 ALA A CA 1
ATOM 2413 C C . ALA A 1 324 ? -54.988 -0.815 20.929 1.00 36.31 324 ALA A C 1
ATOM 2415 O O . ALA A 1 324 ? -55.718 -1.800 21.060 1.00 36.31 324 ALA A O 1
ATOM 2416 N N . ARG A 1 325 ? -55.060 0.244 21.744 1.00 32.38 325 ARG A N 1
ATOM 2417 C CA . ARG A 1 325 ? -56.064 0.419 22.801 1.00 32.38 325 ARG A CA 1
ATOM 2418 C C . ARG A 1 325 ? -57.288 1.118 22.183 1.00 32.38 325 ARG A C 1
ATOM 2420 O O . ARG A 1 325 ? -57.103 2.178 21.584 1.00 32.38 325 ARG A O 1
ATOM 2427 N N . PRO A 1 326 ? -58.511 0.564 22.268 1.00 35.94 326 PRO A N 1
ATOM 2428 C CA . PRO A 1 326 ? -59.665 1.127 21.569 1.00 35.94 326 PRO A CA 1
ATOM 2429 C C . PRO A 1 326 ? -60.102 2.458 22.194 1.00 35.94 326 PRO A C 1
ATOM 2431 O O . PRO A 1 326 ? -60.385 2.531 23.390 1.00 35.94 326 PRO A O 1
ATOM 2434 N N . ALA A 1 327 ? -60.179 3.510 21.378 1.00 33.78 327 ALA A N 1
ATOM 2435 C CA . ALA A 1 327 ? -60.688 4.812 21.795 1.00 33.78 327 ALA A CA 1
ATOM 2436 C C . ALA A 1 327 ? -62.219 4.853 21.670 1.00 33.78 327 ALA A C 1
ATOM 2438 O O . ALA A 1 327 ? -62.766 4.763 20.569 1.00 33.78 327 ALA A O 1
ATOM 2439 N N . VAL A 1 328 ? -62.919 5.019 22.795 1.00 34.03 328 VAL A N 1
ATOM 2440 C CA . VAL A 1 328 ? -64.379 5.191 22.808 1.00 34.03 328 VAL A CA 1
ATOM 2441 C C . VAL A 1 328 ? -64.727 6.579 22.269 1.00 34.03 328 VAL A C 1
ATOM 2443 O O . VAL A 1 328 ? -64.521 7.591 22.938 1.00 34.03 328 VAL A O 1
ATOM 2446 N N . ARG A 1 329 ? -65.285 6.639 21.056 1.00 30.25 329 ARG A N 1
ATOM 2447 C CA . ARG A 1 329 ? -65.901 7.859 20.520 1.00 30.25 329 ARG A CA 1
ATOM 2448 C C . ARG A 1 329 ? -67.226 8.126 21.238 1.00 30.25 329 ARG A C 1
ATOM 2450 O O . ARG A 1 329 ? -68.174 7.368 21.062 1.00 30.25 329 ARG A O 1
ATOM 2457 N N . LYS A 1 330 ? -67.325 9.251 21.949 1.00 31.03 330 LYS A N 1
ATOM 2458 C CA . LYS A 1 330 ? -68.610 9.879 22.291 1.00 31.03 330 LYS A CA 1
ATOM 2459 C C . LYS A 1 330 ? -68.701 11.213 21.555 1.00 31.03 330 LYS A C 1
ATOM 2461 O O . LYS A 1 330 ? -67.802 12.038 21.678 1.00 31.03 330 LYS A O 1
ATOM 2466 N N . ALA A 1 331 ? -69.751 11.394 20.760 1.00 28.77 331 ALA A N 1
ATOM 2467 C CA . ALA A 1 331 ? -69.990 12.628 20.022 1.00 28.77 331 ALA A CA 1
ATOM 2468 C C . ALA A 1 331 ? -70.864 13.595 20.837 1.00 28.77 331 ALA A C 1
ATOM 2470 O O . ALA A 1 331 ? -71.811 13.176 21.499 1.00 28.77 331 ALA A O 1
ATOM 2471 N N . ALA A 1 332 ? -70.546 14.883 20.740 1.00 30.66 332 ALA A N 1
ATOM 2472 C CA . ALA A 1 332 ? -71.379 16.024 21.108 1.00 30.66 332 ALA A CA 1
ATOM 2473 C C . ALA A 1 332 ? -71.032 17.169 20.135 1.00 30.66 332 ALA A C 1
ATOM 2475 O O . ALA A 1 332 ? -69.947 17.156 19.549 1.00 30.66 332 ALA A O 1
ATOM 2476 N N . ALA A 1 333 ? -71.949 18.108 19.903 1.00 27.48 333 ALA A N 1
ATOM 2477 C CA . ALA A 1 333 ? -71.878 19.057 18.786 1.00 27.48 333 ALA A CA 1
ATOM 2478 C C . ALA A 1 333 ? -72.254 20.500 19.188 1.00 27.48 333 ALA A C 1
ATOM 2480 O O . ALA A 1 333 ? -72.652 20.738 20.325 1.00 27.48 333 ALA A O 1
ATOM 2481 N N . ALA A 1 334 ? -72.214 21.389 18.182 1.00 27.92 334 ALA A N 1
ATOM 2482 C CA . ALA A 1 334 ? -72.705 22.777 18.122 1.00 27.92 334 ALA A CA 1
ATOM 2483 C C . ALA A 1 334 ? -71.738 23.919 18.524 1.00 27.92 334 ALA A C 1
ATOM 2485 O O . ALA A 1 334 ? -70.950 23.782 19.449 1.00 27.92 334 ALA A O 1
ATOM 2486 N N . ALA A 1 335 ? -71.881 25.043 17.790 1.00 30.41 335 ALA A N 1
ATOM 2487 C CA . ALA A 1 335 ? -71.210 26.359 17.886 1.00 30.41 335 ALA A CA 1
ATOM 2488 C C . ALA A 1 335 ? -69.654 26.380 17.831 1.00 30.41 335 ALA A C 1
ATOM 2490 O O . ALA A 1 335 ? -68.983 25.678 18.571 1.00 30.41 335 ALA A O 1
ATOM 2491 N N . GLY A 1 336 ? -68.960 27.181 17.009 1.00 23.97 336 GLY A N 1
ATOM 2492 C CA . GLY A 1 336 ? -69.369 28.056 15.900 1.00 23.97 336 GLY A CA 1
ATOM 2493 C C . GLY A 1 336 ? -69.536 29.540 16.259 1.00 23.97 336 GLY A C 1
ATOM 2494 O O . GLY A 1 336 ? -70.552 29.865 16.858 1.00 23.97 336 GLY A O 1
ATOM 2495 N N . ILE A 1 337 ? -68.589 30.407 15.836 1.00 30.91 337 ILE A N 1
ATOM 2496 C CA . ILE A 1 337 ? -68.760 31.835 15.439 1.00 30.91 337 ILE A CA 1
ATOM 2497 C C . ILE A 1 337 ? -67.404 32.492 15.031 1.00 30.91 337 ILE A C 1
ATOM 2499 O O . ILE A 1 337 ? -66.413 32.367 15.737 1.00 30.91 337 ILE A O 1
ATOM 2503 N N . THR A 1 338 ? -67.404 33.164 13.865 1.00 29.16 338 THR A N 1
ATOM 2504 C CA . THR A 1 338 ? -66.510 34.229 13.307 1.00 29.16 338 THR A CA 1
ATOM 2505 C C . THR A 1 338 ? -64.970 34.240 13.450 1.00 29.16 338 THR A C 1
ATOM 2507 O O . THR A 1 338 ? -64.413 34.189 14.541 1.00 29.16 338 THR A O 1
ATOM 2510 N N . ALA A 1 339 ? -64.300 34.570 12.333 1.00 28.75 339 ALA A N 1
ATOM 2511 C CA . ALA A 1 339 ? -63.015 35.296 12.288 1.00 28.75 339 ALA A CA 1
ATOM 2512 C C . ALA A 1 339 ? -63.244 36.829 12.184 1.00 28.75 339 ALA A C 1
ATOM 2514 O O . ALA A 1 339 ? -64.380 37.249 11.954 1.00 28.75 339 ALA A O 1
ATOM 2515 N N . PRO A 1 340 ? -62.197 37.674 12.298 1.00 40.53 340 PRO A N 1
ATOM 2516 C CA . PRO A 1 340 ? -61.707 38.356 11.082 1.00 40.53 340 PRO A CA 1
ATOM 2517 C C . PRO A 1 340 ? -60.167 38.548 11.043 1.00 40.53 340 PRO A C 1
ATOM 2519 O O . PRO A 1 340 ? -59.448 38.017 11.885 1.00 40.53 340 PRO A O 1
ATOM 2522 N N . ALA A 1 341 ? -59.645 39.290 10.050 1.00 29.42 341 ALA A N 1
ATOM 2523 C CA . ALA A 1 341 ? -58.202 39.471 9.817 1.00 29.42 341 ALA A CA 1
ATOM 2524 C C . ALA A 1 341 ? -57.782 40.894 9.370 1.00 29.42 341 ALA A C 1
ATOM 2526 O O . ALA A 1 341 ? -58.475 41.541 8.586 1.00 29.42 341 ALA A O 1
ATOM 2527 N N . SER A 1 342 ? -56.579 41.319 9.780 1.00 31.02 342 SER A N 1
ATOM 2528 C CA . SER A 1 342 ? -55.788 42.461 9.264 1.00 31.02 342 SER A CA 1
ATOM 2529 C C . SER A 1 342 ? -54.294 42.195 9.575 1.00 31.02 342 SER A C 1
ATOM 2531 O O . SER A 1 342 ? -53.975 41.690 10.644 1.00 31.02 342 SER A O 1
ATOM 2533 N N . LYS A 1 343 ? -53.348 42.216 8.617 1.00 26.91 343 LYS A N 1
ATOM 2534 C CA . LYS A 1 343 ? -52.698 43.349 7.903 1.00 26.91 343 LYS A CA 1
ATOM 2535 C C . LYS A 1 343 ? -51.895 44.296 8.827 1.00 26.91 343 LYS A C 1
ATOM 2537 O O . LYS A 1 343 ? -52.501 45.001 9.619 1.00 26.91 343 LYS A O 1
ATOM 2542 N N . GLY A 1 344 ? -50.556 44.356 8.669 1.00 26.83 344 GLY A N 1
ATOM 2543 C CA . GLY A 1 344 ? -49.662 45.152 9.548 1.00 26.83 344 GLY A CA 1
ATOM 2544 C C . GLY A 1 344 ? -48.148 45.224 9.207 1.00 26.83 344 GLY A C 1
ATOM 2545 O O . GLY A 1 344 ? -47.322 45.175 10.104 1.00 26.83 344 GLY A O 1
ATOM 2546 N N . THR A 1 345 ? -47.790 45.287 7.921 1.00 27.89 345 THR A N 1
ATOM 2547 C CA . THR A 1 345 ? -46.574 45.883 7.292 1.00 27.89 345 THR A CA 1
ATOM 2548 C C . THR A 1 345 ? -45.235 46.115 8.061 1.00 27.89 345 THR A C 1
ATOM 2550 O O . THR A 1 345 ? -45.107 47.037 8.853 1.00 27.89 345 THR A O 1
ATOM 2553 N N . VAL A 1 346 ? -44.189 45.373 7.646 1.00 28.36 346 VAL A N 1
ATOM 2554 C CA . VAL A 1 346 ? -42.766 45.752 7.351 1.00 28.36 346 VAL A CA 1
ATOM 2555 C C . VAL A 1 346 ? -42.104 46.997 8.004 1.00 28.36 346 VAL A C 1
ATOM 2557 O O . VAL A 1 346 ? -42.490 48.116 7.687 1.00 28.36 346 VAL A O 1
ATOM 2560 N N . ALA A 1 347 ? -40.932 46.813 8.659 1.00 28.95 347 ALA A N 1
ATOM 2561 C CA . ALA A 1 347 ? -39.764 47.733 8.576 1.00 28.95 347 ALA A CA 1
ATOM 2562 C C . ALA A 1 347 ? -38.412 47.133 9.073 1.00 28.95 347 ALA A C 1
ATOM 2564 O O . ALA A 1 347 ? -38.354 46.467 10.105 1.00 28.95 347 ALA A O 1
ATOM 2565 N N . LYS A 1 348 ? -37.310 47.408 8.347 1.00 27.58 348 LYS A N 1
ATOM 2566 C CA . LYS A 1 348 ? -35.862 47.228 8.675 1.00 27.58 348 LYS A CA 1
ATOM 2567 C C . LYS A 1 348 ? -35.046 47.877 7.520 1.00 27.58 348 LYS A C 1
ATOM 2569 O O . LYS A 1 348 ? -35.642 48.026 6.453 1.00 27.58 348 LYS A O 1
ATOM 2574 N N . PRO A 1 349 ? -33.714 48.123 7.582 1.00 43.09 349 PRO A N 1
ATOM 2575 C CA . PRO A 1 349 ? -32.776 48.337 8.698 1.00 43.09 349 PRO A CA 1
ATOM 2576 C C . PRO A 1 349 ? -32.083 49.731 8.633 1.00 43.09 349 PRO A C 1
ATOM 2578 O O . PRO A 1 349 ? -32.299 50.494 7.698 1.00 43.09 349 PRO A O 1
ATOM 2581 N N . SER A 1 350 ? -31.138 50.022 9.538 1.00 30.02 350 SER A N 1
ATOM 2582 C CA . SER A 1 350 ? -30.046 50.984 9.272 1.00 30.02 350 SER A CA 1
ATOM 2583 C C . SER A 1 350 ? -28.769 50.640 10.064 1.00 30.02 350 SER A C 1
ATOM 2585 O O . SER A 1 350 ? -28.779 49.747 10.913 1.00 30.02 350 SER A O 1
ATOM 2587 N N . SER A 1 351 ? -27.645 51.283 9.727 1.00 28.47 351 SER A N 1
ATOM 2588 C CA . SER A 1 351 ? -26.285 50.952 10.191 1.00 28.47 351 SER A CA 1
ATOM 2589 C C . SER A 1 351 ? -25.601 52.108 10.933 1.00 28.47 351 SER A C 1
ATOM 2591 O O . SER A 1 351 ? -25.711 53.251 10.496 1.00 28.47 351 SER A O 1
ATOM 2593 N N . GLY A 1 352 ? -24.809 51.806 11.971 1.00 28.33 352 GLY A N 1
ATOM 2594 C CA . GLY A 1 352 ? -23.979 52.768 12.717 1.00 28.33 352 GLY A CA 1
ATOM 2595 C C . GLY A 1 352 ? -22.480 52.423 12.697 1.00 28.33 352 GLY A C 1
ATOM 2596 O O . GLY A 1 352 ? -22.105 51.284 12.427 1.00 28.33 352 GLY A O 1
ATOM 2597 N N . ARG A 1 353 ? -21.615 53.412 12.968 1.00 27.98 353 ARG A N 1
ATOM 2598 C CA . ARG A 1 353 ? -20.146 53.356 12.797 1.00 27.98 353 ARG A CA 1
ATOM 2599 C C . ARG A 1 353 ? -19.432 53.841 14.074 1.00 27.98 353 ARG A C 1
ATOM 2601 O O . ARG A 1 353 ? -19.907 54.772 14.710 1.00 27.98 353 ARG A O 1
ATOM 2608 N N . ALA A 1 354 ? -18.297 53.231 14.428 1.00 30.75 354 ALA A N 1
ATOM 2609 C CA . ALA A 1 354 ? -17.390 53.671 15.514 1.00 30.75 354 ALA A CA 1
ATOM 2610 C C . ALA A 1 354 ? -16.635 54.984 15.122 1.00 30.75 354 ALA A C 1
ATOM 2612 O O . ALA A 1 354 ? -16.752 55.332 13.938 1.00 30.75 354 ALA A O 1
ATOM 2613 N N . PRO A 1 355 ? -15.828 55.697 15.973 1.00 43.72 355 PRO A N 1
ATOM 2614 C CA . PRO A 1 355 ? -14.701 55.128 16.764 1.00 43.72 355 PRO A CA 1
ATOM 2615 C C . PRO A 1 355 ? -14.194 55.900 18.046 1.00 43.72 355 PRO A C 1
ATOM 2617 O O . PRO A 1 355 ? -14.771 56.895 18.457 1.00 43.72 355 PRO A O 1
ATOM 2620 N N . VAL A 1 356 ? -13.035 55.456 18.592 1.00 30.67 356 VAL A N 1
ATOM 2621 C CA . VAL A 1 356 ? -12.023 56.152 19.465 1.00 30.67 356 VAL A CA 1
ATOM 2622 C C . VAL A 1 356 ? -12.263 56.354 20.986 1.00 30.67 356 VAL A C 1
ATOM 2624 O O . VAL A 1 356 ? -13.109 57.147 21.371 1.00 30.67 356 VAL A O 1
ATOM 2627 N N . ALA A 1 357 ? -11.365 55.784 21.827 1.00 29.83 357 ALA A N 1
ATOM 2628 C CA . ALA A 1 357 ? -10.674 56.436 22.979 1.00 29.83 357 ALA A CA 1
ATOM 2629 C C . ALA A 1 357 ? -9.560 55.542 23.623 1.00 29.83 357 ALA A C 1
ATOM 2631 O O . ALA A 1 357 ? -9.533 54.330 23.414 1.00 29.83 357 ALA A O 1
ATOM 2632 N N . ARG A 1 358 ? -8.616 56.150 24.375 1.00 27.42 358 ARG A N 1
ATOM 2633 C CA . ARG A 1 358 ? -7.441 55.593 25.132 1.00 27.42 358 ARG A CA 1
ATOM 2634 C C . ARG A 1 358 ? -6.853 56.752 26.009 1.00 27.42 358 ARG A C 1
ATOM 2636 O O . ARG A 1 358 ? -7.331 57.864 25.788 1.00 27.42 358 ARG A O 1
ATOM 2643 N N . PRO A 1 359 ? -5.771 56.649 26.837 1.00 51.09 359 PRO A N 1
ATOM 2644 C CA . PRO A 1 359 ? -5.092 55.525 27.529 1.00 51.09 359 PRO A CA 1
ATOM 2645 C C . PRO A 1 359 ? -4.727 55.780 29.039 1.00 51.09 359 PRO A C 1
ATOM 2647 O O . PRO A 1 359 ? -4.764 56.910 29.507 1.00 51.09 359 PRO A O 1
ATOM 2650 N N . ALA A 1 360 ? -4.217 54.757 29.749 1.00 28.95 360 ALA A N 1
ATOM 2651 C CA . ALA A 1 360 ? -3.251 54.813 30.885 1.00 28.95 360 ALA A CA 1
ATOM 2652 C C . ALA A 1 360 ? -2.635 53.387 31.045 1.00 28.95 360 ALA A C 1
ATOM 2654 O O . ALA A 1 360 ? -3.311 52.432 30.671 1.00 28.95 360 ALA A O 1
ATOM 2655 N N . ALA A 1 361 ? -1.364 53.089 31.378 1.00 30.83 361 ALA A N 1
ATOM 2656 C CA . ALA A 1 361 ? -0.375 53.613 32.346 1.00 30.83 361 ALA A CA 1
ATOM 2657 C C . ALA A 1 361 ? -0.715 53.245 33.812 1.00 30.83 361 ALA A C 1
ATOM 2659 O O . ALA A 1 361 ? -1.826 53.513 34.242 1.00 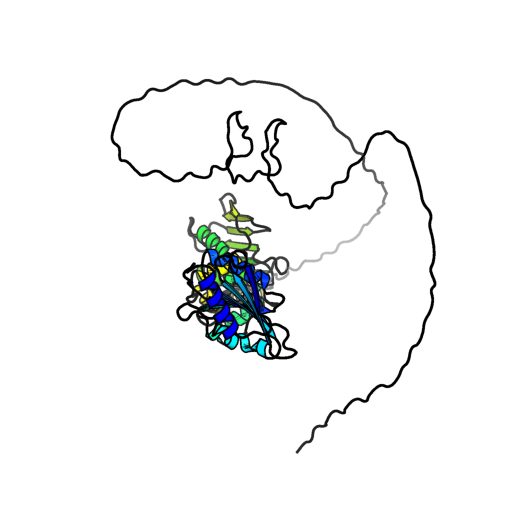30.83 361 ALA A O 1
ATOM 2660 N N . SER A 1 362 ? 0.155 52.649 34.647 1.00 28.17 362 SER A N 1
ATOM 2661 C CA . SER A 1 362 ? 1.552 52.147 34.507 1.00 28.17 362 SER A CA 1
ATOM 2662 C C . SER A 1 362 ? 1.674 50.762 35.226 1.00 28.17 362 SER A C 1
ATOM 2664 O O . SER A 1 362 ? 0.642 50.111 35.327 1.00 28.17 362 SER A O 1
ATOM 2666 N N . ARG A 1 363 ? 2.786 50.157 35.700 1.00 28.98 363 ARG A N 1
ATOM 2667 C CA . ARG A 1 363 ? 4.215 50.501 35.944 1.00 28.98 363 ARG A CA 1
ATOM 2668 C C . ARG A 1 363 ? 5.056 49.191 36.002 1.00 28.98 363 ARG A C 1
ATOM 2670 O O . ARG A 1 363 ? 4.493 48.114 35.845 1.00 28.98 363 ARG A O 1
ATOM 2677 N N . SER A 1 364 ? 6.369 49.258 36.263 1.00 26.84 364 SER A N 1
ATOM 2678 C CA . SER A 1 364 ? 7.267 48.093 36.470 1.00 26.84 364 SER A CA 1
ATOM 2679 C C . SER A 1 364 ? 8.477 48.445 37.354 1.00 26.84 364 SER A C 1
ATOM 2681 O O . SER A 1 364 ? 9.005 49.545 37.192 1.00 26.84 364 SER A O 1
ATOM 2683 N N . VAL A 1 365 ? 8.944 47.527 38.214 1.00 28.70 365 VAL A N 1
ATOM 2684 C CA . VAL A 1 365 ? 10.236 47.577 38.953 1.00 28.70 365 VAL A CA 1
ATOM 2685 C C . VAL A 1 365 ? 10.800 46.139 39.076 1.00 28.70 365 VAL A C 1
ATOM 2687 O O . VAL A 1 365 ? 10.070 45.186 38.796 1.00 28.70 365 VAL A O 1
ATOM 2690 N N . SER A 1 366 ? 12.085 45.990 39.416 1.00 28.88 366 SER A N 1
ATOM 2691 C CA . SER A 1 366 ? 12.927 44.790 39.213 1.00 28.88 366 SER A CA 1
ATOM 2692 C C . SER A 1 366 ? 13.692 44.374 40.496 1.00 28.88 366 SER A C 1
ATOM 2694 O O . SER A 1 366 ? 13.306 44.806 41.575 1.00 28.88 366 SER A O 1
ATOM 2696 N N . GLU A 1 367 ? 14.812 43.634 40.336 1.00 26.53 367 GLU A N 1
ATOM 2697 C CA . GLU A 1 367 ? 15.915 43.414 41.314 1.00 26.53 367 GLU A CA 1
ATOM 2698 C C . GLU A 1 367 ? 15.686 42.246 42.315 1.00 26.53 367 GLU A C 1
ATOM 2700 O O . GLU A 1 367 ? 14.640 42.194 42.947 1.00 26.53 367 GLU A O 1
ATOM 2705 N N . ALA A 1 368 ? 16.492 41.177 42.472 1.00 28.27 368 ALA A N 1
ATOM 2706 C CA . ALA A 1 368 ? 17.847 40.723 42.064 1.00 28.27 368 ALA A CA 1
ATOM 2707 C C . ALA A 1 368 ? 18.964 40.845 43.133 1.00 28.27 368 ALA A C 1
ATOM 2709 O O . ALA A 1 368 ? 19.339 41.939 43.539 1.00 28.27 368 ALA A O 1
ATOM 2710 N N . THR A 1 369 ? 19.544 39.704 43.549 1.00 25.30 369 THR A N 1
ATOM 2711 C CA . THR A 1 369 ? 20.773 39.589 44.378 1.00 25.30 369 THR A CA 1
ATOM 2712 C C . THR A 1 369 ? 21.418 38.192 44.188 1.00 25.30 369 THR A C 1
ATOM 2714 O O . THR A 1 369 ? 20.873 37.375 43.445 1.00 25.30 369 THR A O 1
ATOM 2717 N N . SER A 1 370 ? 22.602 37.935 44.764 1.00 29.08 370 SER A N 1
ATOM 2718 C CA . SER A 1 370 ? 23.624 37.003 44.238 1.00 29.08 370 SER A CA 1
ATOM 2719 C C . SER A 1 370 ? 24.050 35.814 45.134 1.00 29.08 370 SER A C 1
ATOM 2721 O O . SER A 1 370 ? 23.654 35.707 46.290 1.00 29.08 370 SER A O 1
ATOM 2723 N N . THR A 1 371 ? 24.895 34.945 44.557 1.00 27.45 371 THR A N 1
ATOM 2724 C CA . THR A 1 371 ? 25.572 33.732 45.088 1.00 27.45 371 THR A CA 1
ATOM 2725 C C . THR A 1 371 ? 26.530 33.983 46.279 1.00 27.45 371 THR A C 1
ATOM 2727 O O . THR A 1 371 ? 26.863 35.143 46.538 1.00 27.45 371 THR A O 1
ATOM 2730 N N . PRO A 1 372 ? 27.002 32.925 46.990 1.00 41.78 372 PRO A N 1
ATOM 2731 C CA . PRO A 1 372 ? 28.281 32.272 46.613 1.00 41.78 372 PRO A CA 1
ATOM 2732 C C . PRO A 1 372 ? 28.378 30.724 46.767 1.00 41.78 372 PRO A C 1
ATOM 2734 O O . PRO A 1 372 ? 27.683 30.119 47.577 1.00 41.78 372 PRO A O 1
ATOM 2737 N N . ASP A 1 373 ? 29.309 30.130 46.002 1.00 31.52 373 ASP A N 1
ATOM 2738 C CA . ASP A 1 373 ? 29.886 28.758 46.082 1.00 31.52 373 ASP A CA 1
ATOM 2739 C C . ASP A 1 373 ? 31.115 28.733 47.050 1.00 31.52 373 ASP A C 1
ATOM 2741 O O . ASP A 1 373 ? 31.552 29.838 47.401 1.00 31.52 373 ASP A O 1
ATOM 2745 N N . PRO A 1 374 ? 31.712 27.594 47.531 1.00 48.59 374 PRO A N 1
ATOM 2746 C CA . PRO A 1 374 ? 32.340 26.464 46.776 1.00 48.59 374 PRO A CA 1
ATOM 2747 C C . PRO A 1 374 ? 32.055 25.047 47.391 1.00 48.59 374 PRO A C 1
ATOM 2749 O O . PRO A 1 374 ? 31.203 24.949 48.266 1.00 48.59 374 PRO A O 1
ATOM 2752 N N . VAL A 1 375 ? 32.611 23.874 47.002 1.00 29.00 375 VAL A N 1
ATOM 2753 C CA . VAL A 1 375 ? 34.015 23.411 46.778 1.00 29.00 375 VAL A CA 1
ATOM 2754 C C . VAL A 1 375 ? 34.038 22.018 46.079 1.00 29.00 375 VAL A C 1
ATOM 2756 O O . VAL A 1 375 ? 33.339 21.150 46.576 1.00 29.00 375 VAL A O 1
ATOM 2759 N N . LEU A 1 376 ? 34.882 21.826 45.031 1.00 31.58 376 LEU A N 1
ATOM 2760 C CA . LEU A 1 376 ? 35.591 20.604 44.499 1.00 31.58 376 LEU A CA 1
ATOM 2761 C C . LEU A 1 376 ? 34.865 19.208 44.441 1.00 31.58 376 LEU A C 1
ATOM 2763 O O . LEU A 1 376 ? 33.854 18.989 45.083 1.00 31.58 376 LEU A O 1
ATOM 2767 N N . GLU A 1 377 ? 35.276 18.158 43.706 1.00 26.91 377 GLU A N 1
ATOM 2768 C CA . GLU A 1 377 ? 36.354 17.898 42.725 1.00 26.91 377 GLU A CA 1
ATOM 2769 C C . GLU A 1 377 ? 35.960 16.734 41.771 1.00 26.91 377 GLU A C 1
ATOM 2771 O O . GLU A 1 377 ? 34.929 16.091 41.964 1.00 26.91 377 GLU A O 1
ATOM 2776 N N . GLY A 1 378 ? 36.825 16.396 40.800 1.00 27.55 378 GLY A N 1
ATOM 2777 C CA . GLY A 1 378 ? 36.782 15.130 40.046 1.00 27.55 378 GLY A CA 1
ATOM 2778 C C . GLY A 1 378 ? 36.308 15.267 38.594 1.00 27.55 378 GLY A C 1
ATOM 2779 O O . GLY A 1 378 ? 35.209 15.743 38.327 1.00 27.55 378 GLY A O 1
ATOM 2780 N N . GLY A 1 379 ? 37.133 14.839 37.632 1.00 25.36 379 GLY A N 1
ATOM 2781 C CA . GLY A 1 379 ? 36.843 14.997 36.201 1.00 25.36 379 GLY A CA 1
ATOM 2782 C C . GLY A 1 379 ? 37.228 13.796 35.337 1.00 25.36 379 GLY A C 1
ATOM 2783 O O . GLY A 1 379 ? 37.819 12.824 35.801 1.00 25.36 379 GLY A O 1
ATOM 2784 N N . THR A 1 380 ? 36.902 13.876 34.047 1.00 28.72 380 THR A N 1
ATOM 2785 C CA . THR A 1 380 ? 37.446 13.021 32.977 1.00 28.72 380 THR A CA 1
ATOM 2786 C C . THR A 1 380 ? 37.253 13.723 31.627 1.00 28.72 380 THR A C 1
ATOM 2788 O O . THR A 1 380 ? 36.324 14.511 31.462 1.00 28.72 380 THR A O 1
ATOM 2791 N N . VAL A 1 381 ? 38.160 13.498 30.670 1.00 29.34 381 VAL A N 1
ATOM 2792 C CA . VAL A 1 381 ? 38.217 14.250 29.398 1.00 29.34 381 VAL A CA 1
ATOM 2793 C C . VAL A 1 381 ? 37.512 13.489 28.271 1.00 29.34 381 VAL A C 1
ATOM 2795 O O . VAL A 1 381 ? 37.710 12.287 28.119 1.00 29.34 381 VAL A O 1
ATOM 2798 N N . ALA A 1 382 ? 36.743 14.205 27.444 1.00 30.61 382 ALA A N 1
ATOM 2799 C CA . ALA A 1 382 ? 36.106 13.696 26.228 1.00 30.61 382 ALA A CA 1
ATOM 2800 C C . ALA A 1 382 ? 36.475 14.566 24.999 1.00 30.61 382 ALA A C 1
ATOM 2802 O O . ALA A 1 382 ? 36.728 15.763 25.165 1.00 30.61 382 ALA A O 1
ATOM 2803 N N . PRO A 1 383 ? 36.538 13.995 23.778 1.00 35.94 383 PRO A N 1
ATOM 2804 C CA . PRO A 1 383 ? 36.960 14.708 22.565 1.00 35.94 383 PRO A CA 1
ATOM 2805 C C . PRO A 1 383 ? 35.926 15.747 22.070 1.00 35.94 383 PRO A C 1
ATOM 2807 O O . PRO A 1 383 ? 34.749 15.669 22.429 1.00 35.94 383 PRO A O 1
ATOM 2810 N N . PRO A 1 384 ? 36.343 16.729 21.242 1.00 33.69 384 PRO A N 1
ATOM 2811 C CA . PRO A 1 384 ? 35.497 17.855 20.842 1.00 33.69 384 PRO A CA 1
ATOM 2812 C C . PRO A 1 384 ? 34.345 17.452 19.909 1.00 33.69 384 PRO A C 1
ATOM 2814 O O . PRO A 1 384 ? 34.529 16.685 18.965 1.00 33.69 384 PRO A O 1
ATOM 2817 N N . ALA A 1 385 ? 33.166 18.030 20.149 1.00 31.75 385 ALA A N 1
ATOM 2818 C CA . ALA A 1 385 ? 31.966 17.824 19.340 1.00 31.75 385 ALA A CA 1
ATOM 2819 C C . ALA A 1 385 ? 31.879 18.787 18.139 1.00 31.75 385 ALA A C 1
ATOM 2821 O O . ALA A 1 385 ? 32.332 19.932 18.199 1.00 31.75 385 ALA A O 1
ATOM 2822 N N . GLU A 1 386 ? 31.233 18.334 17.063 1.00 30.38 386 GLU A N 1
ATOM 2823 C CA . GLU A 1 386 ? 30.971 19.129 15.858 1.00 30.38 386 GLU A CA 1
ATOM 2824 C C . GLU A 1 386 ? 29.940 20.258 16.104 1.00 30.38 386 GLU A C 1
ATOM 2826 O O . GLU A 1 386 ? 29.039 20.119 16.941 1.00 30.38 386 GLU A O 1
ATOM 2831 N N . PRO A 1 387 ? 30.024 21.395 15.382 1.00 32.31 387 PRO A N 1
ATOM 2832 C CA . PRO A 1 387 ? 29.184 22.563 15.646 1.00 32.31 387 PRO A CA 1
ATOM 2833 C C . PRO A 1 387 ? 27.718 22.357 15.230 1.00 32.31 387 PRO A C 1
ATOM 2835 O O . PRO A 1 387 ? 27.383 22.215 14.053 1.00 32.31 387 PRO A O 1
ATOM 2838 N N . THR A 1 388 ? 26.807 22.439 16.202 1.00 29.55 388 THR A N 1
ATOM 2839 C CA . THR A 1 388 ? 25.356 22.387 15.967 1.00 29.55 388 THR A CA 1
ATOM 2840 C C . THR A 1 388 ? 24.835 23.662 15.291 1.00 29.55 388 THR A C 1
ATOM 2842 O O . THR A 1 388 ? 25.126 24.788 15.695 1.00 29.55 388 THR A O 1
ATOM 2845 N N . THR A 1 389 ? 24.011 23.502 14.251 1.00 29.75 389 THR A N 1
ATOM 2846 C CA . THR A 1 389 ? 23.506 24.617 13.433 1.00 29.75 389 THR A CA 1
ATOM 2847 C C . THR A 1 389 ? 22.369 25.385 14.123 1.00 29.75 389 THR A C 1
ATOM 2849 O O . THR A 1 389 ? 21.188 25.050 14.028 1.00 29.75 389 THR A O 1
ATOM 2852 N N . ALA A 1 390 ? 22.719 26.470 14.819 1.00 31.98 390 ALA A N 1
ATOM 2853 C CA . ALA A 1 390 ? 21.768 27.296 15.565 1.00 31.98 390 ALA A CA 1
ATOM 2854 C C . ALA A 1 390 ? 20.789 28.079 14.658 1.00 31.98 390 ALA A C 1
ATOM 2856 O O . ALA A 1 390 ? 21.140 29.073 14.019 1.00 31.98 390 ALA A O 1
ATOM 2857 N N . ALA A 1 391 ? 19.513 27.679 14.650 1.00 30.95 391 ALA A N 1
ATOM 2858 C CA . ALA A 1 391 ? 18.450 28.384 13.933 1.00 30.95 391 ALA A CA 1
ATOM 2859 C C . ALA A 1 391 ? 17.934 29.611 14.718 1.00 30.95 391 ALA A C 1
ATOM 2861 O O . ALA A 1 391 ? 17.180 29.482 15.687 1.00 30.95 391 ALA A O 1
ATOM 2862 N N . VAL A 1 392 ? 18.299 30.819 14.273 1.00 34.38 392 VAL A N 1
ATOM 2863 C CA . VAL A 1 392 ? 17.887 32.090 14.902 1.00 34.38 392 VAL A CA 1
ATOM 2864 C C . VAL A 1 392 ? 16.360 32.257 14.887 1.00 34.38 392 VAL A C 1
ATOM 2866 O O . VAL A 1 392 ? 15.719 32.238 13.833 1.00 34.38 392 VAL A O 1
ATOM 2869 N N . ARG A 1 393 ? 15.762 32.454 16.071 1.00 34.06 393 ARG A N 1
ATOM 2870 C CA . ARG A 1 393 ? 14.310 32.640 16.235 1.00 34.06 393 ARG A CA 1
ATOM 2871 C C . ARG A 1 393 ? 13.855 34.059 15.850 1.00 34.06 393 ARG A C 1
ATOM 2873 O O . ARG A 1 393 ? 14.612 35.028 15.870 1.00 34.06 393 ARG A O 1
ATOM 2880 N N . LYS A 1 394 ? 12.573 34.167 15.485 1.00 25.69 394 LYS A N 1
ATOM 2881 C CA . LYS A 1 394 ? 11.912 35.378 14.966 1.00 25.69 394 LYS A CA 1
ATOM 2882 C C . LYS A 1 394 ? 11.936 36.527 15.991 1.00 25.69 394 LYS A C 1
ATOM 2884 O O . LYS A 1 394 ? 11.121 36.532 16.905 1.00 25.69 394 LYS A O 1
ATOM 2889 N N . GLY A 1 395 ? 12.820 37.510 15.794 1.00 39.34 395 GLY A N 1
ATOM 2890 C CA . GLY A 1 395 ? 12.862 38.752 16.585 1.00 39.34 395 GLY A CA 1
ATOM 2891 C C . GLY A 1 395 ? 14.258 39.287 16.930 1.00 39.34 395 GLY A C 1
ATOM 2892 O O . GLY A 1 395 ? 14.359 40.421 17.385 1.00 39.34 395 GLY A O 1
ATOM 2893 N N . ALA A 1 396 ? 15.327 38.513 16.713 1.00 34.47 396 ALA A N 1
ATOM 2894 C CA . ALA A 1 396 ? 16.685 38.928 17.070 1.00 34.47 396 ALA A CA 1
ATOM 2895 C C . ALA A 1 396 ? 17.201 40.126 16.242 1.00 34.47 396 ALA A C 1
ATOM 2897 O O . ALA A 1 396 ? 17.053 40.162 15.019 1.00 34.47 396 ALA A O 1
ATOM 2898 N N . ALA A 1 397 ? 17.875 41.065 16.913 1.00 33.34 397 ALA A N 1
ATOM 2899 C CA . ALA A 1 397 ? 18.673 42.124 16.298 1.00 33.34 397 ALA A CA 1
ATOM 2900 C C . ALA A 1 397 ? 20.168 41.804 16.469 1.00 33.34 397 ALA A C 1
ATOM 2902 O O . ALA A 1 397 ? 20.589 41.384 17.544 1.00 33.34 397 ALA A O 1
ATOM 2903 N N . VAL A 1 398 ? 20.967 41.991 15.415 1.00 38.25 398 VAL A N 1
ATOM 2904 C CA . VAL A 1 398 ? 22.394 41.617 15.395 1.00 38.25 398 VAL A CA 1
ATOM 2905 C C . VAL A 1 398 ? 23.280 42.851 15.603 1.00 38.25 398 VAL A C 1
ATOM 2907 O O . VAL A 1 398 ? 23.026 43.910 15.026 1.00 38.25 398 VAL A O 1
ATOM 2910 N N . GLY A 1 399 ? 24.311 42.710 16.442 1.00 36.59 399 GLY A N 1
ATOM 2911 C CA . GLY A 1 399 ? 25.280 43.765 16.759 1.00 36.59 399 GLY A CA 1
ATOM 2912 C C . GLY A 1 399 ? 26.240 44.107 15.610 1.00 36.59 399 GLY A C 1
ATOM 2913 O O . GLY A 1 399 ? 26.348 43.387 14.621 1.00 36.59 399 GLY A O 1
ATOM 2914 N N . LYS A 1 400 ? 26.971 45.222 15.757 1.00 33.56 400 LYS A N 1
ATOM 2915 C CA . LYS A 1 400 ? 27.796 45.853 14.702 1.00 33.56 400 LYS A CA 1
ATOM 2916 C C . LYS A 1 400 ? 29.008 45.046 14.189 1.00 33.56 400 LYS A C 1
ATOM 2918 O O . LYS A 1 400 ? 29.678 45.529 13.283 1.00 33.56 400 LYS A O 1
ATOM 2923 N N . THR A 1 401 ? 29.308 43.874 14.748 1.00 35.88 401 THR A N 1
ATOM 2924 C CA . THR A 1 401 ? 30.575 43.140 14.539 1.00 35.88 401 THR A CA 1
ATOM 2925 C C . THR A 1 401 ? 30.410 41.675 14.109 1.00 35.88 401 THR A C 1
ATOM 2927 O 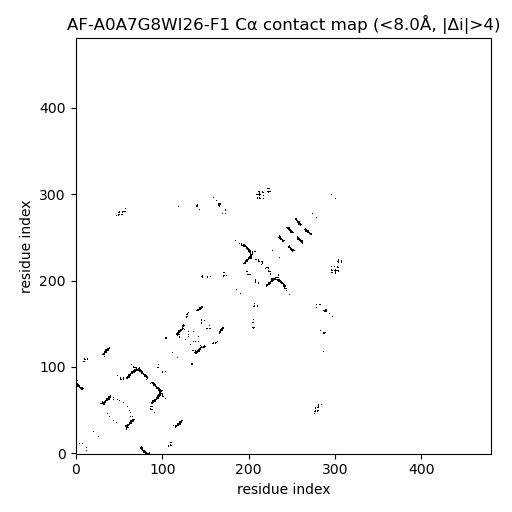O . THR A 1 401 ? 31.388 40.934 14.087 1.00 35.88 401 THR A O 1
ATOM 2930 N N . ALA A 1 402 ? 29.205 41.233 13.736 1.00 34.94 402 ALA A N 1
ATOM 2931 C CA . ALA A 1 402 ? 28.987 39.865 13.256 1.00 34.94 402 ALA A CA 1
ATOM 2932 C C . ALA A 1 402 ? 29.424 39.679 11.787 1.00 34.94 402 ALA A C 1
ATOM 2934 O O . ALA A 1 402 ? 28.888 40.329 10.886 1.00 34.94 402 ALA A O 1
ATOM 2935 N N . ALA A 1 403 ? 30.352 38.750 11.542 1.00 35.50 403 ALA A N 1
ATOM 2936 C CA . ALA A 1 403 ? 30.650 38.225 10.208 1.00 35.50 403 ALA A CA 1
ATOM 2937 C C . ALA A 1 403 ? 29.665 37.099 9.824 1.00 35.50 403 ALA A C 1
ATOM 2939 O O . ALA A 1 403 ? 29.062 36.471 10.693 1.00 35.50 403 ALA A O 1
ATOM 2940 N N . VAL A 1 404 ? 29.494 36.842 8.522 1.00 35.84 404 VAL A N 1
ATOM 2941 C CA . VAL A 1 404 ? 28.607 35.787 7.994 1.00 35.84 404 VAL A CA 1
ATOM 2942 C C . VAL A 1 404 ? 29.334 35.015 6.896 1.00 35.84 404 VAL A C 1
ATOM 2944 O O . VAL A 1 404 ? 29.804 35.613 5.928 1.00 35.84 404 VAL A O 1
ATOM 2947 N N . GLU A 1 405 ? 29.406 33.692 7.035 1.00 39.75 405 GLU A N 1
ATOM 2948 C CA . GLU A 1 405 ? 30.098 32.810 6.091 1.00 39.75 405 GLU A CA 1
ATOM 2949 C C . GLU A 1 405 ? 29.197 32.272 4.960 1.00 39.75 405 GLU A C 1
ATOM 2951 O O . GLU A 1 405 ? 27.978 32.473 4.924 1.00 39.75 405 GLU A O 1
ATOM 2956 N N . LYS A 1 406 ? 29.820 31.598 3.983 1.00 26.53 406 LYS A N 1
ATOM 2957 C CA . LYS A 1 406 ? 29.155 31.043 2.794 1.00 26.53 406 LYS A CA 1
ATOM 2958 C C . LYS A 1 406 ? 28.136 29.957 3.169 1.00 26.53 406 LYS A C 1
ATOM 2960 O O . LYS A 1 406 ? 28.519 28.859 3.547 1.00 26.53 406 LYS A O 1
ATOM 2965 N N . GLY A 1 407 ? 26.850 30.229 2.931 1.00 38.78 407 GLY A N 1
ATOM 2966 C CA . GLY A 1 407 ? 25.788 29.208 2.926 1.00 38.78 407 GLY A CA 1
ATOM 2967 C C . GLY A 1 407 ? 24.458 29.627 3.561 1.00 38.78 407 GLY A C 1
ATOM 2968 O O . GLY A 1 407 ? 23.445 28.969 3.338 1.00 38.78 407 GLY A O 1
ATOM 2969 N N . ALA A 1 408 ? 24.422 30.724 4.323 1.00 35.53 408 ALA A N 1
ATOM 2970 C CA . ALA A 1 408 ? 23.233 31.122 5.080 1.00 35.53 408 ALA A CA 1
ATOM 2971 C C . ALA A 1 408 ? 22.034 31.538 4.193 1.00 35.53 408 ALA A C 1
ATOM 2973 O O . ALA A 1 408 ? 22.104 32.498 3.423 1.00 35.53 408 ALA A O 1
ATOM 2974 N N . ALA A 1 409 ? 20.892 30.858 4.353 1.00 34.31 409 ALA A N 1
ATOM 2975 C CA . ALA A 1 409 ? 19.655 31.141 3.622 1.00 34.31 409 ALA A CA 1
ATOM 2976 C C . ALA A 1 409 ? 18.755 32.158 4.359 1.00 34.31 409 ALA A C 1
ATOM 2978 O O . ALA A 1 409 ? 18.112 31.841 5.362 1.00 34.31 409 ALA A O 1
ATOM 2979 N N . VAL A 1 410 ? 18.662 33.387 3.839 1.00 38.66 410 VAL A N 1
ATOM 2980 C CA . VAL A 1 410 ? 17.864 34.476 4.438 1.00 38.66 410 VAL A CA 1
ATOM 2981 C C . VAL A 1 410 ? 16.403 34.428 3.968 1.00 38.66 410 VAL A C 1
ATOM 2983 O O . VAL A 1 410 ? 16.120 34.384 2.771 1.00 38.66 410 VAL A O 1
ATOM 2986 N N . ARG A 1 411 ? 15.443 34.475 4.906 1.00 37.53 411 ARG A N 1
ATOM 2987 C CA . ARG A 1 411 ? 13.999 34.499 4.593 1.00 37.53 411 ARG A CA 1
ATOM 2988 C C . ARG A 1 411 ? 13.506 35.906 4.216 1.00 37.53 411 ARG A C 1
ATOM 2990 O O . ARG A 1 411 ? 14.006 36.914 4.706 1.00 37.53 411 ARG A O 1
ATOM 2997 N N . LYS A 1 412 ? 12.473 35.950 3.365 1.00 40.34 412 LYS A N 1
ATOM 2998 C CA . LYS A 1 412 ? 12.015 37.086 2.527 1.00 40.34 412 LYS A CA 1
ATOM 2999 C C . LYS A 1 412 ? 11.499 38.357 3.246 1.00 40.34 412 LYS A C 1
ATOM 3001 O O . LYS A 1 412 ? 10.875 39.191 2.600 1.00 40.34 412 LYS A O 1
ATOM 3006 N N . THR A 1 413 ? 11.711 38.510 4.555 1.00 36.22 413 THR A N 1
ATOM 3007 C CA . THR A 1 413 ? 11.183 39.623 5.378 1.00 36.22 413 THR A CA 1
ATOM 3008 C C . THR A 1 413 ? 12.206 40.201 6.371 1.00 36.22 413 THR A C 1
ATOM 3010 O O . THR A 1 413 ? 11.818 40.808 7.367 1.00 36.22 413 THR A O 1
ATOM 3013 N N . ALA A 1 414 ? 13.508 39.994 6.150 1.00 35.66 414 ALA A N 1
ATOM 3014 C CA . ALA A 1 414 ? 14.559 40.622 6.952 1.00 35.66 414 ALA A CA 1
ATOM 3015 C C . ALA A 1 414 ? 14.788 42.084 6.516 1.00 35.66 414 ALA A C 1
ATOM 3017 O O . ALA A 1 414 ? 15.021 42.353 5.339 1.00 35.66 414 ALA A O 1
ATOM 3018 N N . ALA A 1 415 ? 14.741 43.030 7.459 1.00 34.50 415 ALA A N 1
ATOM 3019 C CA . ALA A 1 415 ? 14.972 44.449 7.187 1.00 34.50 415 ALA A CA 1
ATOM 3020 C C . ALA A 1 415 ? 16.469 44.795 7.280 1.00 34.50 415 ALA A C 1
ATOM 3022 O O . ALA A 1 415 ? 17.054 44.767 8.362 1.00 34.50 415 ALA A O 1
ATOM 3023 N N . VAL A 1 416 ? 17.087 45.150 6.151 1.00 36.44 416 VAL A N 1
ATOM 3024 C CA . VAL A 1 416 ? 18.512 45.518 6.068 1.00 36.44 416 VAL A CA 1
ATOM 3025 C C . VAL A 1 416 ? 18.659 47.044 6.086 1.00 36.44 416 VAL A C 1
ATOM 3027 O O . VAL A 1 416 ? 18.020 47.742 5.300 1.00 36.44 416 VAL A O 1
ATOM 3030 N N . ARG A 1 417 ? 19.503 47.583 6.979 1.00 33.34 417 ARG A N 1
ATOM 3031 C CA . ARG A 1 417 ? 19.825 49.024 7.014 1.00 33.34 417 ARG A CA 1
ATOM 3032 C C . ARG A 1 417 ? 20.834 49.389 5.915 1.00 33.34 417 ARG A C 1
ATOM 3034 O O . ARG A 1 417 ? 21.651 48.570 5.513 1.00 33.34 417 ARG A O 1
ATOM 3041 N N . LYS A 1 418 ? 20.770 50.635 5.436 1.00 34.16 418 LYS A N 1
ATOM 3042 C CA . LYS A 1 418 ? 21.291 51.109 4.132 1.00 34.16 418 LYS A CA 1
ATOM 3043 C C . LYS A 1 418 ? 22.831 51.173 3.973 1.00 34.16 418 LYS A C 1
ATOM 3045 O O . LYS A 1 418 ? 23.310 51.861 3.079 1.00 34.16 418 LYS A O 1
ATOM 3050 N N . THR A 1 419 ? 23.607 50.497 4.821 1.00 35.78 419 THR A N 1
ATOM 3051 C CA . THR A 1 419 ? 25.081 50.568 4.864 1.00 35.78 419 THR A CA 1
ATOM 3052 C C . THR A 1 419 ? 25.700 49.202 5.183 1.00 35.78 419 THR A C 1
ATOM 3054 O O . THR A 1 419 ? 26.085 48.932 6.320 1.00 35.78 419 THR A O 1
ATOM 3057 N N . ALA A 1 420 ? 25.799 48.336 4.173 1.00 32.75 420 ALA A N 1
ATOM 3058 C CA . ALA A 1 420 ? 26.577 47.097 4.208 1.00 32.75 420 ALA A CA 1
ATOM 3059 C C . ALA A 1 420 ? 27.217 46.873 2.827 1.00 32.75 420 ALA A C 1
ATOM 3061 O O . ALA A 1 420 ? 26.545 47.021 1.806 1.00 32.75 420 ALA A O 1
ATOM 3062 N N . ALA A 1 421 ? 28.516 46.568 2.783 1.00 32.66 421 ALA A N 1
ATOM 3063 C CA . ALA A 1 421 ? 29.266 46.471 1.531 1.00 32.66 421 ALA A CA 1
ATOM 3064 C C . ALA A 1 421 ? 29.116 45.084 0.881 1.00 32.66 421 ALA A C 1
ATOM 3066 O O . ALA A 1 421 ? 29.356 44.062 1.520 1.00 32.66 421 ALA A O 1
ATOM 3067 N N . VAL A 1 422 ? 28.768 45.048 -0.408 1.00 31.70 422 VAL A N 1
ATOM 3068 C CA . VAL A 1 422 ? 28.589 43.807 -1.181 1.00 31.70 422 VAL A CA 1
ATOM 3069 C C . VAL A 1 422 ? 29.752 43.637 -2.160 1.00 31.70 422 VAL A C 1
ATOM 3071 O O . VAL A 1 422 ? 29.954 44.479 -3.035 1.00 31.70 422 VAL A O 1
ATOM 3074 N N . ARG A 1 423 ? 30.506 42.534 -2.054 1.00 28.67 423 ARG A N 1
ATOM 3075 C CA . ARG A 1 423 ? 31.488 42.133 -3.080 1.00 28.67 423 ARG A CA 1
ATOM 3076 C C . ARG A 1 423 ? 30.796 41.335 -4.198 1.00 28.67 423 ARG A C 1
ATOM 3078 O O . ARG A 1 423 ? 29.828 40.617 -3.957 1.00 28.67 423 ARG A O 1
ATOM 3085 N N . LYS A 1 424 ? 31.270 41.496 -5.439 1.00 34.09 424 LYS A N 1
ATOM 3086 C CA . LYS A 1 424 ? 30.654 40.929 -6.654 1.00 34.09 424 LYS A CA 1
ATOM 3087 C C . LYS A 1 424 ? 30.656 39.392 -6.640 1.00 34.09 424 LYS A C 1
ATOM 3089 O O . LYS A 1 424 ? 31.721 38.816 -6.800 1.00 34.09 424 LYS A O 1
ATOM 3094 N N . THR A 1 425 ? 29.480 38.769 -6.520 1.00 31.36 425 THR A N 1
ATOM 3095 C CA . THR A 1 425 ? 28.817 37.938 -7.563 1.00 31.36 425 THR A CA 1
ATOM 3096 C C . THR A 1 425 ? 27.625 37.191 -6.956 1.00 31.36 425 THR A C 1
ATOM 3098 O O . THR A 1 425 ? 27.810 36.307 -6.125 1.00 31.36 425 THR A O 1
ATOM 3101 N N . ALA A 1 426 ? 26.406 37.496 -7.406 1.00 28.66 426 ALA A N 1
ATOM 3102 C CA . ALA A 1 426 ? 25.199 36.734 -7.086 1.00 28.66 426 ALA A CA 1
ATOM 3103 C C . ALA A 1 426 ? 24.265 36.732 -8.305 1.00 28.66 426 ALA A C 1
ATOM 3105 O O . ALA A 1 426 ? 23.997 37.789 -8.874 1.00 28.66 426 ALA A O 1
ATOM 3106 N N . ILE A 1 427 ? 23.799 35.553 -8.723 1.00 30.36 427 ILE A N 1
ATOM 3107 C CA . ILE A 1 427 ? 22.984 35.377 -9.933 1.00 30.36 427 ILE A CA 1
ATOM 3108 C C . ILE A 1 427 ? 21.511 35.270 -9.535 1.00 30.36 427 ILE A C 1
ATOM 3110 O O . ILE A 1 427 ? 21.122 34.363 -8.803 1.00 30.36 427 ILE A O 1
ATOM 3114 N N . THR A 1 428 ? 20.677 36.175 -10.044 1.00 31.33 428 THR A N 1
ATOM 3115 C CA . THR A 1 428 ? 19.219 36.145 -9.873 1.00 31.33 428 THR A CA 1
ATOM 3116 C C . THR A 1 428 ? 18.540 35.593 -11.129 1.00 31.33 428 THR A C 1
ATOM 3118 O O . THR A 1 428 ? 18.838 36.015 -12.246 1.00 31.33 428 THR A O 1
ATOM 3121 N N . ARG A 1 429 ? 17.595 34.653 -10.973 1.00 27.34 429 ARG A N 1
ATOM 3122 C CA . ARG A 1 429 ? 16.706 34.216 -12.068 1.00 27.34 429 ARG A CA 1
ATOM 3123 C C . ARG A 1 429 ? 15.387 35.003 -12.032 1.00 27.34 429 ARG A C 1
ATOM 3125 O O . ARG A 1 429 ? 14.841 35.266 -10.964 1.00 27.34 429 ARG A O 1
ATOM 3132 N N . LYS A 1 430 ? 14.922 35.421 -13.215 1.00 27.73 430 LYS A N 1
ATOM 3133 C CA . LYS A 1 430 ? 13.742 36.282 -13.443 1.00 27.73 430 LYS A CA 1
ATOM 3134 C C . LYS A 1 430 ? 12.425 35.573 -13.096 1.00 27.73 430 LYS A C 1
ATOM 3136 O O . LYS A 1 430 ? 12.303 34.382 -13.356 1.00 27.73 430 LYS A O 1
ATOM 3141 N N . GLY A 1 431 ? 11.418 36.327 -12.633 1.00 25.55 431 GLY A N 1
ATOM 3142 C CA . GLY A 1 431 ? 10.050 35.799 -12.501 1.00 25.55 431 GLY A CA 1
ATOM 3143 C C . GLY A 1 431 ? 9.070 36.589 -11.623 1.00 25.55 431 GLY A C 1
ATOM 3144 O O . GLY A 1 431 ? 8.461 35.994 -10.741 1.00 25.55 431 GLY A O 1
ATOM 3145 N N . SER A 1 432 ? 8.891 37.902 -11.826 1.00 25.77 432 SER A N 1
ATOM 3146 C CA . SER A 1 432 ? 7.781 38.643 -11.191 1.00 25.77 432 SER A CA 1
ATOM 3147 C C . SER A 1 432 ? 7.413 39.928 -11.937 1.00 25.77 432 SER A C 1
ATOM 3149 O O . SER A 1 432 ? 8.250 40.819 -12.080 1.00 25.77 432 SER A O 1
ATOM 3151 N N . THR A 1 433 ? 6.154 40.049 -12.354 1.00 26.91 433 THR A N 1
ATOM 3152 C CA . THR A 1 433 ? 5.534 41.307 -12.801 1.00 26.91 433 THR A CA 1
ATOM 3153 C C . THR A 1 433 ? 5.157 42.188 -11.611 1.00 26.91 433 THR A C 1
ATOM 3155 O O . THR A 1 433 ? 4.657 41.683 -10.608 1.00 26.91 433 THR A O 1
ATOM 3158 N N . ALA A 1 434 ? 5.315 43.504 -11.751 1.00 28.56 434 ALA A N 1
ATOM 3159 C CA . ALA A 1 434 ? 4.752 44.500 -10.843 1.00 28.56 434 ALA A CA 1
ATOM 3160 C C . ALA A 1 434 ? 4.282 45.719 -11.652 1.00 28.56 434 ALA A C 1
ATOM 3162 O O . ALA A 1 434 ? 4.955 46.127 -12.597 1.00 28.56 434 ALA A O 1
ATOM 3163 N N . GLN A 1 435 ? 3.128 46.277 -11.289 1.00 27.06 435 GLN A N 1
ATOM 3164 C CA . GLN A 1 435 ? 2.627 47.544 -11.828 1.00 27.06 435 GLN A CA 1
ATOM 3165 C C . GLN A 1 435 ? 3.292 48.718 -11.095 1.00 27.06 435 GLN A C 1
ATOM 3167 O O . GLN A 1 435 ? 3.563 48.621 -9.898 1.00 27.06 435 GLN A O 1
ATOM 3172 N N . THR A 1 436 ? 3.486 49.847 -11.778 1.00 27.66 436 THR A N 1
ATOM 3173 C CA . THR A 1 436 ? 3.920 51.113 -11.166 1.00 27.66 436 THR A CA 1
ATOM 3174 C C . THR A 1 436 ? 3.127 52.292 -11.727 1.00 27.66 436 THR A C 1
ATOM 3176 O O . THR A 1 436 ? 2.933 52.417 -12.933 1.00 27.66 436 THR A O 1
ATOM 3179 N N . THR A 1 437 ? 2.662 53.162 -10.830 1.00 26.45 437 THR A N 1
ATOM 3180 C CA . THR A 1 437 ? 1.800 54.317 -11.122 1.00 26.45 437 THR A CA 1
ATOM 3181 C C . THR A 1 437 ? 2.516 55.632 -10.805 1.00 26.45 437 THR A C 1
ATOM 3183 O O . THR A 1 437 ? 2.801 55.894 -9.638 1.00 26.45 437 THR A O 1
ATOM 3186 N N . GLY A 1 438 ? 2.732 56.480 -11.819 1.00 24.52 438 GLY A N 1
ATOM 3187 C CA . GLY A 1 438 ? 3.260 57.848 -11.665 1.00 24.52 438 GLY A CA 1
ATOM 3188 C C . GLY A 1 438 ? 4.752 57.945 -11.274 1.00 24.52 438 GLY A C 1
ATOM 3189 O O . GLY A 1 438 ? 5.375 56.953 -10.915 1.00 24.52 438 GLY A O 1
ATOM 3190 N N . THR A 1 439 ? 5.403 59.115 -11.334 1.00 25.47 439 THR A N 1
ATOM 3191 C CA . THR A 1 439 ? 4.966 60.440 -11.846 1.00 25.47 439 THR A CA 1
ATOM 3192 C C . THR A 1 439 ? 6.203 61.302 -12.200 1.00 25.47 439 THR A C 1
ATOM 3194 O O . THR A 1 439 ? 7.315 60.907 -11.868 1.00 25.47 439 THR A O 1
ATOM 3197 N N . THR A 1 440 ? 6.010 62.506 -12.775 1.00 26.77 440 THR A N 1
ATOM 3198 C CA . THR A 1 440 ? 7.029 63.513 -13.217 1.00 26.77 440 THR A CA 1
ATOM 3199 C C . THR A 1 440 ? 7.782 63.149 -14.519 1.00 26.77 440 THR A C 1
ATOM 3201 O O . THR A 1 440 ? 8.078 61.982 -14.729 1.00 26.77 440 THR A O 1
ATOM 3204 N N . LYS A 1 441 ? 7.931 64.007 -15.555 1.00 26.41 441 LYS A N 1
ATOM 3205 C CA . LYS A 1 441 ? 8.376 65.429 -15.704 1.00 26.41 441 LYS A CA 1
ATOM 3206 C C . LYS A 1 441 ? 9.906 65.588 -15.526 1.00 26.41 441 LYS A C 1
ATOM 3208 O O . LYS A 1 441 ? 10.400 65.188 -14.486 1.00 26.41 441 LYS A O 1
ATOM 3213 N N . THR A 1 442 ? 10.696 66.178 -16.445 1.00 26.16 442 THR A N 1
ATOM 3214 C CA . THR A 1 442 ? 10.404 66.852 -17.746 1.00 26.16 442 THR A CA 1
ATOM 3215 C C . THR A 1 442 ? 11.647 66.882 -18.676 1.00 26.16 442 THR A C 1
ATOM 3217 O O . THR A 1 442 ? 12.747 66.640 -18.197 1.00 26.16 442 THR A O 1
ATOM 3220 N N . ALA A 1 443 ? 11.462 67.307 -19.942 1.00 28.69 443 ALA A N 1
ATOM 3221 C CA . ALA A 1 443 ? 12.471 67.627 -20.984 1.00 28.69 443 ALA A CA 1
ATOM 3222 C C . ALA A 1 443 ? 13.240 66.440 -21.632 1.00 28.69 443 ALA A C 1
ATOM 3224 O O . ALA A 1 443 ? 13.499 65.438 -20.981 1.00 28.69 443 ALA A O 1
ATOM 3225 N N . GLY A 1 444 ? 13.624 66.492 -22.922 1.00 26.31 444 GLY A N 1
ATOM 3226 C CA . GLY A 1 444 ? 13.222 67.449 -23.972 1.00 26.31 444 GLY A CA 1
ATOM 3227 C C . GLY A 1 444 ? 14.012 67.348 -25.301 1.00 26.31 444 GLY A C 1
ATOM 3228 O O . GLY A 1 444 ? 15.193 67.038 -25.281 1.00 26.31 444 GLY A O 1
ATOM 3229 N N . LYS A 1 445 ? 13.354 67.726 -26.418 1.00 29.08 445 LYS A N 1
ATOM 3230 C CA . LYS A 1 445 ? 13.886 68.048 -27.775 1.00 29.08 445 LYS A CA 1
ATOM 3231 C C . LYS A 1 445 ? 14.467 66.929 -28.696 1.00 29.08 445 LYS A C 1
ATOM 3233 O O . LYS A 1 445 ? 15.557 66.439 -28.458 1.00 29.08 445 LYS A O 1
ATOM 3238 N N . THR A 1 446 ? 13.791 66.741 -29.854 1.00 29.11 446 THR A N 1
ATOM 3239 C CA . THR A 1 446 ? 14.323 66.629 -31.260 1.00 29.11 446 THR A CA 1
ATOM 3240 C C . THR A 1 446 ? 15.277 65.469 -31.662 1.00 29.11 446 THR A C 1
ATOM 3242 O O . THR A 1 446 ? 16.125 65.083 -30.878 1.00 29.11 446 THR A O 1
ATOM 3245 N N . THR A 1 447 ? 15.262 64.881 -32.880 1.00 31.20 447 THR A N 1
ATOM 3246 C CA . THR A 1 447 ? 14.495 65.131 -34.137 1.00 31.20 447 THR A CA 1
ATOM 3247 C C . THR A 1 447 ? 14.510 63.917 -35.092 1.00 31.20 447 THR A C 1
ATOM 3249 O O . THR A 1 447 ? 15.565 63.319 -35.264 1.00 31.20 447 THR A O 1
ATOM 3252 N N . GLY A 1 448 ? 13.420 63.699 -35.849 1.00 28.88 448 GLY A N 1
ATOM 3253 C CA . GLY A 1 448 ? 13.407 62.969 -37.139 1.00 28.88 448 GLY A CA 1
ATOM 3254 C C . GLY A 1 448 ? 13.507 61.428 -37.091 1.00 28.88 448 GLY A C 1
ATOM 3255 O O . GLY A 1 448 ? 13.891 60.862 -36.078 1.00 28.88 448 GLY A O 1
ATOM 3256 N N . LYS A 1 449 ? 13.175 60.687 -38.163 1.00 30.02 449 LYS A N 1
ATOM 3257 C CA . LYS A 1 449 ? 12.465 61.046 -39.415 1.00 30.02 449 LYS A CA 1
ATOM 3258 C C . LYS A 1 449 ? 11.878 59.762 -40.051 1.00 30.02 449 LYS A C 1
ATOM 3260 O O . LYS A 1 449 ? 12.622 58.818 -40.280 1.00 30.02 449 LYS A O 1
ATOM 3265 N N . GLN A 1 450 ? 10.575 59.739 -40.345 1.00 31.72 450 GLN A N 1
ATOM 3266 C CA . GLN A 1 450 ? 9.880 58.662 -41.089 1.00 31.72 450 GLN A CA 1
ATOM 3267 C C . GLN A 1 450 ? 10.041 58.896 -42.614 1.00 31.72 450 GLN A C 1
ATOM 3269 O O . GLN A 1 450 ? 10.315 60.038 -43.008 1.00 31.72 450 GLN A O 1
ATOM 3274 N N . PRO A 1 451 ? 9.914 57.865 -43.474 1.00 41.78 451 PRO A N 1
ATOM 3275 C CA . PRO A 1 451 ? 8.588 57.576 -44.041 1.00 41.78 451 PRO A CA 1
ATOM 3276 C C . PRO A 1 451 ? 8.253 56.082 -44.275 1.00 41.78 451 PRO A C 1
ATOM 3278 O O . PRO A 1 451 ? 9.125 55.229 -44.411 1.00 41.78 451 PRO A O 1
ATOM 3281 N N . ASP A 1 452 ? 6.949 55.831 -44.374 1.00 31.67 452 ASP A N 1
ATOM 3282 C CA . ASP A 1 452 ? 6.242 54.628 -44.858 1.00 31.67 452 ASP A CA 1
ATOM 3283 C C . ASP A 1 452 ? 5.824 54.819 -46.351 1.00 31.67 452 ASP A C 1
ATOM 3285 O O . ASP A 1 452 ? 6.119 55.883 -46.904 1.00 31.67 452 ASP A O 1
ATOM 3289 N N . PRO A 1 453 ? 4.994 53.962 -46.998 1.00 58.06 453 PRO A N 1
ATOM 3290 C CA . PRO A 1 453 ? 4.954 52.484 -47.052 1.00 58.06 453 PRO A CA 1
ATOM 3291 C C . PRO A 1 453 ? 4.733 51.923 -48.492 1.00 58.06 453 PRO A C 1
ATOM 3293 O O . PRO A 1 453 ? 4.305 52.644 -49.390 1.00 58.06 453 PRO A O 1
ATOM 3296 N N . ALA A 1 454 ? 4.878 50.602 -48.692 1.00 30.41 454 ALA A N 1
ATOM 3297 C CA . ALA A 1 454 ? 4.256 49.815 -49.785 1.00 30.41 454 ALA A CA 1
ATOM 3298 C C . ALA A 1 454 ? 4.466 48.297 -49.550 1.00 30.41 454 ALA A C 1
ATOM 3300 O O . ALA A 1 454 ? 5.465 47.927 -48.943 1.00 30.41 454 ALA A O 1
ATOM 3301 N N . ALA A 1 455 ? 3.651 47.346 -50.029 1.00 31.86 455 ALA A N 1
ATOM 3302 C CA . ALA A 1 455 ? 2.232 47.324 -50.422 1.00 31.86 455 ALA A CA 1
ATOM 3303 C C . ALA A 1 455 ? 1.757 45.843 -50.455 1.00 31.86 455 ALA A C 1
ATOM 3305 O O . ALA A 1 455 ? 2.583 44.933 -50.520 1.00 31.86 455 ALA A O 1
ATOM 3306 N N . ALA A 1 456 ? 0.444 45.580 -50.420 1.00 35.06 456 ALA A N 1
ATOM 3307 C CA . ALA A 1 456 ? -0.123 44.226 -50.567 1.00 35.06 456 ALA A CA 1
ATOM 3308 C C . ALA A 1 456 ? -0.480 43.896 -52.034 1.00 35.06 456 ALA A C 1
ATOM 3310 O O . ALA A 1 456 ? -0.600 44.802 -52.859 1.00 35.06 456 ALA A O 1
ATOM 3311 N N . PRO A 1 457 ? -0.730 42.612 -52.353 1.00 45.84 457 PRO A N 1
ATOM 3312 C CA . PRO A 1 457 ? -2.065 42.270 -52.870 1.00 45.84 457 PRO A CA 1
ATOM 3313 C C . PRO A 1 457 ? -2.683 41.022 -52.195 1.00 45.84 457 PRO A C 1
ATOM 3315 O O . PRO A 1 457 ? -2.096 40.429 -51.293 1.00 45.84 457 PRO A O 1
ATOM 3318 N N . ALA A 1 458 ? -3.906 40.642 -52.592 1.00 33.56 458 ALA A N 1
ATOM 3319 C CA . ALA A 1 458 ? -4.711 39.605 -51.931 1.00 33.56 458 ALA A CA 1
ATOM 3320 C C . ALA A 1 458 ? -5.668 38.859 -52.893 1.00 33.56 458 ALA A C 1
ATOM 3322 O O . ALA A 1 458 ? -5.920 39.347 -53.991 1.00 33.56 458 ALA A O 1
ATOM 3323 N N . ARG A 1 459 ? -6.303 37.775 -52.388 1.00 31.66 459 ARG A N 1
ATOM 3324 C CA . ARG A 1 459 ? -7.446 37.005 -52.967 1.00 31.66 459 ARG A CA 1
ATOM 3325 C C . ARG A 1 459 ? -7.140 36.132 -54.213 1.00 31.66 459 ARG A C 1
ATOM 3327 O O . ARG A 1 459 ? -6.246 36.456 -54.972 1.00 31.66 459 ARG A O 1
ATOM 3334 N N . ALA A 1 460 ? -7.862 35.034 -54.511 1.00 34.28 460 ALA A N 1
ATOM 3335 C CA . ALA A 1 460 ? -8.758 34.173 -53.698 1.00 34.28 460 ALA A CA 1
ATOM 3336 C C . ALA A 1 460 ? -8.799 32.696 -54.252 1.00 34.28 460 ALA A C 1
ATOM 3338 O O . ALA A 1 460 ? -7.699 32.187 -54.441 1.00 34.28 460 ALA A O 1
ATOM 3339 N N . PRO A 1 461 ? -9.913 31.918 -54.403 1.00 54.06 461 PRO A N 1
ATOM 3340 C CA . PRO A 1 461 ? -9.929 30.534 -53.887 1.00 54.06 461 PRO A CA 1
ATOM 3341 C C . PRO A 1 461 ? -10.418 29.446 -54.891 1.00 54.06 461 PRO A C 1
ATOM 3343 O O . PRO A 1 461 ? -10.440 29.661 -56.100 1.00 54.06 461 PRO A O 1
ATOM 3346 N N . SER A 1 462 ? -10.910 28.313 -54.353 1.00 32.47 462 SER A N 1
ATOM 3347 C CA . SER A 1 462 ? -11.408 27.074 -55.006 1.00 32.47 462 SER A CA 1
ATOM 3348 C C . SER A 1 462 ? -10.331 25.980 -55.188 1.00 32.47 462 SER A C 1
ATOM 3350 O O . SER A 1 462 ? -9.145 26.274 -55.129 1.00 32.47 462 SER A O 1
ATOM 3352 N N . SER A 1 463 ? -10.666 24.687 -55.304 1.00 32.88 463 SER A N 1
ATOM 3353 C CA . SER A 1 463 ? -11.985 24.068 -55.533 1.00 32.88 463 SER A CA 1
ATOM 3354 C C . SER A 1 463 ? -12.250 22.824 -54.660 1.00 32.88 463 SER A C 1
ATOM 3356 O O . SER A 1 463 ? -11.421 22.410 -53.853 1.00 32.88 463 SER A O 1
ATOM 3358 N N . ARG A 1 464 ? -13.464 22.264 -54.767 1.00 34.19 464 ARG A N 1
ATOM 3359 C CA . ARG A 1 464 ? -13.979 21.144 -53.962 1.00 34.19 464 ARG A CA 1
ATOM 3360 C C . ARG A 1 464 ? -14.363 20.004 -54.913 1.00 34.19 464 ARG A C 1
ATOM 3362 O O . ARG A 1 464 ? -15.285 20.185 -55.703 1.00 34.19 464 ARG A O 1
ATOM 3369 N N . THR A 1 465 ? -13.726 18.840 -54.797 1.00 35.50 465 THR A N 1
ATOM 3370 C CA . THR A 1 465 ? -14.058 17.634 -55.591 1.00 35.50 465 THR A CA 1
ATOM 3371 C C . THR A 1 465 ? -14.500 16.491 -54.664 1.00 35.50 465 THR A C 1
ATOM 3373 O O . THR A 1 465 ? -14.267 16.538 -53.456 1.00 35.50 465 THR A O 1
ATOM 3376 N N . LYS A 1 466 ? -15.254 15.521 -55.193 1.00 33.62 466 LYS A N 1
ATOM 3377 C CA . LYS A 1 466 ? -16.150 14.609 -54.451 1.00 33.62 466 LYS A CA 1
ATOM 3378 C C . LYS A 1 466 ? -16.172 13.226 -55.132 1.00 33.62 466 LYS A C 1
ATOM 3380 O O . LYS A 1 466 ? -15.888 13.173 -56.322 1.00 33.62 466 LYS A O 1
ATOM 3385 N N . VAL A 1 467 ? -16.674 12.194 -54.428 1.00 35.69 467 VAL A N 1
ATOM 3386 C CA . VAL A 1 467 ? -17.030 10.834 -54.937 1.00 35.69 467 VAL A CA 1
ATOM 3387 C C . VAL A 1 467 ? -15.811 9.893 -55.114 1.00 35.69 467 VAL A C 1
ATOM 3389 O O . VAL A 1 467 ? -14.738 10.404 -55.422 1.00 35.69 467 VAL A O 1
ATOM 3392 N N . PRO A 1 468 ? -15.922 8.548 -54.937 1.00 46.19 468 PRO A N 1
ATOM 3393 C CA . PRO A 1 468 ? -17.050 7.713 -54.479 1.00 46.19 468 PRO A CA 1
ATOM 3394 C C . PRO A 1 468 ? -16.848 7.058 -53.092 1.00 46.19 468 PRO A C 1
ATOM 3396 O O . PRO A 1 468 ? -15.810 7.200 -52.453 1.00 46.19 468 PRO A O 1
ATOM 3399 N N . ALA A 1 469 ? -17.862 6.313 -52.634 1.00 37.88 469 ALA A N 1
ATOM 3400 C CA . ALA A 1 469 ? -17.780 5.406 -51.484 1.00 37.88 469 ALA A CA 1
ATOM 3401 C C . ALA A 1 469 ? -17.536 3.951 -51.933 1.00 37.88 469 ALA A C 1
ATOM 3403 O O . ALA A 1 469 ? -17.947 3.576 -53.030 1.00 37.88 469 ALA A O 1
ATOM 3404 N N . ALA A 1 470 ? -16.933 3.127 -51.066 1.00 36.78 470 ALA A N 1
ATOM 3405 C CA . ALA A 1 470 ? -16.675 1.708 -51.323 1.00 36.78 470 ALA A CA 1
ATOM 3406 C C . ALA A 1 470 ? -17.430 0.780 -50.345 1.00 36.78 470 ALA A C 1
ATOM 3408 O O . ALA A 1 470 ? -17.272 0.840 -49.129 1.00 36.78 470 ALA A O 1
ATOM 3409 N N . THR A 1 471 ? -18.261 -0.062 -50.952 1.00 35.78 471 THR A N 1
ATOM 3410 C CA . THR A 1 471 ? -18.980 -1.277 -50.529 1.00 35.78 471 THR A CA 1
ATOM 3411 C C . THR A 1 471 ? -18.591 -1.965 -49.201 1.00 35.78 471 THR A C 1
ATOM 3413 O O . THR A 1 471 ? -17.432 -2.285 -48.954 1.00 35.78 471 THR A O 1
ATOM 3416 N N . LYS A 1 472 ? -19.607 -2.341 -48.400 1.00 43.16 472 LYS A N 1
ATOM 3417 C CA . LYS A 1 472 ? -19.490 -3.310 -47.285 1.00 43.16 472 LYS A CA 1
ATOM 3418 C C . LYS A 1 472 ? -19.089 -4.714 -47.786 1.00 43.16 472 LYS A C 1
ATOM 3420 O O . LYS A 1 472 ? -19.757 -5.209 -48.693 1.00 43.16 472 LYS A O 1
ATOM 3425 N N . PRO A 1 473 ? -18.172 -5.439 -47.120 1.00 46.09 473 PRO A N 1
ATOM 3426 C CA . PRO A 1 473 ? -18.128 -6.897 -47.207 1.00 46.09 473 PRO A CA 1
ATOM 3427 C C . PRO A 1 473 ? -19.286 -7.534 -46.411 1.00 46.09 473 PRO A C 1
ATOM 3429 O O . PRO A 1 473 ? -19.780 -6.964 -45.433 1.00 46.09 473 PRO A O 1
ATOM 3432 N N . ALA A 1 474 ? -19.737 -8.714 -46.842 1.00 36.31 474 ALA A N 1
ATOM 3433 C CA . ALA A 1 474 ? -20.876 -9.420 -46.256 1.00 36.31 474 ALA A CA 1
ATOM 3434 C C . ALA A 1 474 ? -20.495 -10.314 -45.058 1.00 36.31 474 ALA A C 1
ATOM 3436 O O . ALA A 1 474 ? -19.340 -10.682 -44.857 1.00 36.31 474 ALA A O 1
ATOM 3437 N N . ARG A 1 475 ? -21.506 -10.683 -44.264 1.00 40.94 475 ARG A N 1
ATOM 3438 C CA . ARG A 1 475 ? -21.404 -11.573 -43.098 1.00 40.94 475 ARG A CA 1
ATOM 3439 C C . ARG A 1 475 ? -21.610 -13.031 -43.549 1.00 40.94 475 ARG A C 1
ATOM 3441 O O . ARG A 1 475 ? -22.675 -13.298 -44.105 1.00 40.94 475 ARG A O 1
ATOM 3448 N N . PRO A 1 476 ? -20.681 -13.974 -43.302 1.00 51.81 476 PRO A N 1
ATOM 3449 C CA . PRO A 1 476 ? -20.923 -15.385 -43.595 1.00 51.81 476 PRO A CA 1
ATOM 3450 C C . PRO A 1 476 ? -22.027 -15.950 -42.687 1.00 51.81 476 PRO A C 1
ATOM 3452 O O . PRO A 1 476 ? -22.157 -15.563 -41.522 1.00 51.81 476 PRO A O 1
ATOM 3455 N N . ALA A 1 477 ? -22.845 -16.846 -43.237 1.00 40.84 477 ALA A N 1
ATOM 3456 C CA . ALA A 1 477 ? -23.954 -17.482 -42.531 1.00 40.84 477 ALA A CA 1
ATOM 3457 C C . ALA A 1 477 ? -23.502 -18.721 -41.737 1.00 40.84 477 ALA A C 1
ATOM 3459 O O . ALA A 1 477 ? -22.441 -19.289 -41.990 1.00 40.84 477 ALA A O 1
ATOM 3460 N N . LYS A 1 478 ? -24.344 -19.173 -40.798 1.00 40.16 478 LYS A N 1
ATOM 3461 C CA . LYS A 1 478 ? -24.202 -20.503 -40.190 1.00 40.16 478 LYS A CA 1
ATOM 3462 C C . LYS A 1 478 ? -24.410 -21.575 -41.265 1.00 40.16 478 LYS A C 1
ATOM 3464 O O . LYS A 1 478 ? -25.442 -21.552 -41.932 1.00 40.16 478 LYS A O 1
ATOM 3469 N N . ALA A 1 479 ? -23.509 -22.547 -41.342 1.00 46.06 479 ALA A N 1
ATOM 3470 C CA . ALA A 1 479 ? -23.826 -23.868 -41.873 1.00 46.06 479 ALA A CA 1
ATOM 3471 C C . ALA A 1 479 ? -24.169 -24.797 -40.697 1.00 46.06 479 ALA A C 1
ATOM 3473 O O . ALA A 1 479 ? -23.557 -24.695 -39.634 1.00 46.06 479 ALA A O 1
ATOM 3474 N N . VAL A 1 480 ? -25.156 -25.673 -40.882 1.00 46.41 480 VAL A N 1
ATOM 3475 C CA . VAL A 1 480 ? -25.490 -26.753 -39.945 1.00 46.41 480 VAL A CA 1
ATOM 3476 C C . VAL A 1 480 ? -25.397 -28.067 -40.703 1.00 46.41 480 VAL A C 1
ATOM 3478 O O . VAL A 1 480 ? -26.193 -28.293 -41.616 1.00 46.41 480 VAL A O 1
ATOM 3481 N N . LYS A 1 481 ? -24.447 -28.910 -40.304 1.00 50.12 481 LYS A N 1
ATOM 3482 C CA . LYS A 1 481 ? -24.506 -30.372 -40.339 1.00 50.12 481 LYS A CA 1
ATOM 3483 C C . LYS A 1 481 ? -23.394 -30.929 -39.456 1.00 50.12 481 LYS A C 1
ATOM 3485 O O . LYS A 1 481 ? -22.359 -30.236 -39.359 1.00 50.12 481 LYS A O 1
#

Nearest PDB structures (foldseek):
  1u1j-assembly1_A  TM=4.795E-01  e=3.937E+00  Arabidopsis thaliana

Mean predicted aligned error: 18.05 Å

pLDDT: mean 72.44, std 29.11, range [23.97, 98.62]

Sequence (481 aa):
MIIDLPSTTSSAINKKMIDMREKGGANAQGRVLTLVIITDEDSSEDPIAAANGASFEHPCRVIVVARGSRRGAARLDAQIRVGGDAGASEVIVLRLYGSLADHGAAVVIPLLLADAPVVAWWPGESPEIPADDPIGTLAQRRITDSAAGRRPIAALAGRRLTYQPGDTDLAWTRLTNWRGLLAAALDQPPHERITEATVAGASDSASADLLAGWLALQLKCPVKRIKVDRAGSGLRAVTLIRRSGEISLVRPEGVTATLSVTNQAPRQLTLPRRILRDCIAEELRRLDADEVYSEVLSKGLDLVARHAAAEAATVTRAPATVRARPAVRKAAAAAGITAPASKGTVAKPSSGRAPVARPAASRSVSEATSTPDPVLEGGTVAPPAEPTTAAVRKGAAVGKTAAVEKGAAVRKTAAVRKTAAVRKTAITRKGSTAQTTGTTKTAGKTTGKQPDPAAAPARAPSSRTKVPAATKPARPAKAVK

Secondary structure (DSSP, 8-state):
-EEEETT--HHHHHHHHHHHHHHT--------EEEEEEEEGGG-HHHHHHHHHHTTTS-EEEEEEEE--SSSS-EEEEEEEEGGGTTTSEEEEEEEEGGGGG-HHHHHGGGS-TTS-EEEE-SSS--SSGGGSTTGGG-SEEEE-TTTSSSHHHHHHHHHHH--TTEEEHHHHTTHHHHHHHHHHHSSTT-PPPSEEEEEE-TT-HHHHHHHHHHHHHH-S-EEEEE-SSTT--EEEEEEEETTEEEEEE--STTEEEEEETTSPPEEEE-PPPPHHHHHHHHHS--S--HHHHHIIIIIHHHHHHHHHHHHHHHHTS----PPPPP-------------------------------------------------------PPPPPP-----TT----TT----TT----TT----S-----S--PPPP-----------------------------------------PPPPPPPP--

Solvent-accessible surface area (backbone atoms only — not comparable to full-atom values): 30184 Å² total; per-residue (Å²): 78,77,48,82,37,74,80,49,47,50,65,60,51,45,52,51,53,51,58,46,45,67,76,68,46,86,79,73,74,74,57,70,30,33,41,36,38,46,39,47,51,96,61,44,64,69,58,48,54,21,48,28,60,19,14,74,82,50,32,24,42,35,38,34,45,21,35,44,58,63,67,71,67,68,39,36,31,36,34,42,22,37,47,84,72,13,49,57,22,46,31,40,41,36,40,19,18,4,71,39,36,82,43,54,36,77,54,45,62,72,66,61,56,96,92,34,56,30,33,26,33,20,80,26,71,64,65,78,39,53,61,76,37,75,51,24,65,67,23,58,22,36,41,35,18,34,69,56,24,101,49,17,56,59,44,45,55,39,47,46,76,45,69,53,91,16,52,49,43,51,33,58,55,58,37,52,70,54,54,51,55,53,50,64,60,53,79,36,88,89,63,68,68,53,64,37,35,39,32,33,13,13,77,47,28,39,38,36,50,50,50,34,4,41,48,23,60,76,59,69,34,53,26,44,81,45,71,37,86,54,73,86,64,30,66,36,34,40,41,39,34,34,94,85,39,48,38,33,44,38,32,85,68,78,42,50,23,39,42,37,38,59,99,51,80,70,41,82,41,88,54,56,78,69,48,69,28,64,40,52,38,57,56,70,74,55,54,68,55,53,63,68,58,52,45,22,48,67,50,9,44,52,48,30,52,50,38,52,51,52,51,52,55,50,64,74,64,60,79,95,71,84,75,83,78,87,78,85,86,80,90,84,86,82,82,89,82,85,86,90,90,80,91,85,82,89,91,85,88,87,89,87,80,86,87,93,91,86,90,81,88,88,89,87,89,82,89,90,88,84,88,87,87,90,81,90,83,88,88,84,91,78,84,90,78,82,88,77,87,82,79,84,64,97,82,78,82,83,71,98,80,76,83,84,73,97,80,78,85,83,66,101,80,73,87,79,74,100,81,77,90,80,80,97,82,84,89,84,82,88,88,81,91,80,89,86,82,86,79,85,89,82,88,81,84,89,82,88,81,87,86,87,88,89,83,84,89,80,89,86,88,87,89,90,85,82,88,87,87,85,81,84,84,83,82,87,74,90,84,89,132

=== Feature glossary ===
Legend for the data blocks above and below:

— What the protein is —

The amino-acid sequence is the protein's primary structure: the linear order of residues from the N-terminus to the C-terminus, written in one-letter code. Everything else here — the 3D coordinates, the secondary structure, the domain annotations — is ultimately a consequence of this string.

Database cross-references. InterPro integrates a dozen domain/family signature databases into unified entries with residue-range hits. GO terms attach function/process/location labels with evidence codes. CATH codes position the fold in a four-level structural taxonomy. Organism is the NCBI-taxonomy species name.

— Where its atoms are —

The mmCIF block holds the 3D Cartesian coordinates of each backbone atom (N, Cα, C, O) in ångströms. mmCIF is the PDB's canonical archive format — a tagged-loop text representation of the atomic model.

The six renders are orthographic views along the three Cartesian axes in both directions. Representation (cartoon, sticks, or surface) and color scheme (sequence-rainbow or by-chain) vary across proteins so the training set covers all the common visualization conventions.

— Local backbone conformation —

Secondary structure is the local, repeating backbone conformation. DSSP classifies it into eight states by reading the hydrogen-bond network: three helix types (H, G, I), two β types (E, B), two non-regular types (T, S), and unstructured coil (-).

SS3 is a coarse helix/strand/coil call (letters a/b/c) made by the P-SEA algorithm from inter-Cα distances and dihedrals. It is less detailed than DSSP but needs only Cα positions.

Backbone dihedral angles. Every residue except chain termini has a φ (preceding-C → N → Cα → C) and a ψ (N → Cα → C → next-N). They are reported in degrees following the IUPAC sign convention. Secondary structure is essentially a statement about which (φ, ψ) basin each residue occupies.

— Global shape and packing —

The geometric summary reports three shape descriptors. Rg (radius of gyration) measures how spread out the Cα atoms are about their centre of mass; compact globular proteins have small Rg, elongated or unfolded ones large. Cα contacts (<8 Å, |i−j|>4) count long-range residue pairs in spatial proximity — high for tightly packed folds, near zero for rods or random coil. The bounding-box extents give the protein's footprint along x, y, z in Å.

Solvent accessibility: the surface area of each residue that a 1.4 Å water probe can touch, in Å². When only backbone atoms are present the absolute values are lower than full-atom SASA (side chains contribute most of the area) and are flagged as backbone-only.

Plot images: a contact map (which residues are close in 3D, as an N×N binary image), a Ramachandran scatter (backbone torsion angles, revealing secondary-structure composition at a glance), and — for AlphaFold structures — a PAE heatmap (pairwise prediction confidence).

— Structural neighborhood —

Foldseek's 3Di representation compresses backbone geometry into a per-residue letter drawn from a learned twenty-state alphabet. It captures the tertiary interaction pattern around each residue — which residues are packed against it in space, regardless of where they are in sequence.

Structural nearest neighbors (via Foldseek easy-search vs the PDB). Reported per hit: target PDB id, E-value, and alignment TM-score. A TM-score above ~0.5 is the conventional threshold for 'same fold'.

— Confidence and disorder —

pLDDT (predicted Local Distance Difference Test) is AlphaFold's per-residue confidence score, ranging from 0 to 100. Values above 90 indicate high confidence (typically well-packed cores); 70–90 is confident; 50–70 low confidence; below 50 usually means the region is disordered or the prediction is unreliable there. AlphaFold stores pLDDT in the mmCIF B-factor column.

For experimental (PDB) structures, the B-factor (temperature factor) quantifies the positional spread of each atom in the crystal — a combination of thermal vibration and static disorder — in units of Å². High B-factors mark flexible loops or poorly resolved regions; low B-factors mark the rigid, well-ordered core.

Predicted Aligned Error (PAE) is an AlphaFold confidence matrix: entry (i, j) is the expected error in the position of residue j, in ångströms, w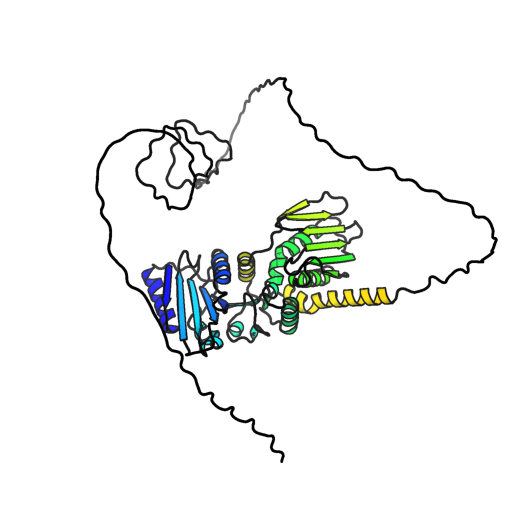hen the prediction is superimposed on the true structure at residue i. Low PAE within a block of residues means that block is internally rigid and well-predicted; high PAE between two blocks means their relative placement is uncertain even if each block individually is confident.